Protein AF-A0A1F3BKY0-F1 (afdb_monomer_lite)

Foldseek 3Di:
DLAVLLQAQEDEDDDPPDDDDACQQHGHQQPDCVVVVADHQQEAEDADQDDLVVLLVVQVVVVVQHAYEYEAALAAAPDPRVVSLVSNLVSNVLAAAEYAHFRDDLVSLVSRPHAHEYEWQLQLSCVPHVGTDPVLSSVVSVHQYAYFQPDPVRGDSYRLVRLLSVCVVCVVVVVPDDLVNSLCNHAQRVQVNSCRSVVAGTRDPDPRHFPWDWQFADDPPDDPSVSSNPDDSVRTAWTAGRLATAKHAPVVCVVSVHAQWEWDADLNHIMIGAGDDPPPPSHHDHPQQVVLQVQQQVLALLRFAFDDPVLVQKKKAWQFAWDWDDDPVDIWIWTQQGFPCVQWPDPLRGGGWTWQDKQPHGPLVVLQVQLSSHHFPDSQLSSVVSRLCVRMWSVRGHPDDPDQWIWIWTGHPDDDIDIIIIGMDMDRQDDQPADPQPPVQVQQWDFSPGLVSSLSVCCVGPPVVVVVCSVVLDFDASDPQWDTASPVSFKIKGWDQDPPQGIFIEIEGQEQAHRDLVVVLVRVLVRLVVGDLSEYEYELALYRYTHQLSLLLNLQQQDQFQQDAWWDKDFQDPLLLLLLPAPLCVLQRVVQNVQSVVCVVVVPGIGDTDGRDDSCSSNVPGYNRHHQYEYEYEQNLEASSLSNQVSCVVRPSHHYHYPYDDYSYYPDGRDDPVNSVSSGRPDPDPVPVSPVSPPDD

Sequence (697 aa):
MRALVGGTTSIQGSPPSNRPLDGWLVRNVEDERFGGALGEDQVLASTLTMKAEQLGERADKMRRGSTFIYHCAEGQPGSIVAREYVAVQQAGCLQGRLVHTNALDPSAYGAWSDPGSVVWSPFSNLWLYGATTDVRAAVSRGINVCIGSDWGPSGTRNVLGEVKVAALASKAKGWNLTAFELVKMITANPGAALAKAWNRQAGRLQQKALGDLVVIAAAKGADPFKTILAATEDHVQLVVIGGRPIYGTAGRMQEARATQTSAVMMNGQPRQLALTRLDGAGAPWSFHLAITSIVTGLRDAHTRYSGPKMLQGAVATLPFLVEQYGPHDGPTFVVSKVSAPELISDGTFKKGVELTSWNGIPFARAVDIYSERETGGRPDARRARALESLTFRALEYGPPPDEMWVWIGYRPARGAERQVQLPWRVVLPNRGRAPEPGVRASRFVAADPAAEQVRRAKKLLFSGKLWEAEGTGAAVPRSRKWVPTPMQDVLAARKVRHRTLGDLGYLRIWSFDVADDDAFIAEVVRLLDQLPGTGLILDLRGNPGGLIWAAERLLQLFTPNPITPTRFSLVATPLTRAMARSPFNRLELEPWLSSLETAIETGEPYSQPLPLTDPAWCNDIGQLYGGPVVCVVDPNTYSAGDLFAAGFVDNEIGPLVSVGEATGAGGANVWTHHDVGKHWPKQSSSCQSYQEMWATP

Secondary structure (DSSP, 8-state):
-HHHHTT--EE----SSS---TTSSSEETTT--TTTTSPTTSEEEESSPPPHHHHHHHHHHHHTT-EEEEE-S-S-TTSTTHHHHHHHHHTT--BS--EE-SS--GGGGGG-SB--EEEE-HHHHHHHHS----HHHHHHTTPEEEE---STTTS-SSHHHHHHHHHHHHHHTT----HHHHHHHTTHHHHHHHHTTTTS--SS-STTS---EEEE---TT--HHHHHHH--GGGEEEEEETTEEEEE-HHHHHHTT--SEEEEEETTEEEEEE-B-TTSSSPBPPHHHHHHHHHHTT--SSS-----GGGTT-EEE-SEEEEEES-TTSPEEEEEEE--GGG-S-TT--TTPEEEEETTEEHHHHHHHHHTTS--SSHHHHHHHHHHHTTEEETTTSPPPS-SEEEEEEE-SSS--EEEEEE-EEE-PPPP-PPPPPTTGGGSEEE-HHHHHHHHHHHHHH-HHHHHHHTTT----SSTTSBP-TTTTTEEEEEEEETTTEEEEEEEE--B--S-HHHHHHHHHHHHTTS-TT-EEEE-TT--EEEHHHHHHHGGGG-SSPP---EE--B--HHHHHHHH-GGGHHHHHHHHHHHHHHHHHT-SBPPPEESS-TTGGGSS-----S-EEEEE-TT-BTHHHHHHHHHHHTT-S-EEESSSS--B---PPPPHHHHHHHS---SSS-GGGTTTS---

pLDDT: mean 84.08, std 14.95, range [24.67, 98.38]

Radius of gyration: 30.98 Å; chains: 1; bounding box: 77×53×88 Å

Structure (mmCIF, N/CA/C/O backbone):
data_AF-A0A1F3BKY0-F1
#
_entry.id   AF-A0A1F3BKY0-F1
#
loop_
_atom_site.group_PDB
_atom_site.id
_atom_site.type_symbol
_atom_site.label_atom_id
_atom_site.label_alt_id
_atom_site.label_comp_id
_atom_site.label_asym_id
_atom_site.label_entity_id
_atom_site.label_seq_id
_atom_site.pdbx_PDB_ins_code
_atom_site.Cartn_x
_atom_site.Cartn_y
_atom_site.Cartn_z
_atom_site.occupancy
_atom_site.B_iso_or_equiv
_atom_site.auth_seq_id
_atom_site.auth_comp_id
_atom_site.auth_asym_id
_atom_site.auth_atom_id
_atom_site.pdbx_PDB_model_num
ATOM 1 N N . MET A 1 1 ? 7.426 5.662 -13.719 1.00 75.56 1 MET A N 1
ATOM 2 C CA . MET A 1 1 ? 8.364 6.355 -12.801 1.00 75.56 1 MET A CA 1
ATOM 3 C C . MET A 1 1 ? 9.768 5.753 -12.864 1.00 75.56 1 MET A C 1
ATOM 5 O O . MET A 1 1 ? 10.647 6.451 -13.342 1.00 75.56 1 MET A O 1
ATOM 9 N N . ARG A 1 2 ? 9.979 4.471 -12.512 1.00 81.56 2 ARG A N 1
ATOM 10 C CA . ARG A 1 2 ? 11.287 3.781 -12.645 1.00 81.56 2 ARG A CA 1
ATOM 11 C C . ARG A 1 2 ? 12.015 4.053 -13.973 1.00 81.56 2 ARG A C 1
ATOM 13 O O . ARG A 1 2 ? 13.163 4.480 -13.963 1.00 81.56 2 ARG A O 1
ATOM 20 N N . ALA A 1 3 ? 11.323 3.853 -15.097 1.00 87.06 3 ALA A N 1
ATOM 21 C CA . ALA A 1 3 ? 11.862 4.101 -16.435 1.00 87.06 3 ALA A CA 1
ATOM 22 C C . ALA A 1 3 ? 12.254 5.582 -16.644 1.00 87.06 3 ALA A C 1
ATOM 24 O O . ALA A 1 3 ? 13.387 5.876 -17.017 1.00 87.06 3 ALA A O 1
ATOM 25 N N . LEU A 1 4 ? 11.345 6.511 -16.324 1.00 89.25 4 LEU A N 1
ATOM 26 C CA . LEU A 1 4 ? 11.545 7.964 -16.436 1.00 89.25 4 LEU A CA 1
ATOM 27 C C . LEU A 1 4 ? 12.773 8.457 -15.664 1.00 89.25 4 LEU A C 1
ATOM 29 O O . LEU A 1 4 ? 13.566 9.229 -16.190 1.00 89.25 4 LEU A O 1
ATOM 33 N N . VAL A 1 5 ? 12.938 8.001 -14.421 1.00 91.38 5 VAL A N 1
ATOM 34 C CA . VAL A 1 5 ? 14.058 8.405 -13.557 1.00 91.38 5 VAL A CA 1
ATOM 35 C C . VAL A 1 5 ? 15.401 7.924 -14.115 1.00 91.38 5 VAL A C 1
ATOM 37 O O . VAL A 1 5 ? 16.410 8.596 -13.931 1.00 91.38 5 VAL A O 1
ATOM 40 N N . GLY A 1 6 ? 15.408 6.816 -14.862 1.00 92.12 6 GLY A N 1
ATOM 41 C CA . GLY A 1 6 ? 16.556 6.360 -15.650 1.00 92.12 6 GLY A CA 1
ATOM 42 C C . GLY A 1 6 ? 16.692 7.027 -17.025 1.00 92.12 6 GLY A C 1
ATOM 43 O O . GLY A 1 6 ? 17.436 6.530 -17.861 1.00 92.12 6 GLY A O 1
ATOM 44 N N . GLY A 1 7 ? 15.948 8.099 -17.310 1.00 93.38 7 GLY A N 1
ATOM 45 C CA . GLY A 1 7 ? 15.999 8.808 -18.592 1.00 93.38 7 GLY A CA 1
ATOM 46 C C . GLY A 1 7 ? 15.234 8.137 -19.737 1.00 93.38 7 GLY A C 1
ATOM 47 O O . GLY A 1 7 ? 15.380 8.534 -20.885 1.00 93.38 7 GLY A O 1
ATOM 48 N N . THR A 1 8 ? 14.414 7.119 -19.482 1.00 93.00 8 THR A N 1
ATOM 49 C CA . THR A 1 8 ? 13.625 6.483 -20.550 1.00 93.00 8 THR A CA 1
ATOM 50 C C . THR A 1 8 ? 12.429 7.360 -20.928 1.00 93.00 8 THR A C 1
ATOM 52 O O . THR A 1 8 ? 11.668 7.762 -20.050 1.00 93.00 8 THR A O 1
ATOM 55 N N . THR A 1 9 ? 12.230 7.628 -22.223 1.00 91.44 9 THR A N 1
ATOM 56 C CA . THR A 1 9 ? 11.106 8.448 -22.724 1.00 91.44 9 THR A CA 1
ATOM 57 C C . THR A 1 9 ? 9.954 7.628 -23.304 1.00 91.44 9 THR A C 1
ATOM 59 O O . THR A 1 9 ? 8.842 8.140 -23.412 1.00 91.44 9 THR A O 1
ATOM 62 N N . SER A 1 10 ? 10.196 6.367 -23.670 1.00 88.69 10 SER A N 1
ATOM 63 C CA . SER A 1 10 ? 9.204 5.460 -24.260 1.00 88.69 10 SER A CA 1
ATOM 64 C C . SER A 1 10 ? 9.383 4.038 -23.728 1.00 88.69 10 SER A C 1
ATOM 66 O O . SER A 1 10 ? 10.515 3.588 -23.560 1.00 88.69 10 SER A O 1
ATOM 68 N N . ILE A 1 11 ? 8.279 3.338 -23.478 1.00 87.50 11 ILE A N 1
ATOM 69 C CA . ILE A 1 11 ? 8.234 1.933 -23.052 1.00 87.50 11 ILE A CA 1
ATOM 70 C C . ILE A 1 11 ? 7.246 1.153 -23.919 1.00 87.50 11 ILE A C 1
ATOM 72 O O . ILE A 1 11 ? 6.332 1.741 -24.489 1.00 87.50 11 ILE A O 1
ATOM 76 N N . GLN A 1 12 ? 7.411 -0.163 -23.973 1.00 85.19 12 GLN A N 1
ATOM 77 C CA . GLN A 1 12 ? 6.421 -1.086 -24.520 1.00 85.19 12 GLN A CA 1
ATOM 78 C C . GLN A 1 12 ? 5.798 -1.865 -23.352 1.00 85.19 12 GLN A C 1
ATOM 80 O O . GLN A 1 12 ? 6.520 -2.275 -22.441 1.00 85.19 12 GLN A O 1
ATOM 85 N N . GLY A 1 13 ? 4.476 -2.027 -23.359 1.00 72.88 13 GLY A N 1
ATOM 86 C CA . GLY A 1 13 ? 3.701 -2.784 -22.374 1.00 72.88 13 GLY A CA 1
ATOM 87 C C . GLY A 1 13 ? 2.903 -1.915 -21.392 1.00 72.88 13 GLY A C 1
ATOM 88 O O . GLY A 1 13 ? 3.454 -1.057 -20.700 1.00 72.88 13 GLY A O 1
ATOM 89 N N . SER A 1 14 ? 1.597 -2.185 -21.279 1.00 61.03 14 SER A N 1
ATOM 90 C CA . SER A 1 14 ? 0.695 -1.680 -20.228 1.00 61.03 14 SER A CA 1
ATOM 91 C C . SER A 1 14 ? -0.387 -2.730 -19.914 1.00 61.03 14 SER A C 1
ATOM 93 O O . SER A 1 14 ? -0.846 -3.402 -20.840 1.00 61.03 14 SER A O 1
ATOM 95 N N . PRO A 1 15 ? -0.793 -2.942 -18.644 1.00 50.78 15 PRO A N 1
ATOM 96 C CA . PRO A 1 15 ? -1.830 -3.920 -18.319 1.00 50.78 15 PRO A CA 1
ATOM 97 C C . PRO A 1 15 ? -3.176 -3.589 -19.009 1.00 50.78 15 PRO A C 1
ATOM 99 O O . PRO A 1 15 ? -3.581 -2.425 -19.000 1.00 50.78 15 PRO A O 1
ATOM 102 N N . PRO A 1 16 ? -3.915 -4.583 -19.555 1.00 43.31 16 PRO A N 1
ATOM 103 C CA . PRO A 1 16 ? -5.104 -4.348 -20.395 1.00 43.31 16 PRO A CA 1
ATOM 104 C C . PRO A 1 16 ? -6.350 -3.797 -19.677 1.00 43.31 16 PRO A C 1
ATOM 106 O O . PRO A 1 16 ? -7.362 -3.521 -20.320 1.00 43.31 16 PRO A O 1
ATOM 109 N N . SER A 1 17 ? -6.340 -3.669 -18.349 1.00 42.28 17 SER A N 1
ATOM 110 C CA . SER A 1 17 ? -7.539 -3.395 -17.548 1.00 42.28 17 SER A CA 1
ATOM 111 C C . SER A 1 17 ? -7.521 -1.998 -16.925 1.00 42.28 17 SER A C 1
ATOM 113 O O . SER A 1 17 ? -7.186 -1.839 -15.752 1.00 42.28 17 SER A O 1
ATOM 115 N N . ASN A 1 18 ? -7.864 -1.004 -17.748 1.00 37.59 18 ASN A N 1
ATOM 116 C CA . ASN A 1 18 ? -8.614 0.235 -17.470 1.00 37.59 18 ASN A CA 1
ATOM 117 C C . ASN A 1 18 ? -8.156 1.324 -18.456 1.00 37.59 18 ASN A C 1
ATOM 119 O O . ASN A 1 18 ? -6.987 1.680 -18.502 1.00 37.59 18 ASN A O 1
ATOM 123 N N . ARG A 1 19 ? -9.121 1.786 -19.260 1.00 41.47 19 ARG A N 1
ATOM 124 C CA . ARG A 1 19 ? -9.081 2.728 -20.401 1.00 41.47 19 ARG A CA 1
ATOM 125 C C . ARG A 1 19 ? -8.031 3.865 -20.352 1.00 41.47 19 ARG A C 1
ATOM 127 O O . ARG A 1 19 ? -7.619 4.292 -19.279 1.00 41.47 19 ARG A O 1
ATOM 134 N N . PRO A 1 20 ? -7.646 4.376 -21.539 1.00 41.56 20 PRO A N 1
ATOM 135 C CA . PRO A 1 20 ? -6.301 4.817 -21.864 1.00 41.56 20 PRO A CA 1
ATOM 136 C C . PRO A 1 20 ? -5.962 6.113 -21.150 1.00 41.56 20 PRO A C 1
ATOM 138 O O . PRO A 1 20 ? -6.783 7.024 -21.069 1.00 41.56 20 PRO A O 1
ATOM 141 N N . LEU A 1 21 ? -4.715 6.228 -20.723 1.00 48.19 21 LEU A N 1
ATOM 142 C CA . LEU A 1 21 ? -4.105 7.520 -20.481 1.00 48.19 21 LEU A CA 1
ATOM 143 C C . LEU A 1 21 ? -2.779 7.491 -21.214 1.00 48.19 21 LEU A C 1
ATOM 145 O O . LEU A 1 21 ? -1.814 6.915 -20.714 1.00 48.19 21 LEU A O 1
ATOM 149 N N . ASP A 1 22 ? -2.760 8.064 -22.417 1.00 40.84 22 ASP A N 1
ATOM 150 C CA . ASP A 1 22 ? -1.527 8.331 -23.149 1.00 40.84 22 ASP A CA 1
ATOM 151 C C . ASP A 1 22 ? -0.440 8.807 -22.182 1.00 40.84 22 ASP A C 1
ATOM 153 O O . ASP A 1 22 ? -0.598 9.805 -21.475 1.00 40.84 22 ASP A O 1
ATOM 157 N N . GLY A 1 23 ? 0.654 8.048 -22.159 1.00 50.81 23 GLY A N 1
ATOM 158 C CA . GLY A 1 23 ? 1.957 8.400 -21.616 1.00 50.81 23 GLY A CA 1
ATOM 159 C C . GLY A 1 23 ? 2.005 9.408 -20.469 1.00 50.81 23 GLY A C 1
ATOM 160 O O . GLY A 1 23 ? 2.687 10.426 -20.570 1.00 50.81 23 GLY A O 1
ATOM 161 N N . TRP A 1 24 ? 1.346 9.100 -19.349 1.00 57.97 24 TRP A N 1
ATOM 162 C CA . TRP A 1 24 ? 1.262 9.996 -18.187 1.00 57.97 24 TRP A CA 1
ATOM 163 C C . TRP A 1 24 ? 2.621 10.460 -17.643 1.00 57.97 24 TRP A C 1
ATOM 165 O O . TRP A 1 24 ? 2.740 11.558 -17.105 1.00 57.97 24 TRP A O 1
ATOM 175 N N . LEU A 1 25 ? 3.650 9.621 -17.792 1.00 71.06 25 LEU A N 1
ATOM 176 C CA . LEU A 1 25 ? 5.032 9.928 -17.412 1.00 71.06 25 LEU A CA 1
ATOM 177 C C . LEU A 1 25 ? 6.060 9.564 -18.489 1.00 71.06 25 LEU A C 1
ATOM 179 O O . LEU A 1 25 ? 7.102 10.204 -18.561 1.00 71.06 25 LEU A O 1
ATOM 183 N N . VAL A 1 26 ? 5.802 8.520 -19.279 1.00 79.69 26 VAL A N 1
ATOM 184 C CA . VAL A 1 26 ? 6.615 8.065 -20.421 1.00 79.69 26 VAL A CA 1
ATOM 185 C C .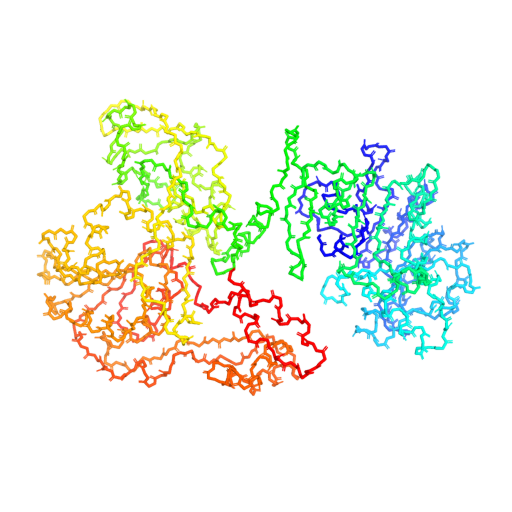 VAL A 1 26 ? 5.671 7.579 -21.510 1.00 79.69 26 VAL A C 1
ATOM 187 O O . VAL A 1 26 ? 4.602 7.081 -21.167 1.00 79.69 26 VAL A O 1
ATOM 190 N N . ARG A 1 27 ? 6.030 7.693 -22.791 1.00 84.12 27 ARG A N 1
ATOM 191 C CA . ARG A 1 27 ? 5.174 7.201 -23.884 1.00 84.12 27 ARG A CA 1
ATOM 192 C C . ARG A 1 27 ? 5.003 5.688 -23.799 1.00 84.12 27 ARG A C 1
ATOM 194 O O . ARG A 1 27 ? 5.983 4.986 -23.551 1.00 84.12 27 ARG A O 1
ATOM 201 N N . ASN A 1 28 ? 3.795 5.200 -24.054 1.00 84.31 28 ASN A N 1
ATOM 202 C CA . ASN A 1 28 ? 3.566 3.794 -24.371 1.00 84.31 28 ASN A CA 1
ATOM 203 C C . ASN A 1 28 ? 3.636 3.640 -25.897 1.00 84.31 28 ASN A C 1
ATOM 205 O O . ASN A 1 28 ? 2.989 4.394 -26.616 1.00 84.31 28 ASN A O 1
ATOM 209 N N . VAL A 1 29 ? 4.470 2.725 -26.386 1.00 86.44 29 VAL A N 1
ATOM 210 C CA . VAL A 1 29 ? 4.796 2.634 -27.810 1.00 86.44 29 VAL A CA 1
ATOM 211 C C . VAL A 1 29 ? 3.637 2.110 -28.659 1.00 86.44 29 VAL A C 1
ATOM 213 O O . VAL A 1 29 ? 3.446 2.605 -29.773 1.00 86.44 29 VAL A O 1
ATOM 216 N N . GLU A 1 30 ? 2.887 1.134 -28.153 1.00 82.69 30 GLU A N 1
ATOM 217 C CA . GLU A 1 30 ? 1.730 0.539 -28.825 1.00 82.69 30 GLU A CA 1
ATOM 218 C C . GLU A 1 30 ? 0.468 1.407 -28.776 1.00 82.69 30 GLU A C 1
ATOM 220 O O . GLU A 1 30 ? -0.322 1.378 -29.720 1.00 82.69 30 GLU A O 1
ATOM 225 N N . ASP A 1 31 ? 0.330 2.234 -27.738 1.00 79.19 31 ASP A N 1
ATOM 226 C CA . ASP A 1 31 ? -0.851 3.077 -27.531 1.00 79.19 31 ASP A CA 1
ATOM 227 C C . ASP A 1 31 ? -0.686 4.525 -28.031 1.00 79.19 31 ASP A C 1
ATOM 229 O O . ASP A 1 31 ? -1.679 5.239 -28.147 1.00 79.19 31 ASP A O 1
ATOM 233 N N . GLU A 1 32 ? 0.532 4.987 -28.343 1.00 79.62 32 GLU A N 1
ATOM 234 C CA . GLU A 1 32 ? 0.791 6.382 -28.735 1.00 79.62 32 GLU A CA 1
ATOM 235 C C . GLU A 1 32 ? 0.090 6.758 -30.052 1.00 79.62 32 GLU A C 1
ATOM 237 O O . GLU A 1 32 ? 0.435 6.279 -31.136 1.00 79.62 32 GLU A O 1
ATOM 242 N N . ARG A 1 33 ? -0.863 7.696 -29.959 1.00 76.88 33 ARG A N 1
ATOM 243 C CA . ARG A 1 33 ? -1.642 8.201 -31.105 1.00 76.88 33 ARG A CA 1
ATOM 244 C C . ARG A 1 33 ? -1.246 9.598 -31.569 1.00 76.88 33 ARG A C 1
ATOM 246 O O . ARG A 1 33 ? -1.802 10.090 -32.552 1.00 76.88 33 ARG A O 1
ATOM 253 N N . PHE A 1 34 ? -0.343 10.279 -30.862 1.00 77.56 34 PHE A N 1
ATOM 254 C CA . PHE A 1 34 ? 0.026 11.675 -31.104 1.00 77.56 34 PHE A CA 1
ATOM 255 C C . PHE A 1 34 ? -1.183 12.610 -31.257 1.00 77.56 34 PHE A C 1
ATOM 257 O O . PHE A 1 34 ? -1.257 13.398 -32.202 1.00 77.56 34 PHE A O 1
ATOM 264 N N . GLY A 1 35 ? -2.149 12.503 -30.341 1.00 69.69 35 GLY A N 1
ATOM 265 C CA . GLY A 1 35 ? -3.373 13.309 -30.382 1.00 69.69 35 GLY A CA 1
ATOM 266 C C . GLY A 1 35 ? -4.312 12.951 -31.540 1.00 69.69 35 GLY A C 1
ATOM 267 O O . GLY A 1 35 ? -5.012 13.823 -32.043 1.00 69.69 35 GLY A O 1
ATOM 268 N N . GLY A 1 36 ? -4.299 11.689 -31.986 1.00 73.06 36 GLY A N 1
ATOM 269 C CA . GLY A 1 36 ? -5.132 11.180 -33.083 1.00 73.06 36 GLY A CA 1
ATOM 270 C C . GLY A 1 36 ? -4.513 11.323 -34.477 1.00 73.06 36 GLY A C 1
ATOM 271 O O . GLY A 1 36 ? -5.150 10.962 -35.462 1.00 73.06 36 GLY A O 1
ATOM 272 N N . ALA A 1 37 ? -3.278 11.826 -34.579 1.00 78.31 37 ALA A N 1
ATOM 273 C CA . ALA A 1 37 ? -2.550 11.916 -35.846 1.00 78.31 37 ALA A CA 1
ATOM 274 C C . ALA A 1 37 ? -2.093 10.545 -36.380 1.00 78.31 37 ALA A C 1
ATOM 276 O O . ALA A 1 37 ? -1.807 10.414 -37.570 1.00 78.31 37 ALA A O 1
ATOM 277 N N . LEU A 1 38 ? -2.017 9.532 -35.513 1.00 79.12 38 LEU A N 1
ATOM 278 C CA . LEU A 1 38 ? -1.837 8.136 -35.896 1.00 79.12 38 LEU A CA 1
ATOM 279 C C . LEU A 1 38 ? -3.158 7.381 -35.766 1.00 79.12 38 LEU A C 1
ATOM 281 O O . LEU A 1 38 ? -3.913 7.582 -34.814 1.00 79.12 38 LEU A O 1
ATOM 285 N N . GLY A 1 39 ? -3.409 6.490 -36.727 1.00 75.06 39 GLY A N 1
ATOM 286 C CA . GLY A 1 39 ? -4.512 5.539 -36.642 1.00 75.06 39 GLY A CA 1
ATOM 287 C C . GLY A 1 39 ? -4.316 4.538 -35.502 1.00 75.06 39 GLY A C 1
ATOM 288 O O . GLY A 1 39 ? -3.266 4.482 -34.865 1.00 75.06 39 GLY A O 1
ATOM 289 N N . GLU A 1 40 ? -5.322 3.706 -35.260 1.00 76.81 40 GLU A N 1
ATOM 290 C CA . GLU A 1 40 ? -5.168 2.571 -34.347 1.00 76.81 40 GLU A CA 1
ATOM 291 C C . GLU A 1 40 ? -4.193 1.536 -34.943 1.00 76.81 40 GLU A C 1
ATOM 293 O O . GLU A 1 40 ? -3.903 1.558 -36.146 1.00 76.81 40 GLU A O 1
ATOM 298 N N . ASP A 1 41 ? -3.673 0.631 -34.109 1.00 78.44 41 ASP A N 1
ATOM 299 C CA . ASP A 1 41 ? -2.905 -0.539 -34.555 1.00 78.44 41 ASP A CA 1
ATOM 300 C C . ASP A 1 41 ? -1.623 -0.231 -35.369 1.00 78.44 41 ASP A C 1
ATOM 302 O O . ASP A 1 41 ? -1.159 -1.063 -36.161 1.00 78.44 41 ASP A O 1
ATOM 306 N N . GLN A 1 42 ? -1.012 0.951 -35.196 1.00 86.50 42 GLN A N 1
ATOM 307 C CA . GLN A 1 42 ? 0.262 1.271 -35.863 1.00 86.50 42 GLN A CA 1
ATOM 308 C C . GLN A 1 42 ? 1.432 0.480 -35.293 1.00 86.50 42 GLN A C 1
ATOM 310 O O . GLN A 1 42 ? 2.348 0.129 -36.035 1.00 86.50 42 GLN A O 1
ATOM 315 N N . VAL A 1 43 ? 1.401 0.170 -33.999 1.00 87.38 43 VAL A N 1
ATOM 316 C CA . VAL A 1 43 ? 2.343 -0.745 -33.363 1.00 87.38 43 VAL A CA 1
ATOM 317 C C . VAL A 1 43 ? 1.539 -1.824 -32.643 1.00 87.38 43 VAL A C 1
ATOM 319 O O . VAL A 1 43 ? 0.718 -1.555 -31.780 1.00 87.38 43 VAL A O 1
ATOM 322 N N . LEU A 1 44 ? 1.756 -3.061 -33.056 1.00 87.62 44 LEU A N 1
ATOM 323 C CA . LEU A 1 44 ? 1.157 -4.276 -32.536 1.00 87.62 44 LEU A CA 1
ATOM 324 C C . LEU A 1 44 ? 2.159 -4.904 -31.571 1.00 87.62 44 LEU A C 1
ATOM 326 O O . LEU A 1 44 ? 3.352 -4.926 -31.875 1.00 87.62 44 LEU A O 1
ATOM 330 N N . ALA A 1 45 ? 1.691 -5.475 -30.467 1.00 87.06 45 ALA A N 1
ATOM 331 C CA . ALA A 1 45 ? 2.546 -6.197 -29.533 1.00 87.06 45 ALA A CA 1
ATOM 332 C C . ALA A 1 45 ? 1.923 -7.536 -29.119 1.00 87.06 45 ALA A C 1
ATOM 334 O O . ALA A 1 45 ? 0.699 -7.663 -29.053 1.00 87.06 45 ALA A O 1
ATOM 335 N N . SER A 1 46 ? 2.759 -8.538 -28.851 1.00 85.44 46 SER A N 1
ATOM 336 C CA . SER A 1 46 ? 2.355 -9.735 -28.109 1.00 85.44 46 SER A CA 1
ATOM 337 C C . SER A 1 46 ? 3.535 -10.297 -27.325 1.00 85.44 46 SER A C 1
ATOM 339 O O . SER A 1 46 ? 4.605 -10.530 -27.888 1.00 85.44 46 SER A O 1
ATOM 341 N N . THR A 1 47 ? 3.309 -10.532 -26.035 1.00 80.06 47 THR A N 1
ATOM 342 C CA . THR A 1 47 ? 4.224 -11.255 -25.140 1.00 80.06 47 THR A CA 1
ATOM 343 C C . THR A 1 47 ? 3.898 -12.749 -25.057 1.00 80.06 47 THR A C 1
ATOM 345 O O . THR A 1 47 ? 4.672 -13.519 -24.502 1.00 80.06 47 THR A O 1
ATOM 348 N N . LEU A 1 48 ? 2.743 -13.168 -25.587 1.00 83.62 48 LEU A N 1
ATOM 349 C CA . LEU A 1 48 ? 2.294 -14.559 -25.601 1.00 83.62 48 LEU A CA 1
ATOM 350 C C . LEU A 1 48 ? 2.503 -15.181 -26.979 1.00 83.62 48 LEU A C 1
ATOM 352 O O . LEU A 1 48 ? 2.281 -14.513 -27.996 1.00 83.62 48 LEU A O 1
ATOM 356 N N . THR A 1 49 ? 2.830 -16.475 -26.997 1.00 84.94 49 THR A N 1
ATOM 357 C CA . THR A 1 49 ? 2.946 -17.264 -28.223 1.00 84.94 49 THR A CA 1
ATOM 358 C C . THR A 1 49 ? 1.640 -17.221 -29.021 1.00 84.94 49 THR A C 1
ATOM 360 O O . THR A 1 49 ? 0.570 -17.555 -28.509 1.00 84.94 49 THR A O 1
ATOM 363 N N . MET A 1 50 ? 1.714 -16.821 -30.291 1.00 87.75 50 MET A N 1
ATOM 364 C CA . MET A 1 50 ? 0.547 -16.702 -31.170 1.00 87.75 50 MET A CA 1
ATOM 365 C C . MET A 1 50 ? 0.372 -17.930 -32.076 1.00 87.75 50 MET A C 1
ATOM 367 O O . MET A 1 50 ? 1.344 -18.559 -32.495 1.00 87.75 50 MET A O 1
ATOM 371 N N . LYS A 1 51 ? -0.880 -18.251 -32.432 1.00 90.88 51 LYS A N 1
ATOM 372 C CA . LYS A 1 51 ? -1.194 -19.279 -33.442 1.00 90.88 51 LYS A CA 1
ATOM 373 C C . LYS A 1 51 ? -0.862 -18.785 -34.855 1.00 90.88 51 LYS A C 1
ATOM 375 O O . LYS A 1 51 ? -0.847 -17.582 -35.110 1.00 90.88 51 LYS A O 1
ATOM 380 N N . ALA A 1 52 ? -0.675 -19.719 -35.791 1.00 88.19 52 ALA A N 1
ATOM 381 C CA . ALA A 1 52 ? -0.315 -19.422 -37.182 1.00 88.19 52 ALA A CA 1
ATOM 382 C C . ALA A 1 52 ? -1.288 -18.448 -37.875 1.00 88.19 52 ALA A C 1
ATOM 384 O O . ALA A 1 52 ? -0.843 -17.506 -38.523 1.00 88.19 52 ALA A O 1
ATOM 385 N N . GLU A 1 53 ? -2.598 -18.625 -37.685 1.00 90.44 53 GLU A N 1
ATOM 386 C CA . GLU A 1 53 ? -3.635 -17.730 -38.227 1.00 90.44 53 GLU A CA 1
ATOM 387 C C . GLU A 1 53 ? -3.448 -16.291 -37.731 1.00 90.44 53 GLU A C 1
ATOM 389 O O . GLU A 1 53 ? -3.398 -15.350 -38.520 1.00 90.44 53 GLU A O 1
ATOM 394 N N . GLN A 1 54 ? -3.239 -16.130 -36.423 1.00 92.56 54 GLN A N 1
ATOM 395 C CA . GLN A 1 54 ? -3.042 -14.821 -35.811 1.00 92.56 54 GLN A CA 1
ATOM 396 C C . GLN A 1 54 ? -1.733 -14.176 -36.287 1.00 92.56 54 GLN A C 1
ATOM 398 O O . GLN A 1 54 ? -1.693 -12.972 -36.524 1.00 92.56 54 GLN A O 1
ATOM 403 N N . LEU A 1 55 ? -0.661 -14.958 -36.460 1.00 91.25 55 LEU A N 1
ATOM 404 C CA . LEU A 1 55 ? 0.587 -14.474 -37.059 1.00 91.25 55 LEU A CA 1
ATOM 405 C C . LEU A 1 55 ? 0.376 -14.033 -38.516 1.00 91.25 55 LEU A C 1
ATOM 407 O O . LEU A 1 55 ? 0.906 -12.996 -38.908 1.00 91.25 55 LEU A O 1
ATOM 411 N N . GLY A 1 56 ? -0.439 -14.754 -39.291 1.00 91.94 56 GLY A N 1
ATOM 412 C CA . GLY A 1 56 ? -0.828 -14.363 -40.648 1.00 91.94 56 GLY A CA 1
ATOM 413 C C . GLY A 1 56 ? -1.525 -12.999 -40.687 1.00 91.94 56 GLY A C 1
ATOM 414 O O . GLY A 1 56 ? -1.134 -12.126 -41.464 1.00 91.94 56 GLY A O 1
ATOM 415 N N . GLU A 1 57 ? -2.470 -12.757 -39.775 1.00 92.31 57 GLU A N 1
ATOM 416 C CA . GLU A 1 57 ? -3.126 -11.449 -39.632 1.00 92.31 57 GLU A CA 1
ATOM 417 C C . GLU A 1 57 ? -2.132 -10.330 -39.280 1.00 92.31 57 GLU A C 1
ATOM 419 O O . GLU A 1 57 ? -2.219 -9.214 -39.811 1.00 92.31 57 GLU A O 1
ATOM 424 N N . ARG A 1 58 ? -1.160 -10.608 -38.393 1.00 91.25 58 ARG A N 1
ATOM 425 C CA . ARG A 1 58 ? -0.082 -9.655 -38.080 1.00 91.25 58 ARG A CA 1
ATOM 426 C C . ARG A 1 58 ? 0.760 -9.373 -39.319 1.00 91.25 58 ARG A C 1
ATOM 428 O O . ARG A 1 58 ? 1.019 -8.204 -39.600 1.00 91.25 58 ARG A O 1
ATOM 435 N N . ALA A 1 59 ? 1.117 -10.395 -40.093 1.00 90.19 59 ALA A N 1
ATOM 436 C CA . ALA A 1 59 ? 1.873 -10.240 -41.330 1.00 90.19 59 ALA A CA 1
ATOM 437 C C . ALA A 1 59 ? 1.128 -9.373 -42.364 1.00 90.19 59 ALA A C 1
ATOM 439 O O . ALA A 1 59 ? 1.747 -8.538 -43.028 1.00 90.19 59 ALA A O 1
ATOM 440 N N . ASP A 1 60 ? -0.197 -9.500 -42.470 1.00 91.12 60 ASP A N 1
ATOM 441 C CA . ASP A 1 60 ? -1.023 -8.644 -43.330 1.00 91.12 60 ASP A CA 1
ATOM 442 C C . ASP A 1 60 ? -1.033 -7.183 -42.873 1.00 91.12 60 ASP A C 1
ATOM 444 O O . ASP A 1 60 ? -0.834 -6.270 -43.681 1.00 91.12 60 ASP A O 1
ATOM 448 N N . LYS A 1 61 ? -1.225 -6.934 -41.572 1.00 89.44 61 LYS A N 1
ATOM 449 C CA . LYS A 1 61 ? -1.141 -5.574 -41.009 1.00 89.44 61 LYS A CA 1
ATOM 450 C C . LYS A 1 61 ? 0.256 -4.979 -41.206 1.00 89.44 61 LYS A C 1
ATOM 452 O O . LYS A 1 61 ? 0.396 -3.814 -41.576 1.00 89.44 61 LYS A O 1
ATOM 457 N N . MET A 1 62 ? 1.292 -5.799 -41.052 1.00 87.75 62 MET A N 1
ATOM 458 C CA . MET A 1 62 ? 2.673 -5.421 -41.320 1.00 87.75 62 MET A CA 1
ATOM 459 C C . MET A 1 62 ? 2.881 -5.000 -42.779 1.00 87.75 62 MET A C 1
ATOM 461 O O . MET A 1 62 ? 3.459 -3.932 -43.017 1.00 87.75 62 MET A O 1
ATOM 465 N N . ARG A 1 63 ? 2.378 -5.760 -43.757 1.00 87.50 63 ARG A N 1
ATOM 466 C CA . ARG A 1 63 ? 2.433 -5.369 -45.179 1.00 87.50 63 ARG A CA 1
ATOM 467 C C . ARG A 1 63 ? 1.778 -4.008 -45.434 1.00 87.50 63 ARG A C 1
ATOM 469 O O . ARG A 1 63 ? 2.264 -3.246 -46.263 1.00 87.50 63 ARG A O 1
ATOM 476 N N . ARG A 1 64 ? 0.735 -3.666 -44.671 1.00 87.62 64 ARG A N 1
ATOM 477 C CA . ARG A 1 64 ? 0.025 -2.377 -44.749 1.00 87.62 64 ARG A CA 1
ATOM 478 C C . ARG A 1 64 ? 0.678 -1.216 -43.993 1.00 87.62 64 ARG A C 1
ATOM 480 O O . ARG A 1 64 ? 0.209 -0.093 -44.127 1.00 87.62 64 ARG A O 1
ATOM 487 N N . GLY A 1 65 ? 1.743 -1.445 -43.224 1.00 83.81 65 GLY A N 1
ATOM 488 C CA . GLY A 1 65 ? 2.484 -0.360 -42.566 1.00 83.81 65 GLY A CA 1
ATOM 489 C C . GLY A 1 65 ? 2.708 -0.516 -41.061 1.00 83.81 65 GLY A C 1
ATOM 490 O O . GLY A 1 65 ? 3.682 0.060 -40.572 1.00 83.81 65 GLY A O 1
ATOM 491 N N . SER A 1 66 ? 1.953 -1.371 -40.364 1.00 87.25 66 SER A N 1
ATOM 492 C CA . SER A 1 66 ? 2.056 -1.541 -38.903 1.00 87.25 66 SER A CA 1
ATOM 493 C C . SER A 1 66 ? 3.368 -2.176 -38.445 1.00 87.25 66 SER A C 1
ATOM 495 O O . SER A 1 66 ? 3.830 -3.145 -39.044 1.00 87.25 66 SER A O 1
ATOM 497 N N . THR A 1 67 ? 3.932 -1.709 -37.333 1.00 88.31 67 THR A N 1
ATOM 498 C CA . THR A 1 67 ? 4.997 -2.412 -36.612 1.00 88.31 67 THR A CA 1
ATOM 499 C C . THR A 1 67 ? 4.466 -3.536 -35.748 1.00 88.31 67 THR A C 1
ATOM 501 O O . THR A 1 67 ? 3.393 -3.412 -35.188 1.00 88.31 67 THR A O 1
ATOM 504 N N . PHE A 1 68 ? 5.188 -4.654 -35.672 1.00 89.38 68 PHE A N 1
ATOM 505 C CA . PHE A 1 68 ? 4.872 -5.755 -34.767 1.00 89.38 68 PHE A CA 1
ATOM 506 C C . PHE A 1 68 ? 6.078 -5.988 -33.866 1.00 89.38 68 PHE A C 1
ATOM 508 O O . PHE A 1 68 ? 7.178 -6.136 -34.389 1.00 89.38 68 PHE A O 1
ATOM 515 N N . ILE A 1 69 ? 5.854 -5.943 -32.553 1.00 88.94 69 ILE A N 1
ATOM 516 C CA . ILE A 1 69 ? 6.795 -6.261 -31.481 1.00 88.94 69 ILE A CA 1
ATOM 517 C C . ILE A 1 69 ? 6.373 -7.614 -30.913 1.00 88.94 69 ILE A C 1
ATOM 519 O O . ILE A 1 69 ? 5.289 -7.741 -30.345 1.00 88.94 69 ILE A O 1
ATOM 523 N N . TYR A 1 70 ? 7.204 -8.634 -31.094 1.00 88.62 70 TYR A N 1
ATOM 524 C CA . TYR A 1 70 ? 6.860 -9.995 -30.693 1.00 88.62 70 TYR A CA 1
ATOM 525 C C . TYR A 1 70 ? 7.959 -10.617 -29.842 1.00 88.62 70 TYR A C 1
ATOM 527 O O . TYR A 1 70 ? 9.117 -10.638 -30.264 1.00 88.62 70 TYR A O 1
ATOM 535 N N . HIS A 1 71 ? 7.579 -11.120 -28.669 1.00 88.12 71 HIS A N 1
ATOM 536 C CA . HIS A 1 71 ? 8.415 -12.004 -27.862 1.00 88.12 71 HIS A CA 1
ATOM 537 C C . HIS A 1 71 ? 8.455 -13.365 -28.559 1.00 88.12 71 HIS A C 1
ATOM 539 O O . HIS A 1 71 ? 7.419 -13.996 -28.762 1.00 88.12 71 HIS A O 1
ATOM 545 N N . CYS A 1 72 ? 9.632 -13.777 -29.015 1.00 87.75 72 CYS A N 1
ATOM 546 C CA . CYS A 1 72 ? 9.784 -14.929 -29.892 1.00 87.75 72 CYS A CA 1
ATOM 547 C C . CYS A 1 72 ? 11.069 -15.672 -29.576 1.00 87.75 72 CYS A C 1
ATOM 549 O O . CYS A 1 72 ? 12.145 -15.088 -29.589 1.00 87.75 72 CYS A O 1
ATOM 551 N N . ALA A 1 73 ? 11.001 -16.988 -29.402 1.00 88.94 73 ALA A N 1
ATOM 552 C CA . ALA A 1 73 ? 12.180 -17.782 -29.084 1.00 88.94 73 ALA A CA 1
ATOM 553 C C . ALA A 1 73 ? 12.896 -17.261 -27.816 1.00 88.94 73 ALA A C 1
ATOM 555 O O . ALA A 1 73 ? 14.124 -17.173 -27.766 1.00 88.94 73 ALA A O 1
ATOM 556 N N . GLU A 1 74 ? 12.139 -16.884 -26.784 1.00 85.62 74 GLU A N 1
ATOM 557 C CA . GLU A 1 74 ? 12.676 -16.507 -25.471 1.00 85.62 74 GLU A CA 1
ATOM 558 C C . GLU A 1 74 ? 12.963 -17.761 -24.646 1.00 85.62 74 GLU A C 1
ATOM 560 O O . GLU A 1 74 ? 12.079 -18.369 -24.052 1.00 85.62 74 GLU A O 1
ATOM 565 N N . GLY A 1 75 ? 14.216 -18.203 -24.674 1.00 86.38 75 GLY A N 1
ATOM 566 C CA . GLY A 1 75 ? 14.642 -19.439 -24.029 1.00 86.38 75 GLY A CA 1
ATOM 567 C C . GLY A 1 75 ? 16.087 -19.778 -24.361 1.00 86.38 75 GLY A C 1
ATOM 568 O O . GLY A 1 75 ? 16.853 -18.917 -24.792 1.00 86.38 75 GLY A O 1
ATOM 569 N N . GLN A 1 76 ? 16.465 -21.043 -24.189 1.00 86.56 76 GLN A N 1
ATOM 570 C CA . GLN A 1 76 ? 17.808 -21.523 -24.522 1.00 86.56 76 GLN A CA 1
ATOM 571 C C . GLN A 1 76 ? 17.932 -21.913 -26.003 1.00 86.56 76 GLN A C 1
ATOM 573 O O . GLN A 1 76 ? 16.993 -22.512 -26.543 1.00 86.56 76 GLN A O 1
ATOM 578 N N . PRO A 1 77 ? 19.079 -21.650 -26.660 1.00 86.50 77 PRO A N 1
ATOM 579 C CA . PRO A 1 77 ? 19.359 -22.174 -27.996 1.00 86.50 77 PRO A CA 1
ATOM 580 C C . PRO A 1 77 ? 19.117 -23.688 -28.089 1.00 86.50 77 PRO A C 1
ATOM 582 O O . PRO A 1 77 ? 19.482 -24.438 -27.187 1.00 86.50 77 PRO A O 1
ATOM 585 N N . GLY A 1 78 ? 18.474 -24.134 -29.172 1.00 83.06 78 GLY A N 1
ATOM 586 C CA . GLY A 1 78 ? 18.140 -25.548 -29.397 1.00 83.06 78 GLY A CA 1
ATOM 587 C C . GLY A 1 78 ? 16.907 -26.069 -28.644 1.00 83.06 78 GLY A C 1
ATOM 588 O O . GLY A 1 78 ? 16.517 -27.218 -28.840 1.00 83.06 78 GLY A O 1
ATOM 589 N N . SER A 1 79 ? 16.260 -25.246 -27.815 1.00 88.06 79 SER A N 1
ATOM 590 C CA . SER A 1 79 ? 15.019 -25.624 -27.128 1.00 88.06 79 SER A CA 1
ATOM 591 C C . SER A 1 79 ? 13.771 -25.453 -28.008 1.00 88.06 79 SER A C 1
ATOM 593 O O . SER A 1 79 ? 13.817 -24.919 -29.120 1.00 88.06 79 SER A O 1
ATOM 595 N N . ILE A 1 80 ? 12.616 -25.900 -27.498 1.00 88.88 80 ILE A N 1
ATOM 596 C CA . ILE A 1 80 ? 11.343 -25.888 -28.233 1.00 88.88 80 ILE A CA 1
ATOM 597 C C . ILE A 1 80 ? 10.901 -24.484 -28.673 1.00 88.88 80 ILE A C 1
ATOM 599 O O . ILE A 1 80 ? 10.240 -24.364 -29.705 1.00 88.88 80 ILE A O 1
ATOM 603 N N . VAL A 1 81 ? 11.304 -23.428 -27.954 1.00 88.31 81 VAL A N 1
ATOM 604 C CA . VAL A 1 81 ? 10.898 -22.047 -28.265 1.00 88.31 81 VAL A CA 1
ATOM 605 C C . VAL A 1 81 ? 11.452 -21.556 -29.607 1.00 88.31 81 VAL A C 1
ATOM 607 O O . VAL A 1 81 ? 10.871 -20.668 -30.220 1.00 88.31 81 VAL A O 1
ATOM 610 N N . ALA A 1 82 ? 12.504 -22.181 -30.153 1.00 88.00 82 ALA A N 1
ATOM 611 C CA . ALA A 1 82 ? 12.998 -21.865 -31.497 1.00 88.00 82 ALA A CA 1
ATOM 612 C C . ALA A 1 82 ? 11.941 -22.113 -32.596 1.00 88.00 82 ALA A C 1
ATOM 614 O O . ALA A 1 82 ? 11.982 -21.483 -33.654 1.00 88.00 82 ALA A O 1
ATOM 615 N N . ARG A 1 83 ? 10.948 -22.984 -32.343 1.00 89.31 83 ARG A N 1
ATOM 616 C CA . ARG A 1 83 ? 9.815 -23.214 -33.258 1.00 89.31 83 ARG A CA 1
ATOM 617 C C . ARG A 1 83 ? 8.944 -21.972 -33.440 1.00 89.31 83 ARG A C 1
ATOM 619 O O . ARG A 1 83 ? 8.332 -21.827 -34.493 1.00 89.31 83 ARG A O 1
ATOM 626 N N . GLU A 1 84 ? 8.911 -21.068 -32.462 1.00 89.88 84 GLU A N 1
ATOM 627 C CA . GLU A 1 84 ? 8.187 -19.798 -32.576 1.00 89.88 84 GLU A CA 1
ATOM 628 C C . GLU A 1 84 ? 8.768 -18.940 -33.696 1.00 89.88 84 GLU A C 1
ATOM 630 O O . GLU A 1 84 ? 8.021 -18.384 -34.496 1.00 89.88 84 GLU A O 1
ATOM 635 N N . TYR A 1 85 ? 10.096 -18.909 -33.825 1.00 89.31 85 TYR A N 1
ATOM 636 C CA . TYR A 1 85 ? 10.759 -18.180 -34.903 1.00 89.31 85 TYR A CA 1
ATOM 637 C C . TYR A 1 85 ? 10.477 -18.795 -36.272 1.00 89.31 85 TYR A C 1
ATOM 639 O O . TYR A 1 85 ? 10.228 -18.071 -37.234 1.00 89.31 85 TYR A O 1
ATOM 647 N N . VAL A 1 86 ? 10.426 -20.128 -36.354 1.00 89.06 86 VAL A N 1
ATOM 648 C CA . VAL A 1 86 ? 10.006 -20.831 -37.576 1.00 89.06 86 VAL A CA 1
ATOM 649 C C . VAL A 1 86 ? 8.564 -20.466 -37.942 1.00 89.06 86 VAL A C 1
ATOM 651 O O . VAL A 1 86 ? 8.287 -20.186 -39.105 1.00 89.06 86 VAL A O 1
ATOM 654 N N . ALA A 1 87 ? 7.653 -20.400 -36.968 1.00 89.88 87 ALA A N 1
ATOM 655 C CA . ALA A 1 87 ? 6.267 -19.997 -37.209 1.00 89.88 87 ALA A CA 1
ATOM 656 C C . ALA A 1 87 ? 6.161 -18.535 -37.684 1.00 89.88 87 ALA A C 1
ATOM 658 O O . ALA A 1 87 ? 5.441 -18.245 -38.639 1.00 89.88 87 ALA A O 1
ATOM 659 N N . VAL A 1 88 ? 6.920 -17.619 -37.072 1.00 89.19 88 VAL A N 1
ATOM 660 C CA . VAL A 1 88 ? 7.022 -16.205 -37.484 1.00 89.19 88 VAL A CA 1
ATOM 661 C C . VAL A 1 88 ? 7.565 -16.089 -38.910 1.00 89.19 88 VAL A C 1
ATOM 663 O O . VAL A 1 88 ? 7.040 -15.311 -39.710 1.00 89.19 88 VAL A O 1
ATOM 666 N N . GLN A 1 89 ? 8.580 -16.882 -39.257 1.00 88.81 89 GLN A N 1
ATOM 667 C CA . GLN A 1 89 ? 9.124 -16.950 -40.610 1.0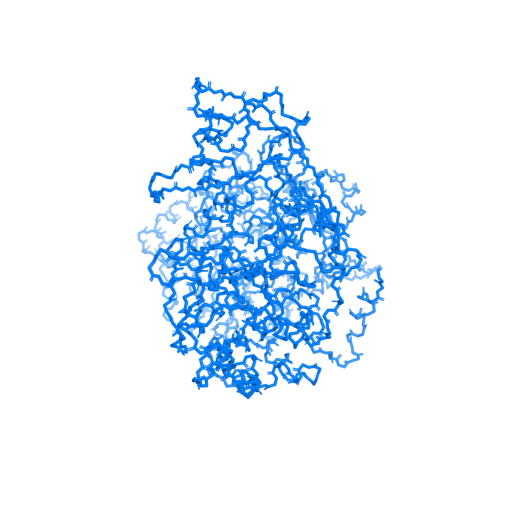0 88.81 89 GLN A CA 1
ATOM 668 C C . GLN A 1 89 ? 8.074 -17.443 -41.612 1.00 88.81 89 GLN A C 1
ATOM 670 O O . GLN A 1 89 ? 7.836 -16.778 -42.619 1.00 88.81 89 GLN A O 1
ATOM 675 N N . GLN A 1 90 ? 7.421 -18.573 -41.330 1.00 90.50 90 GLN A N 1
ATOM 676 C CA . GLN A 1 90 ? 6.424 -19.185 -42.216 1.00 90.50 90 GLN A CA 1
ATOM 677 C C . GLN A 1 90 ? 5.197 -18.293 -42.434 1.00 90.50 90 GLN A C 1
ATOM 679 O O . GLN A 1 90 ? 4.673 -18.235 -43.542 1.00 90.50 90 GLN A O 1
ATOM 684 N N . ALA A 1 91 ? 4.768 -17.554 -41.408 1.00 90.75 91 ALA A N 1
ATOM 685 C CA . ALA A 1 91 ? 3.668 -16.596 -41.514 1.00 90.75 91 ALA A CA 1
ATOM 686 C C . ALA A 1 91 ? 4.037 -15.318 -42.299 1.00 90.75 91 ALA A C 1
ATOM 688 O O . ALA A 1 91 ? 3.166 -14.501 -42.602 1.00 90.75 91 ALA A O 1
ATOM 689 N N . GLY A 1 92 ? 5.317 -15.119 -42.633 1.00 88.19 92 GLY A N 1
ATOM 690 C CA . GLY A 1 92 ? 5.795 -13.926 -43.329 1.00 88.19 92 GLY A CA 1
ATOM 691 C C . GLY A 1 92 ? 5.938 -12.704 -42.418 1.00 88.19 92 GLY A C 1
ATOM 692 O O . GLY A 1 92 ? 5.808 -11.571 -42.878 1.00 88.19 92 GLY A O 1
ATOM 693 N N . CYS A 1 93 ? 6.196 -12.902 -41.124 1.00 87.50 93 CYS A N 1
ATOM 694 C CA . CYS A 1 93 ? 6.410 -11.812 -40.169 1.00 87.50 93 CYS A CA 1
ATOM 695 C C . CYS A 1 93 ? 7.863 -11.283 -40.158 1.00 87.50 93 CYS A C 1
ATOM 697 O O . CYS A 1 93 ? 8.105 -10.216 -39.600 1.00 87.50 93 CYS A O 1
ATOM 699 N N . LEU A 1 94 ? 8.822 -11.941 -40.827 1.00 84.56 94 LEU A N 1
ATOM 700 C CA . LEU A 1 94 ? 10.232 -11.501 -40.938 1.00 84.56 94 LEU A CA 1
ATOM 701 C C . LEU A 1 94 ? 10.485 -10.494 -42.084 1.00 84.56 94 LEU A C 1
ATOM 703 O O . LEU A 1 94 ? 11.475 -10.577 -42.808 1.00 84.56 94 LEU A O 1
ATOM 707 N N . GLN A 1 95 ? 9.574 -9.534 -42.250 1.00 74.44 95 GLN A N 1
ATOM 708 C CA . GLN A 1 95 ? 9.570 -8.527 -43.326 1.00 74.44 95 GLN A CA 1
ATOM 709 C C . GLN A 1 95 ? 9.905 -7.112 -42.801 1.00 74.44 95 GLN A C 1
ATOM 711 O O . GLN A 1 95 ? 9.197 -6.144 -43.084 1.00 74.44 95 GLN A O 1
ATOM 716 N N . GLY A 1 96 ? 10.963 -6.999 -41.984 1.00 63.12 96 GLY A N 1
ATOM 717 C CA . GLY A 1 96 ? 11.576 -5.711 -41.623 1.00 63.12 96 GLY A CA 1
ATOM 718 C C . GLY A 1 96 ? 11.167 -5.074 -40.289 1.00 63.12 96 GLY A C 1
ATOM 719 O O . GLY A 1 96 ? 11.277 -3.857 -40.157 1.00 63.12 96 GLY A O 1
ATOM 720 N N . ARG A 1 97 ? 10.681 -5.827 -39.284 1.00 69.50 97 ARG A N 1
ATOM 721 C CA . ARG A 1 97 ? 10.201 -5.241 -38.007 1.00 69.50 97 ARG A CA 1
ATOM 722 C C . ARG A 1 97 ? 10.561 -6.024 -36.744 1.00 69.50 97 ARG A C 1
ATOM 724 O O . ARG A 1 97 ? 11.122 -7.097 -36.840 1.00 69.50 97 ARG A O 1
ATOM 731 N N . LEU A 1 98 ? 10.323 -5.413 -35.583 1.00 60.53 98 LEU A N 1
ATOM 732 C CA . LEU A 1 98 ? 11.001 -5.681 -34.315 1.00 60.53 98 LEU A CA 1
ATOM 733 C C . LEU A 1 98 ? 10.620 -7.030 -33.671 1.00 60.53 98 LEU A C 1
ATOM 735 O O . LEU A 1 98 ? 9.474 -7.253 -33.303 1.00 60.53 98 LEU A O 1
ATOM 739 N N . VAL A 1 99 ? 11.596 -7.908 -33.456 1.00 63.41 99 VAL A N 1
ATOM 740 C CA . VAL A 1 99 ? 11.394 -9.179 -32.743 1.00 63.41 99 VAL A CA 1
ATOM 741 C C . VAL A 1 99 ? 12.300 -9.214 -31.512 1.00 63.41 99 VAL A C 1
ATOM 743 O O . VAL A 1 99 ? 13.490 -8.929 -31.608 1.00 63.41 99 VAL A O 1
ATOM 746 N N . HIS A 1 100 ? 11.762 -9.532 -30.340 1.00 70.50 100 HIS A N 1
ATOM 747 C CA . HIS A 1 100 ? 12.580 -9.850 -29.171 1.00 70.50 100 HIS A CA 1
ATOM 748 C C . HIS A 1 100 ? 12.905 -11.345 -29.222 1.00 70.50 100 HIS A C 1
ATOM 750 O O . HIS A 1 100 ? 11.981 -12.154 -29.217 1.00 70.50 100 HIS A O 1
ATOM 756 N N . THR A 1 101 ? 14.188 -11.724 -29.317 1.00 76.62 101 THR A N 1
ATOM 757 C CA . THR A 1 101 ? 14.585 -13.139 -29.469 1.00 76.62 101 THR A CA 1
ATOM 758 C C . THR A 1 101 ? 15.873 -13.505 -28.753 1.00 76.62 101 THR A C 1
ATOM 760 O O . THR A 1 101 ? 16.834 -12.737 -28.824 1.00 76.62 101 THR A O 1
ATOM 763 N N . ASN A 1 102 ? 15.947 -14.720 -28.191 1.00 82.12 102 ASN A N 1
ATOM 764 C CA . ASN A 1 102 ? 17.154 -15.230 -27.526 1.00 82.12 102 ASN A CA 1
ATOM 765 C C . ASN A 1 102 ? 17.688 -16.560 -28.094 1.00 82.12 102 ASN A C 1
ATOM 767 O O . ASN A 1 102 ? 18.877 -16.693 -28.363 1.00 82.12 102 ASN A O 1
ATOM 771 N N . ALA A 1 103 ? 16.818 -17.549 -28.291 1.00 81.19 103 ALA A N 1
ATOM 772 C CA . ALA A 1 103 ? 17.157 -18.947 -28.566 1.00 81.19 103 ALA A CA 1
ATOM 773 C C . ALA A 1 103 ? 17.531 -19.247 -30.032 1.00 81.19 103 ALA A C 1
ATOM 775 O O . ALA A 1 103 ? 17.407 -20.388 -30.482 1.00 81.19 103 ALA A O 1
ATOM 776 N N . LEU A 1 104 ? 17.947 -18.238 -30.799 1.00 86.69 104 LEU A N 1
ATOM 777 C CA . LEU A 1 104 ? 18.237 -18.388 -32.223 1.00 86.69 104 LEU A CA 1
ATOM 778 C C . LEU A 1 104 ? 19.690 -18.776 -32.468 1.00 86.69 104 LEU A C 1
ATOM 780 O O . LEU A 1 104 ? 20.609 -18.197 -31.890 1.00 86.69 104 LEU A O 1
ATOM 784 N N . ASP A 1 105 ? 19.890 -19.710 -33.397 1.00 87.06 105 ASP A N 1
ATOM 785 C CA . ASP A 1 105 ? 21.200 -19.918 -34.003 1.00 87.06 105 ASP A CA 1
ATOM 786 C C . ASP A 1 105 ? 21.560 -18.695 -34.874 1.00 87.06 105 ASP A C 1
ATOM 788 O O . ASP A 1 105 ? 20.704 -18.226 -35.633 1.00 87.06 105 ASP A O 1
ATOM 792 N N . PRO A 1 106 ? 22.800 -18.176 -34.823 1.00 86.50 106 PRO A N 1
ATOM 793 C CA . PRO A 1 106 ? 23.248 -17.060 -35.658 1.00 86.50 106 PRO A CA 1
ATOM 794 C C . PRO A 1 106 ? 22.943 -17.191 -37.160 1.00 86.50 106 PRO A C 1
ATOM 796 O O . PRO A 1 106 ? 22.741 -16.185 -37.844 1.00 86.50 106 PRO A O 1
ATOM 799 N N . SER A 1 107 ? 22.889 -18.413 -37.697 1.00 87.25 107 SER A N 1
ATOM 800 C CA . SER A 1 107 ? 22.525 -18.664 -39.097 1.00 87.25 107 SER A CA 1
ATOM 801 C C . SER A 1 107 ? 21.067 -18.304 -39.416 1.00 87.25 107 SER A C 1
ATOM 803 O O . SER A 1 107 ? 20.776 -17.894 -40.543 1.00 87.25 107 SER A O 1
ATOM 805 N N . ALA A 1 108 ? 20.165 -18.353 -38.427 1.00 87.00 108 ALA A N 1
ATOM 806 C CA . ALA A 1 108 ? 18.741 -18.049 -38.580 1.00 87.00 108 ALA A CA 1
ATOM 807 C C . ALA A 1 108 ? 18.472 -16.573 -38.926 1.00 87.00 108 ALA A C 1
ATOM 809 O O . ALA A 1 108 ? 17.433 -16.250 -39.509 1.00 87.00 108 ALA A O 1
ATOM 810 N N . TYR A 1 109 ? 19.422 -15.671 -38.649 1.00 86.31 109 TYR A N 1
ATOM 811 C CA . TYR A 1 109 ? 19.349 -14.272 -39.082 1.00 86.31 109 TYR A CA 1
ATOM 812 C C . TYR A 1 109 ? 19.376 -14.112 -40.609 1.00 86.31 109 TYR A C 1
ATOM 814 O O . TYR A 1 109 ? 18.937 -13.089 -41.123 1.00 86.31 109 TYR A O 1
ATOM 822 N N . GLY 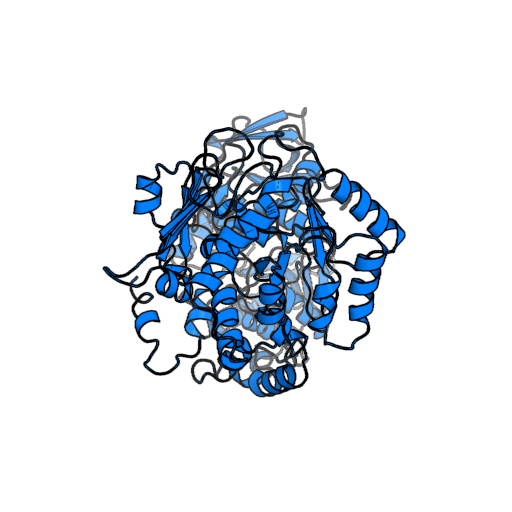A 1 110 ? 19.830 -15.127 -41.354 1.00 84.38 110 GLY A N 1
ATOM 823 C CA . GLY A 1 110 ? 19.756 -15.138 -42.816 1.00 84.38 110 GLY A CA 1
ATOM 824 C C . GLY A 1 110 ? 18.339 -15.262 -43.386 1.00 84.38 110 GLY A C 1
ATOM 825 O O . GLY A 1 110 ? 18.164 -15.050 -44.579 1.00 84.38 110 GLY A O 1
ATOM 826 N N . ALA A 1 111 ? 17.338 -15.590 -42.562 1.00 84.62 111 ALA A N 1
ATOM 827 C CA . ALA A 1 111 ? 15.951 -15.761 -43.001 1.00 84.62 111 ALA A CA 1
ATOM 828 C C . ALA A 1 111 ? 15.201 -14.442 -43.271 1.00 84.62 111 ALA A C 1
ATOM 830 O O . ALA A 1 111 ? 14.089 -14.469 -43.796 1.00 84.62 111 ALA A O 1
ATOM 831 N N . TRP A 1 112 ? 15.773 -13.296 -42.895 1.00 80.31 112 TRP A N 1
ATOM 832 C CA . TRP A 1 112 ? 15.147 -11.990 -43.087 1.00 80.31 112 TRP A CA 1
ATOM 833 C C . TRP A 1 112 ? 15.248 -11.547 -44.545 1.00 80.31 112 TRP A C 1
ATOM 835 O O . TRP A 1 112 ? 16.341 -11.500 -45.106 1.00 80.31 112 TRP A O 1
ATOM 845 N N . SER A 1 113 ? 14.115 -11.171 -45.144 1.00 72.00 113 SER A N 1
ATOM 846 C CA . SER A 1 113 ? 14.085 -10.608 -46.501 1.00 72.00 113 SER A CA 1
ATOM 847 C C . SER A 1 113 ? 14.535 -9.143 -46.537 1.00 72.00 113 SER A C 1
ATOM 849 O O . SER A 1 113 ? 15.117 -8.696 -47.519 1.00 72.00 113 SER A O 1
ATOM 851 N N . ASP A 1 114 ? 14.253 -8.409 -45.459 1.00 78.06 114 ASP A N 1
ATOM 852 C CA . ASP A 1 114 ? 14.689 -7.038 -45.186 1.00 78.06 114 ASP A CA 1
ATOM 853 C C . ASP A 1 114 ? 15.101 -6.985 -43.703 1.00 78.06 114 ASP A C 1
ATOM 855 O O . ASP A 1 114 ? 14.252 -7.293 -42.854 1.00 78.06 114 ASP A O 1
ATOM 859 N N . PRO A 1 115 ? 16.375 -6.708 -43.356 1.00 78.38 115 PRO A N 1
ATOM 860 C CA . PRO A 1 115 ? 16.841 -6.749 -41.972 1.00 78.38 115 PRO A CA 1
ATOM 861 C C . PRO A 1 115 ? 16.039 -5.800 -41.072 1.00 78.38 115 PRO A C 1
ATOM 863 O O . PRO A 1 115 ? 16.109 -4.580 -41.196 1.00 78.38 115 PRO A O 1
ATOM 866 N N . GLY A 1 116 ? 15.260 -6.365 -40.146 1.00 84.69 116 GLY A N 1
ATOM 867 C CA . GLY A 1 116 ? 14.469 -5.589 -39.194 1.00 84.69 116 GLY A CA 1
ATOM 868 C C . GLY A 1 116 ? 15.247 -5.232 -37.936 1.00 84.69 116 GLY A C 1
ATOM 869 O O . GLY A 1 116 ? 16.424 -4.875 -37.982 1.00 84.69 116 GLY A O 1
ATOM 870 N N . SER A 1 117 ? 14.568 -5.289 -36.789 1.00 90.25 117 SER A N 1
ATOM 871 C CA . SER A 1 117 ? 15.174 -4.965 -35.497 1.00 90.25 117 SER A CA 1
ATOM 872 C C . SER A 1 117 ? 15.075 -6.117 -34.509 1.00 90.25 117 SER A C 1
ATOM 874 O O . SER A 1 117 ? 14.077 -6.832 -34.503 1.00 90.25 117 SER A O 1
ATOM 876 N N . VAL A 1 118 ? 16.076 -6.253 -33.642 1.00 91.38 118 VAL A N 1
ATOM 877 C CA . VAL A 1 118 ? 16.049 -7.172 -32.501 1.00 91.38 118 VAL A CA 1
ATOM 878 C C . VAL A 1 118 ? 16.146 -6.387 -31.205 1.00 91.38 118 VAL A C 1
ATOM 880 O O . VAL A 1 118 ? 16.996 -5.505 -31.087 1.00 91.38 118 VAL A O 1
ATOM 883 N N . VAL A 1 119 ? 15.284 -6.696 -30.235 1.00 91.81 119 VAL A N 1
ATOM 884 C CA . VAL A 1 119 ? 15.431 -6.183 -28.865 1.00 91.81 119 VAL A CA 1
ATOM 885 C C . VAL A 1 119 ? 16.253 -7.169 -28.053 1.00 91.81 119 VAL A C 1
ATOM 887 O O . VAL A 1 119 ? 15.952 -8.356 -28.006 1.00 91.81 119 VAL A O 1
ATOM 890 N N . TRP A 1 120 ? 17.301 -6.644 -27.434 1.00 93.88 120 TRP A N 1
ATOM 891 C CA . TRP A 1 120 ? 18.249 -7.359 -26.605 1.00 93.88 120 TRP A CA 1
ATOM 892 C C . TRP A 1 120 ? 18.069 -6.951 -25.141 1.00 93.88 120 TRP A C 1
ATOM 894 O O . TRP A 1 120 ? 18.198 -5.773 -24.791 1.00 93.88 120 TRP A O 1
ATOM 904 N N . SER A 1 121 ? 17.798 -7.934 -24.288 1.00 93.19 121 SER A N 1
ATOM 905 C CA . SER A 1 121 ? 17.637 -7.764 -22.840 1.00 93.19 121 SER A CA 1
ATOM 906 C C . SER A 1 121 ? 18.613 -8.686 -22.111 1.00 93.19 121 SER A C 1
ATOM 908 O O . SER A 1 121 ? 18.226 -9.735 -21.590 1.00 93.19 121 SER A O 1
ATOM 910 N N . PRO A 1 122 ? 19.920 -8.366 -22.135 1.00 94.19 122 PRO A N 1
ATOM 911 C CA . PRO A 1 122 ? 20.955 -9.277 -21.670 1.00 94.19 122 PRO A CA 1
ATOM 912 C C . PRO A 1 122 ? 20.800 -9.692 -20.213 1.00 94.19 122 PRO A C 1
ATOM 914 O O . PRO A 1 122 ? 21.181 -10.812 -19.883 1.00 94.19 122 PRO A O 1
ATOM 917 N N . PHE A 1 123 ? 20.268 -8.832 -19.339 1.00 93.81 123 PHE A N 1
ATOM 918 C CA . PHE A 1 123 ? 20.112 -9.193 -17.936 1.00 93.81 123 PHE A CA 1
ATOM 919 C C . PHE A 1 123 ? 19.107 -10.328 -17.768 1.00 93.81 123 PHE A C 1
ATOM 921 O O . PHE A 1 123 ? 19.473 -11.374 -17.237 1.00 93.81 123 PHE A O 1
ATOM 928 N N . SER A 1 124 ? 17.882 -10.161 -18.271 1.00 88.50 124 SER A N 1
ATOM 929 C CA . SER A 1 124 ? 16.851 -11.191 -18.151 1.00 88.50 124 SER A CA 1
ATOM 930 C C . SER A 1 124 ? 17.207 -12.440 -18.955 1.00 88.50 124 SER A C 1
ATOM 932 O O . SER A 1 124 ? 17.009 -13.546 -18.463 1.00 88.50 124 SER A O 1
ATOM 934 N N . ASN A 1 125 ? 17.818 -12.300 -20.139 1.00 91.44 125 ASN A N 1
ATOM 935 C CA . ASN A 1 125 ? 18.261 -13.452 -20.926 1.00 91.44 125 ASN A CA 1
ATOM 936 C C . ASN A 1 125 ? 19.285 -14.308 -20.159 1.00 91.44 125 ASN A C 1
ATOM 938 O O . ASN A 1 125 ? 19.134 -15.525 -20.060 1.00 91.44 125 ASN A O 1
ATOM 942 N N . LEU A 1 126 ? 20.316 -13.679 -19.584 1.00 90.19 126 LEU A N 1
ATOM 943 C CA . LEU A 1 126 ? 21.335 -14.389 -18.809 1.00 90.19 126 LEU A CA 1
ATOM 944 C C . LEU A 1 126 ? 20.767 -14.941 -17.500 1.00 90.19 126 LEU A C 1
ATOM 946 O O . LEU A 1 126 ? 21.089 -16.069 -17.138 1.00 90.19 126 LEU A O 1
ATOM 950 N N . TRP A 1 127 ? 19.924 -14.166 -16.817 1.00 87.38 127 TRP A N 1
ATOM 951 C CA . TRP A 1 127 ? 19.311 -14.551 -15.549 1.00 87.38 127 TRP A CA 1
ATOM 952 C C . TRP A 1 127 ? 18.365 -15.747 -15.693 1.00 87.38 127 TRP A C 1
ATOM 954 O O . TRP A 1 127 ? 18.430 -16.675 -14.894 1.00 87.38 127 TRP A O 1
ATOM 964 N N . LEU A 1 128 ? 17.507 -15.741 -16.716 1.00 83.25 128 LEU A N 1
ATOM 965 C CA . LEU A 1 128 ? 16.478 -16.763 -16.912 1.00 83.25 128 LEU A CA 1
ATOM 966 C C . LEU A 1 128 ? 16.982 -17.967 -17.711 1.00 83.25 128 LEU A C 1
ATOM 968 O O . LEU A 1 128 ? 16.581 -19.096 -17.438 1.00 83.25 128 LEU A O 1
ATOM 972 N N . TYR A 1 129 ? 17.839 -17.744 -18.710 1.00 87.19 129 TYR A N 1
ATOM 973 C CA . TYR A 1 129 ? 18.179 -18.771 -19.700 1.00 87.19 129 TYR A CA 1
ATOM 974 C C . TYR A 1 129 ? 19.660 -19.160 -19.693 1.00 87.19 129 TYR A C 1
ATOM 976 O O . TYR A 1 129 ? 20.024 -20.157 -20.313 1.00 87.19 129 TYR A O 1
ATOM 984 N N . GLY A 1 130 ? 20.536 -18.405 -19.021 1.00 87.94 130 GLY A N 1
ATOM 985 C CA . GLY A 1 130 ? 21.985 -18.653 -19.015 1.00 87.94 130 GLY A CA 1
ATOM 986 C C . GLY A 1 130 ? 22.691 -18.345 -20.346 1.00 87.94 130 GLY A C 1
ATOM 987 O O . GLY A 1 130 ? 23.901 -18.531 -20.470 1.00 87.94 130 GLY A O 1
ATOM 988 N N . ALA A 1 131 ? 21.959 -17.846 -21.342 1.00 89.50 131 ALA A N 1
ATOM 989 C CA . ALA A 1 131 ? 22.457 -17.455 -22.656 1.00 89.50 131 ALA A CA 1
ATOM 990 C C . ALA A 1 131 ? 21.762 -16.168 -23.109 1.00 89.50 131 ALA A C 1
ATOM 992 O O . ALA A 1 131 ? 20.643 -15.892 -22.688 1.00 89.50 131 ALA A O 1
ATOM 993 N N . THR A 1 132 ? 22.421 -15.391 -23.969 1.00 92.25 132 THR A N 1
ATOM 994 C CA . THR A 1 132 ? 21.883 -14.138 -24.513 1.00 92.25 132 THR A CA 1
ATOM 995 C C . THR A 1 132 ? 22.056 -14.076 -26.031 1.00 92.25 132 THR A C 1
ATOM 997 O O . THR A 1 132 ? 22.953 -14.735 -26.565 1.00 92.25 132 THR A O 1
ATOM 1000 N N . THR A 1 133 ? 21.231 -13.273 -26.704 1.00 91.06 133 THR A N 1
ATOM 1001 C CA . THR A 1 133 ? 21.233 -13.034 -28.150 1.00 91.06 133 THR A CA 1
ATOM 1002 C C . THR A 1 133 ? 22.634 -12.727 -28.682 1.00 91.06 133 THR A C 1
ATOM 1004 O O . THR A 1 133 ? 23.317 -11.839 -28.168 1.00 91.06 133 THR A O 1
ATOM 1007 N N . ASP A 1 134 ? 23.061 -13.406 -29.752 1.00 92.06 134 ASP A N 1
ATOM 1008 C CA . ASP A 1 134 ? 24.306 -13.057 -30.449 1.00 92.06 134 ASP A CA 1
ATOM 1009 C C . ASP A 1 134 ? 24.125 -11.769 -31.265 1.00 92.06 134 ASP A C 1
ATOM 1011 O O . ASP A 1 134 ? 23.716 -11.772 -32.431 1.00 92.06 134 ASP A O 1
ATOM 1015 N N . VAL A 1 135 ? 24.418 -10.640 -30.621 1.00 93.00 135 VAL A N 1
ATOM 1016 C CA . VAL A 1 135 ? 24.244 -9.314 -31.219 1.00 93.00 135 VAL A CA 1
ATOM 1017 C C . VAL A 1 135 ? 25.273 -9.008 -32.301 1.00 93.00 135 VAL A C 1
ATOM 1019 O O . VAL A 1 135 ? 24.972 -8.233 -33.206 1.00 93.00 135 VAL A O 1
ATOM 1022 N N . ARG A 1 136 ? 26.479 -9.597 -32.261 1.00 92.69 136 ARG A N 1
ATOM 1023 C CA . ARG A 1 136 ? 27.481 -9.373 -33.318 1.00 92.69 136 ARG A CA 1
ATOM 1024 C C . ARG A 1 136 ? 27.083 -10.094 -34.595 1.00 92.69 136 ARG A C 1
ATOM 1026 O O . ARG A 1 136 ? 27.195 -9.497 -35.666 1.00 92.69 136 ARG A O 1
ATOM 1033 N N . ALA A 1 137 ? 26.547 -11.308 -34.487 1.00 91.88 137 ALA A N 1
ATOM 1034 C CA . ALA A 1 137 ? 25.962 -12.001 -35.624 1.00 91.88 137 ALA A CA 1
ATOM 1035 C C . ALA A 1 137 ? 24.799 -11.204 -36.235 1.00 91.88 137 ALA A C 1
ATOM 1037 O O . ALA A 1 137 ? 24.797 -10.980 -37.447 1.00 91.88 137 ALA A O 1
ATOM 1038 N N . ALA A 1 138 ? 23.876 -10.691 -35.413 1.00 90.88 138 ALA A N 1
ATOM 1039 C CA . ALA A 1 138 ? 22.770 -9.857 -35.888 1.00 90.88 138 ALA A CA 1
ATOM 1040 C C . ALA A 1 138 ? 23.272 -8.594 -36.620 1.00 90.88 138 ALA A C 1
ATOM 1042 O O . ALA A 1 138 ? 22.898 -8.343 -37.768 1.00 90.88 138 ALA A O 1
ATOM 1043 N N . VAL A 1 139 ? 24.198 -7.845 -36.008 1.00 91.62 139 VAL A N 1
ATOM 1044 C CA . VAL A 1 139 ? 24.791 -6.636 -36.608 1.00 91.62 139 VAL A CA 1
ATOM 1045 C C . VAL A 1 139 ? 25.516 -6.949 -37.922 1.00 91.62 139 VAL A C 1
ATOM 1047 O O . VAL A 1 139 ? 25.387 -6.186 -38.877 1.00 91.62 139 VAL A O 1
ATOM 1050 N N . SER A 1 140 ? 26.228 -8.080 -38.022 1.00 91.19 140 SER A N 1
ATOM 1051 C CA . SER A 1 140 ? 26.924 -8.488 -39.258 1.00 91.19 140 SER A CA 1
ATOM 1052 C C . SER A 1 140 ? 25.981 -8.746 -40.442 1.00 91.19 140 SER A C 1
ATOM 1054 O O . SER A 1 140 ? 26.403 -8.688 -41.594 1.00 91.19 140 SER A O 1
ATOM 1056 N N . ARG A 1 141 ? 24.696 -8.996 -40.162 1.00 89.56 141 ARG A N 1
ATOM 1057 C CA . ARG A 1 141 ? 23.626 -9.181 -41.153 1.00 89.56 141 ARG A CA 1
ATOM 1058 C C . ARG A 1 141 ? 22.822 -7.905 -41.417 1.00 89.56 141 ARG A C 1
ATOM 1060 O O . ARG A 1 141 ? 21.816 -7.957 -42.113 1.00 89.56 141 ARG A O 1
ATOM 1067 N N . GLY A 1 142 ? 23.244 -6.769 -40.861 1.00 89.56 142 GLY A N 1
ATOM 1068 C CA . GLY A 1 142 ? 22.540 -5.495 -40.999 1.00 89.56 142 GLY A CA 1
ATOM 1069 C C . GLY A 1 142 ? 21.286 -5.371 -40.130 1.00 89.56 142 GLY A C 1
ATOM 1070 O O . GLY A 1 142 ? 20.540 -4.412 -40.300 1.00 89.56 142 GLY A O 1
ATOM 1071 N N . ILE A 1 143 ? 21.048 -6.298 -39.193 1.00 91.00 143 ILE A N 1
ATOM 1072 C CA . ILE A 1 143 ? 19.910 -6.222 -38.270 1.00 91.00 143 ILE A CA 1
ATOM 1073 C C . ILE A 1 143 ? 20.162 -5.105 -37.253 1.00 91.00 143 ILE A C 1
ATOM 1075 O O . ILE A 1 143 ? 21.215 -5.036 -36.612 1.00 91.00 143 ILE A O 1
ATOM 1079 N N . ASN A 1 144 ? 19.172 -4.234 -37.079 1.00 92.81 144 ASN A N 1
ATOM 1080 C CA . ASN A 1 144 ? 19.217 -3.151 -36.105 1.00 92.81 144 ASN A CA 1
ATOM 1081 C C . ASN A 1 144 ? 19.012 -3.698 -34.682 1.00 92.81 144 ASN A C 1
ATOM 1083 O O . ASN A 1 144 ? 17.967 -4.259 -34.372 1.00 92.81 144 ASN A O 1
ATOM 1087 N N . VAL A 1 145 ? 19.983 -3.525 -33.788 1.00 94.62 145 VAL A N 1
ATOM 1088 C CA . VAL A 1 145 ? 19.873 -4.015 -32.402 1.00 94.62 145 VAL A CA 1
ATOM 1089 C C . VAL A 1 145 ? 19.442 -2.885 -31.470 1.00 94.62 145 VAL A C 1
ATOM 1091 O O . VAL A 1 145 ? 20.043 -1.810 -31.464 1.00 94.62 145 VAL A O 1
ATOM 1094 N N . CYS A 1 146 ? 18.421 -3.136 -30.663 1.00 95.19 146 CYS A N 1
ATOM 1095 C CA . CYS A 1 146 ? 17.903 -2.254 -29.623 1.00 95.19 146 CYS A CA 1
ATOM 1096 C C . CYS A 1 146 ? 18.145 -2.897 -28.253 1.00 95.19 146 CYS A C 1
ATOM 1098 O O . CYS A 1 146 ? 18.129 -4.116 -28.152 1.00 95.19 146 CYS A O 1
ATOM 1100 N N . ILE A 1 147 ? 18.317 -2.109 -27.194 1.00 95.06 147 ILE A N 1
ATOM 1101 C CA . ILE A 1 147 ? 18.390 -2.615 -25.813 1.00 95.06 147 ILE A CA 1
ATOM 1102 C C . ILE A 1 147 ? 17.115 -2.221 -25.060 1.00 95.06 147 ILE A C 1
ATOM 1104 O O . ILE A 1 147 ? 16.686 -1.069 -25.134 1.00 95.06 147 ILE A O 1
ATOM 1108 N N . GLY A 1 148 ? 16.531 -3.164 -24.316 1.00 90.69 148 GLY A N 1
ATOM 1109 C CA . GLY A 1 148 ? 15.342 -2.948 -23.484 1.00 90.69 148 GLY A CA 1
ATOM 1110 C C . GLY A 1 148 ? 15.465 -3.646 -22.131 1.00 90.69 148 GLY A C 1
ATOM 1111 O O . GLY A 1 148 ? 16.062 -4.711 -22.047 1.00 90.69 148 GLY A O 1
ATOM 1112 N N . SER A 1 149 ? 14.910 -3.065 -21.067 1.00 84.94 149 SER A N 1
ATOM 1113 C CA . SER A 1 149 ? 15.084 -3.572 -19.694 1.00 84.94 149 SER A CA 1
ATOM 1114 C C . SER A 1 149 ? 14.128 -4.701 -19.282 1.00 84.94 149 SER A C 1
ATOM 1116 O O . SER A 1 149 ? 14.093 -5.007 -18.099 1.00 84.94 149 SER A O 1
ATOM 1118 N N . ASP A 1 150 ? 13.363 -5.283 -20.214 1.00 81.75 150 ASP A N 1
ATOM 1119 C CA . ASP A 1 150 ? 12.385 -6.371 -19.997 1.00 81.75 150 ASP A CA 1
ATOM 1120 C C . ASP A 1 150 ? 11.381 -6.126 -18.835 1.00 81.75 150 ASP A C 1
ATOM 1122 O O . ASP A 1 150 ? 11.212 -4.996 -18.356 1.00 81.75 150 ASP A O 1
ATOM 1126 N N . TRP A 1 151 ? 10.647 -7.161 -18.412 1.00 75.12 151 TRP A N 1
ATOM 1127 C CA . TRP A 1 151 ? 9.621 -7.082 -17.376 1.00 75.12 151 TRP A CA 1
ATOM 1128 C C . TRP A 1 151 ? 10.201 -6.771 -15.989 1.00 75.12 151 TRP A C 1
ATOM 1130 O O . TRP A 1 151 ? 11.246 -7.265 -15.580 1.00 75.12 151 TRP A O 1
ATOM 1140 N N . GLY A 1 152 ? 9.480 -5.951 -15.219 1.00 73.38 152 GLY A N 1
ATOM 1141 C CA . GLY A 1 152 ? 9.950 -5.377 -13.955 1.00 73.38 152 GLY A CA 1
ATOM 1142 C C . GLY A 1 152 ? 10.525 -6.339 -12.893 1.00 73.38 152 GLY A C 1
ATOM 1143 O O . GLY A 1 152 ? 11.401 -5.863 -12.163 1.00 73.38 152 GLY A O 1
ATOM 1144 N N . PRO A 1 153 ? 10.055 -7.599 -12.761 1.00 71.62 153 PRO A N 1
ATOM 1145 C CA . PRO A 1 153 ? 10.599 -8.606 -11.838 1.00 71.62 153 PRO A CA 1
ATOM 1146 C C . PRO A 1 153 ? 11.895 -9.291 -12.293 1.00 71.62 153 PRO A C 1
ATOM 1148 O O . PRO A 1 153 ? 12.699 -9.661 -11.443 1.00 71.62 153 PRO A O 1
ATOM 1151 N N . SER A 1 154 ? 12.097 -9.480 -13.599 1.00 76.00 154 SER A N 1
ATOM 1152 C CA . SER A 1 154 ? 13.254 -10.198 -14.169 1.00 76.00 154 SER A CA 1
ATOM 1153 C C . SER A 1 154 ? 14.266 -9.277 -14.851 1.00 76.00 154 SER A C 1
ATOM 1155 O O . SER A 1 154 ? 15.374 -9.705 -15.164 1.00 76.00 154 SER A O 1
ATOM 1157 N N . GLY A 1 155 ? 13.888 -8.026 -15.089 1.00 83.62 155 GLY A N 1
ATOM 1158 C CA . GLY A 1 155 ? 14.659 -7.009 -15.780 1.00 83.62 155 GLY A CA 1
ATOM 1159 C C . GLY A 1 155 ? 15.366 -6.018 -14.857 1.00 83.62 155 GLY A C 1
ATOM 1160 O O . GLY A 1 155 ? 15.101 -5.926 -13.653 1.00 83.62 155 GLY A O 1
ATOM 1161 N N . THR A 1 156 ? 16.267 -5.215 -15.424 1.00 88.88 156 THR A N 1
ATOM 1162 C CA . THR A 1 156 ? 16.935 -4.152 -14.662 1.00 88.88 156 THR A CA 1
ATOM 1163 C C . THR A 1 156 ? 15.966 -3.026 -14.262 1.00 88.88 156 THR A C 1
ATOM 1165 O O . THR A 1 156 ? 14.839 -2.898 -14.747 1.00 88.88 156 THR A O 1
ATOM 1168 N N . ARG A 1 157 ? 16.386 -2.157 -13.325 1.00 84.94 157 ARG A N 1
ATOM 1169 C CA . ARG A 1 157 ? 15.538 -1.051 -12.828 1.00 84.94 157 ARG A CA 1
ATOM 1170 C C . ARG A 1 157 ? 15.053 -0.127 -13.950 1.00 84.94 157 ARG A C 1
ATOM 1172 O O . ARG A 1 157 ? 13.909 0.330 -13.885 1.00 84.94 157 ARG A O 1
ATOM 1179 N N . ASN A 1 158 ? 15.927 0.133 -14.921 1.00 91.00 158 ASN A N 1
ATOM 1180 C CA . ASN A 1 158 ? 15.739 0.958 -16.113 1.00 91.00 158 ASN A CA 1
ATOM 1181 C C . ASN A 1 158 ? 16.869 0.675 -17.127 1.00 91.00 158 ASN A C 1
ATOM 1183 O O . ASN A 1 158 ? 17.832 -0.031 -16.825 1.00 91.00 158 ASN A O 1
ATOM 1187 N N . VAL A 1 159 ? 16.781 1.292 -18.308 1.00 93.44 159 VAL A N 1
ATOM 1188 C CA . VAL A 1 159 ? 17.700 1.057 -19.433 1.00 93.44 159 VAL A CA 1
ATOM 1189 C C . VAL A 1 159 ? 19.175 1.399 -19.148 1.00 93.44 159 VAL A C 1
ATOM 1191 O O . VAL A 1 159 ? 20.058 0.817 -19.776 1.00 93.44 159 VAL A O 1
ATOM 1194 N N . LEU A 1 160 ? 19.478 2.282 -18.181 1.00 95.69 160 LEU A N 1
ATOM 1195 C CA . LEU A 1 160 ? 20.866 2.569 -17.775 1.00 95.69 160 LEU A CA 1
ATOM 1196 C C . LEU A 1 160 ? 21.513 1.367 -17.077 1.00 95.69 160 LEU A C 1
ATOM 1198 O O . LEU A 1 160 ? 22.721 1.162 -17.180 1.00 95.69 160 LEU A O 1
ATOM 1202 N N . GLY A 1 161 ? 20.721 0.570 -16.356 1.00 94.69 161 GLY A N 1
ATOM 1203 C CA . GLY A 1 161 ? 21.169 -0.714 -15.825 1.00 94.69 161 GLY A CA 1
ATOM 1204 C C . GLY A 1 161 ? 21.418 -1.709 -16.954 1.00 94.69 161 GLY A C 1
ATOM 1205 O O . GLY A 1 161 ? 22.495 -2.298 -17.033 1.00 94.69 161 GLY A O 1
ATOM 1206 N N . GLU A 1 162 ? 20.457 -1.835 -17.868 1.00 95.81 162 GLU A N 1
ATOM 1207 C CA . GLU A 1 162 ? 20.521 -2.800 -18.967 1.00 95.81 162 GLU A CA 1
ATOM 1208 C C . GLU A 1 162 ? 21.738 -2.582 -19.876 1.00 95.81 162 GLU A C 1
ATOM 1210 O O . GLU A 1 162 ? 22.456 -3.526 -20.197 1.00 95.81 162 GLU A O 1
ATOM 1215 N N . VAL A 1 163 ? 22.040 -1.330 -20.237 1.00 97.06 163 VAL A N 1
ATOM 1216 C CA . VAL A 1 163 ? 23.182 -1.010 -21.109 1.00 97.06 163 VAL A CA 1
ATOM 1217 C C . VAL A 1 163 ? 24.536 -1.322 -20.451 1.00 97.06 163 VAL A C 1
ATOM 1219 O O . VAL A 1 163 ? 25.499 -1.667 -21.138 1.00 97.06 163 VAL A O 1
ATOM 1222 N N . LYS A 1 164 ? 24.623 -1.282 -19.114 1.00 97.25 164 LYS A N 1
ATOM 1223 C CA . LYS A 1 164 ? 25.819 -1.730 -18.379 1.00 97.25 164 LYS A CA 1
ATOM 1224 C C . LYS A 1 164 ? 25.961 -3.244 -18.438 1.00 97.25 164 LYS A C 1
ATOM 1226 O O . LYS A 1 164 ? 27.063 -3.740 -18.664 1.00 97.25 164 LYS A O 1
ATOM 1231 N N . VAL A 1 165 ? 24.857 -3.976 -18.291 1.00 96.62 165 VAL A N 1
ATOM 1232 C CA . VAL A 1 165 ? 24.853 -5.437 -18.448 1.00 96.62 165 VAL A CA 1
ATOM 1233 C C . VAL A 1 165 ? 25.226 -5.817 -19.883 1.00 96.62 165 VAL A C 1
ATOM 1235 O O . VAL A 1 165 ? 26.065 -6.693 -20.076 1.00 96.62 165 VAL A O 1
ATOM 1238 N N . ALA A 1 166 ? 24.720 -5.093 -20.882 1.00 97.06 166 ALA A N 1
ATOM 1239 C CA . ALA A 1 166 ? 25.112 -5.241 -22.282 1.00 97.06 166 ALA A CA 1
ATOM 1240 C C . ALA A 1 166 ? 26.624 -5.045 -22.498 1.00 97.06 166 ALA A C 1
ATOM 1242 O O . ALA A 1 166 ? 27.266 -5.848 -23.179 1.00 97.06 166 ALA A O 1
ATOM 1243 N N . ALA A 1 167 ? 27.226 -4.022 -21.882 1.00 96.88 167 ALA A N 1
ATOM 1244 C CA . ALA A 1 167 ? 28.672 -3.803 -21.945 1.00 96.88 167 ALA A CA 1
ATOM 1245 C C . ALA A 1 167 ? 29.468 -4.962 -21.324 1.00 96.88 167 ALA A C 1
ATOM 1247 O O . ALA A 1 167 ? 30.467 -5.407 -21.896 1.00 96.88 167 ALA A O 1
ATOM 1248 N N . LEU A 1 168 ? 29.019 -5.475 -20.175 1.00 96.12 168 LEU A N 1
ATOM 1249 C CA . LEU A 1 168 ? 29.647 -6.613 -19.502 1.00 96.12 168 LEU A CA 1
ATOM 1250 C C . LEU A 1 168 ? 29.521 -7.900 -20.328 1.00 96.12 168 LEU A C 1
ATOM 1252 O O . LEU A 1 168 ? 30.519 -8.595 -20.516 1.00 96.12 168 LEU A O 1
ATOM 1256 N N . ALA A 1 169 ? 28.337 -8.180 -20.876 1.00 95.44 169 ALA A N 1
ATOM 1257 C CA . ALA A 1 169 ? 28.093 -9.323 -21.751 1.00 95.44 169 ALA A CA 1
ATOM 1258 C C . ALA A 1 169 ? 28.964 -9.255 -23.017 1.00 95.44 169 ALA A C 1
ATOM 1260 O O . ALA A 1 169 ? 29.631 -10.227 -23.367 1.00 95.44 169 ALA A O 1
ATOM 1261 N N . SER A 1 170 ? 29.040 -8.079 -23.645 1.00 96.12 170 SER A N 1
ATOM 1262 C CA . SER A 1 170 ? 29.904 -7.809 -24.799 1.00 96.12 170 SER A CA 1
ATOM 1263 C C . SER A 1 170 ? 31.380 -8.079 -24.506 1.00 96.12 170 SER A C 1
ATOM 1265 O O . SER A 1 170 ? 32.058 -8.744 -25.293 1.00 96.12 170 SER A O 1
ATOM 1267 N N . LYS A 1 171 ? 31.879 -7.616 -23.352 1.00 94.88 171 LYS A N 1
ATOM 1268 C CA . LYS A 1 171 ? 33.252 -7.881 -22.909 1.00 94.88 171 LYS A CA 1
ATOM 1269 C C . LYS A 1 171 ? 33.487 -9.376 -22.684 1.00 94.88 171 LYS A C 1
ATOM 1271 O O . LYS A 1 171 ? 34.477 -9.909 -23.172 1.00 94.88 171 LYS A O 1
ATOM 1276 N N . ALA A 1 172 ? 32.579 -10.052 -21.979 1.00 94.12 172 ALA A N 1
ATOM 1277 C CA . ALA A 1 172 ? 32.695 -11.476 -21.668 1.00 94.12 172 ALA A CA 1
ATOM 1278 C C . ALA A 1 172 ? 32.683 -12.364 -22.925 1.00 94.12 172 ALA A C 1
ATOM 1280 O O . ALA A 1 172 ? 33.370 -13.379 -22.968 1.00 94.12 172 ALA A O 1
ATOM 1281 N N . LYS A 1 173 ? 31.932 -11.968 -23.958 1.00 93.19 173 LYS A N 1
ATOM 1282 C CA . LYS A 1 173 ? 31.846 -12.675 -25.246 1.00 93.19 173 LYS A CA 1
ATOM 1283 C C . LYS A 1 173 ? 32.921 -12.257 -26.258 1.00 93.19 173 LYS A C 1
ATOM 1285 O O . LYS A 1 173 ? 32.944 -12.789 -27.362 1.00 93.19 173 LYS A O 1
ATOM 1290 N N . GLY A 1 174 ? 33.796 -11.306 -25.918 1.00 94.88 174 GLY A N 1
ATOM 1291 C CA . GLY A 1 174 ? 34.833 -10.801 -26.827 1.00 94.88 174 GLY A CA 1
ATOM 1292 C C . GLY A 1 174 ? 34.299 -9.963 -27.996 1.00 94.88 174 GLY A C 1
ATOM 1293 O O . GLY A 1 174 ? 35.020 -9.718 -28.959 1.00 94.88 174 GLY A O 1
ATOM 1294 N N . TRP A 1 175 ? 33.047 -9.498 -27.930 1.00 94.81 175 TRP A N 1
ATOM 1295 C CA . TRP A 1 175 ? 32.415 -8.705 -28.988 1.00 94.81 175 TRP A CA 1
ATOM 1296 C C . TRP A 1 175 ? 32.950 -7.277 -29.075 1.00 94.81 175 TRP A C 1
ATOM 1298 O O . TRP A 1 175 ? 32.842 -6.655 -30.133 1.00 94.81 175 TRP A O 1
ATOM 1308 N N . ASN A 1 176 ? 33.505 -6.744 -27.983 1.00 88.50 176 ASN A N 1
ATOM 1309 C CA . ASN A 1 176 ? 34.127 -5.417 -27.915 1.00 88.50 176 ASN A CA 1
ATOM 1310 C C . ASN A 1 176 ? 33.246 -4.282 -28.480 1.00 88.50 176 ASN A C 1
ATOM 1312 O O . ASN A 1 176 ? 33.741 -3.386 -29.161 1.00 88.50 176 ASN A O 1
ATOM 1316 N N . LEU A 1 177 ? 31.930 -4.324 -28.232 1.00 95.56 177 LEU A N 1
ATOM 1317 C CA . LEU A 1 177 ? 31.030 -3.205 -28.543 1.00 95.56 177 LEU A CA 1
ATOM 1318 C C . LEU A 1 177 ? 31.504 -1.929 -27.840 1.00 95.56 177 LEU A C 1
ATOM 1320 O O . LEU A 1 177 ? 31.741 -1.913 -26.631 1.00 95.56 177 LEU A O 1
ATOM 1324 N N . THR A 1 178 ? 31.622 -0.857 -28.611 1.00 97.38 178 THR A N 1
ATOM 1325 C CA . THR A 1 178 ? 32.011 0.467 -28.131 1.00 97.38 178 THR A CA 1
ATOM 1326 C C . THR A 1 178 ? 30.878 1.122 -27.340 1.00 97.38 178 THR A C 1
ATOM 1328 O O . THR A 1 178 ? 29.697 0.829 -27.537 1.00 97.38 178 THR A O 1
ATOM 1331 N N . ALA A 1 179 ? 31.220 2.084 -26.474 1.00 97.75 179 ALA A N 1
ATOM 1332 C CA . ALA A 1 179 ? 30.214 2.880 -25.767 1.00 97.75 179 ALA A CA 1
ATOM 1333 C C . ALA A 1 179 ? 29.267 3.604 -26.743 1.00 97.75 179 ALA A C 1
ATOM 1335 O O . ALA A 1 179 ? 28.073 3.708 -26.480 1.00 97.75 179 ALA A O 1
ATOM 1336 N N . PHE A 1 180 ? 29.777 4.049 -27.897 1.00 97.75 180 PHE A N 1
ATOM 1337 C CA . PHE A 1 180 ? 28.967 4.653 -28.954 1.00 97.75 180 PHE A CA 1
ATOM 1338 C C . PHE A 1 180 ? 27.921 3.683 -29.516 1.00 97.75 180 PHE A C 1
ATOM 1340 O O . PHE A 1 180 ? 26.747 4.040 -29.604 1.00 97.75 180 PHE A O 1
ATOM 1347 N N . GLU A 1 181 ? 28.322 2.454 -29.864 1.00 97.69 181 GLU A N 1
ATOM 1348 C CA . GLU A 1 181 ? 27.395 1.420 -30.346 1.00 97.69 181 GLU A CA 1
ATOM 1349 C C . GLU A 1 181 ? 26.307 1.128 -29.305 1.00 97.69 181 GLU A C 1
ATOM 1351 O O . GLU A 1 181 ? 25.124 1.164 -29.637 1.00 97.69 181 GLU A O 1
ATOM 1356 N N . LEU A 1 182 ? 26.685 0.931 -28.039 1.00 98.06 182 LEU A N 1
ATOM 1357 C CA . LEU A 1 182 ? 25.747 0.641 -26.950 1.00 98.06 182 LEU A CA 1
ATOM 1358 C C . LEU A 1 182 ? 24.761 1.789 -26.691 1.00 98.06 182 LEU A C 1
ATOM 1360 O O . LEU A 1 182 ? 23.566 1.556 -26.520 1.00 98.06 182 LEU A O 1
ATOM 1364 N N . VAL A 1 183 ? 25.225 3.042 -26.717 1.00 97.56 183 VAL A N 1
ATOM 1365 C CA . VAL A 1 183 ? 24.341 4.205 -26.548 1.00 97.56 183 VAL A CA 1
ATOM 1366 C C . VAL A 1 183 ? 23.374 4.341 -27.726 1.00 97.56 183 VAL A C 1
ATOM 1368 O O . VAL A 1 183 ? 22.205 4.674 -27.517 1.00 97.56 183 VAL A O 1
ATOM 1371 N N . LYS A 1 184 ? 23.793 4.029 -28.961 1.00 97.44 184 LYS A N 1
ATOM 1372 C CA . LYS A 1 184 ? 22.865 3.984 -30.107 1.00 97.44 184 LYS A CA 1
ATOM 1373 C C . LYS A 1 184 ? 21.772 2.935 -29.914 1.00 97.44 184 LYS A C 1
ATOM 1375 O O . LYS A 1 184 ? 20.624 3.223 -30.250 1.00 97.44 184 LYS A O 1
ATOM 1380 N N . MET A 1 185 ? 22.099 1.779 -29.331 1.00 97.62 185 MET A N 1
ATOM 1381 C CA . MET A 1 185 ? 21.136 0.702 -29.061 1.00 97.62 185 MET A CA 1
ATOM 1382 C C . MET A 1 185 ? 20.025 1.106 -28.074 1.00 97.62 185 MET A C 1
ATOM 1384 O O . MET A 1 185 ? 18.951 0.517 -28.120 1.00 97.62 185 MET A O 1
ATOM 1388 N N . ILE A 1 186 ? 20.225 2.131 -27.238 1.00 96.00 186 ILE A N 1
ATOM 1389 C CA . ILE A 1 186 ? 19.194 2.670 -26.323 1.00 96.00 186 ILE A CA 1
ATOM 1390 C C . ILE A 1 186 ? 18.590 4.008 -26.788 1.00 96.00 186 ILE A C 1
ATOM 1392 O O . ILE A 1 186 ? 17.742 4.571 -26.102 1.00 96.00 186 ILE A O 1
ATOM 1396 N N . THR A 1 187 ? 19.019 4.543 -27.939 1.00 95.81 187 THR A N 1
ATOM 1397 C CA . THR A 1 187 ? 18.564 5.845 -28.467 1.00 95.81 187 THR A CA 1
ATOM 1398 C C . THR A 1 187 ? 18.156 5.754 -29.940 1.00 95.81 187 THR A C 1
ATOM 1400 O O . THR A 1 187 ? 16.989 5.551 -30.274 1.00 95.81 187 THR A O 1
ATOM 1403 N N . ALA A 1 188 ? 19.122 5.887 -30.845 1.00 95.88 188 ALA A N 1
ATOM 1404 C CA . ALA A 1 188 ? 18.908 6.020 -32.276 1.00 95.88 188 ALA A CA 1
ATOM 1405 C C . ALA A 1 188 ? 18.334 4.754 -32.931 1.00 95.88 188 ALA A C 1
ATOM 1407 O O . ALA A 1 188 ? 17.571 4.866 -33.891 1.00 95.88 188 ALA A O 1
ATOM 1408 N N . ASN A 1 189 ? 18.702 3.574 -32.433 1.00 95.75 189 ASN A N 1
ATOM 1409 C CA . ASN A 1 189 ? 18.281 2.286 -32.976 1.00 95.75 189 ASN A CA 1
ATOM 1410 C C . ASN A 1 189 ? 16.802 1.982 -32.682 1.00 95.75 189 ASN A C 1
ATOM 1412 O O . ASN A 1 189 ? 16.072 1.728 -33.643 1.00 95.75 189 ASN A O 1
ATOM 1416 N N . PRO A 1 190 ? 16.301 2.074 -31.430 1.00 92.81 190 PRO A N 1
ATOM 1417 C CA . PRO A 1 190 ? 14.868 1.922 -31.176 1.00 92.81 190 PRO A CA 1
ATOM 1418 C C . PRO A 1 190 ? 14.058 3.025 -31.863 1.00 92.81 190 PRO A C 1
ATOM 1420 O O . PRO A 1 190 ? 12.993 2.760 -32.415 1.00 92.81 190 PRO A O 1
ATOM 1423 N N . GLY A 1 191 ? 14.602 4.244 -31.944 1.00 92.44 191 GLY A N 1
ATOM 1424 C CA . GLY A 1 191 ? 13.981 5.324 -32.704 1.00 92.44 191 GLY A CA 1
ATOM 1425 C C . GLY A 1 191 ? 13.833 5.027 -34.200 1.00 92.44 191 GLY A C 1
ATOM 1426 O O . GLY A 1 191 ? 12.817 5.380 -34.793 1.00 92.44 191 GLY A O 1
ATOM 1427 N N . ALA A 1 192 ? 14.814 4.362 -34.819 1.00 91.88 192 ALA A N 1
ATOM 1428 C CA . ALA A 1 192 ? 14.733 3.914 -36.210 1.00 91.88 192 ALA A CA 1
ATOM 1429 C C . ALA A 1 192 ? 13.713 2.778 -36.396 1.00 91.88 192 ALA A C 1
ATOM 1431 O O . ALA A 1 192 ? 12.960 2.800 -37.367 1.00 91.88 192 ALA A O 1
ATOM 1432 N N . ALA A 1 193 ? 13.631 1.844 -35.442 1.00 90.31 193 ALA A N 1
ATOM 1433 C CA . ALA A 1 193 ? 12.665 0.744 -35.474 1.00 90.31 193 ALA A CA 1
ATOM 1434 C C . ALA A 1 193 ? 11.201 1.231 -35.454 1.00 90.31 193 ALA A C 1
ATOM 1436 O O . ALA A 1 193 ? 10.322 0.601 -36.044 1.00 90.31 193 ALA A O 1
ATOM 1437 N N . LEU A 1 194 ? 10.939 2.367 -34.796 1.00 89.50 194 LEU A N 1
ATOM 1438 C CA . LEU A 1 194 ? 9.595 2.934 -34.640 1.00 89.50 194 LEU A CA 1
ATOM 1439 C C . LEU A 1 194 ? 9.252 4.015 -35.672 1.00 89.50 194 LEU A C 1
ATOM 1441 O O . LEU A 1 194 ? 8.072 4.277 -35.902 1.00 89.50 194 LEU A O 1
ATOM 1445 N N . ALA A 1 195 ? 10.248 4.608 -36.338 1.00 89.69 195 ALA A N 1
ATOM 1446 C CA . ALA A 1 195 ? 10.063 5.790 -37.184 1.00 89.69 195 ALA A CA 1
ATOM 1447 C C . ALA A 1 195 ? 8.986 5.624 -38.268 1.00 89.69 195 ALA A C 1
ATOM 1449 O O . ALA A 1 195 ? 8.234 6.562 -38.533 1.00 89.69 195 ALA A O 1
ATOM 1450 N N . LYS A 1 196 ? 8.894 4.432 -38.873 1.00 86.19 196 LYS A N 1
ATOM 1451 C CA . LYS A 1 196 ? 7.903 4.125 -39.914 1.00 86.19 196 LYS A CA 1
ATOM 1452 C C . LYS A 1 196 ? 6.481 4.046 -39.353 1.00 86.19 196 LYS A C 1
ATOM 1454 O O . LYS A 1 196 ? 5.598 4.697 -39.896 1.00 86.19 196 LYS A O 1
ATOM 1459 N N . ALA A 1 197 ? 6.270 3.294 -38.270 1.00 86.62 197 ALA A N 1
ATOM 1460 C CA . ALA A 1 197 ? 4.950 3.157 -37.641 1.00 86.62 197 ALA A CA 1
ATOM 1461 C C . ALA A 1 197 ? 4.445 4.481 -37.062 1.00 86.62 197 ALA A C 1
ATOM 1463 O O . ALA A 1 197 ? 3.261 4.785 -37.117 1.00 86.62 197 ALA A O 1
ATOM 1464 N N . TRP A 1 198 ? 5.360 5.298 -36.549 1.00 88.31 198 TRP A N 1
ATOM 1465 C CA . TRP A 1 198 ? 5.038 6.611 -36.004 1.00 88.31 198 TRP A CA 1
ATOM 1466 C C . TRP A 1 198 ? 5.004 7.734 -37.035 1.00 88.31 198 TRP A C 1
ATOM 1468 O O . TRP A 1 198 ? 4.699 8.873 -36.676 1.00 88.31 198 TRP A O 1
ATOM 1478 N N . ASN A 1 199 ? 5.351 7.438 -38.292 1.00 89.69 199 ASN A N 1
ATOM 1479 C CA . ASN A 1 199 ? 5.547 8.420 -39.358 1.00 89.69 199 ASN A CA 1
ATOM 1480 C C . ASN A 1 199 ? 6.389 9.637 -38.908 1.00 89.69 199 ASN A C 1
ATOM 1482 O O . ASN A 1 199 ? 6.151 10.782 -39.298 1.00 89.69 199 ASN A O 1
ATOM 1486 N N . ARG A 1 200 ? 7.338 9.401 -37.995 1.00 90.31 200 ARG A N 1
ATOM 1487 C CA . ARG A 1 200 ? 8.121 10.439 -37.323 1.00 90.31 200 ARG A CA 1
ATOM 1488 C C . ARG A 1 200 ? 9.335 9.834 -36.638 1.00 90.31 200 ARG A C 1
ATOM 1490 O O . ARG A 1 200 ? 9.227 8.847 -35.918 1.00 90.31 200 ARG A O 1
ATOM 1497 N N . GLN A 1 201 ? 10.496 10.456 -36.829 1.00 93.94 201 GLN A N 1
ATOM 1498 C CA . GLN A 1 201 ? 11.739 9.992 -36.218 1.00 93.94 201 GLN A CA 1
ATOM 1499 C C . GLN A 1 201 ? 11.716 10.184 -34.695 1.00 93.94 201 GLN A C 1
ATOM 1501 O O . GLN A 1 201 ? 11.336 11.248 -34.209 1.00 93.94 201 GLN A O 1
ATOM 1506 N N . ALA A 1 202 ? 12.207 9.190 -33.957 1.00 91.62 202 ALA A N 1
ATOM 1507 C CA . ALA A 1 202 ? 12.471 9.267 -32.520 1.00 91.62 202 ALA A CA 1
ATOM 1508 C C . ALA A 1 202 ? 13.945 8.951 -32.206 1.00 91.62 202 ALA A C 1
ATOM 1510 O O . ALA A 1 202 ? 14.703 8.546 -33.092 1.00 91.62 202 ALA A O 1
ATOM 1511 N N . GLY A 1 203 ? 14.372 9.151 -30.955 1.00 92.06 203 GLY A N 1
ATOM 1512 C CA . GLY A 1 203 ? 15.697 8.730 -30.474 1.00 92.06 203 GLY A CA 1
ATOM 1513 C C . GLY A 1 203 ? 16.900 9.459 -31.094 1.00 92.06 203 GLY A C 1
ATOM 1514 O O . GLY A 1 203 ? 18.038 9.034 -30.902 1.00 92.06 203 GLY A O 1
ATOM 1515 N N . ARG A 1 204 ? 16.667 10.539 -31.854 1.00 93.88 204 ARG A N 1
ATOM 1516 C CA . ARG A 1 204 ? 17.692 11.373 -32.501 1.00 93.88 204 ARG A CA 1
ATOM 1517 C C . ARG A 1 204 ? 17.330 12.847 -32.375 1.00 93.88 204 ARG A C 1
ATOM 1519 O O . ARG A 1 204 ? 16.190 13.222 -32.635 1.00 93.88 204 ARG A O 1
ATOM 1526 N N . LEU A 1 205 ? 18.321 13.679 -32.061 1.00 91.94 205 LEU A N 1
ATOM 1527 C CA . LEU A 1 205 ? 18.178 15.134 -32.079 1.00 91.94 205 LEU A CA 1
ATOM 1528 C C . LEU A 1 205 ? 18.378 15.644 -33.508 1.00 91.94 205 LEU A C 1
ATOM 1530 O O . LEU A 1 205 ? 19.503 15.829 -33.964 1.00 91.94 205 LEU A O 1
ATOM 1534 N N . GLN A 1 206 ? 17.276 15.824 -34.228 1.00 93.44 206 GLN A N 1
ATOM 1535 C CA . GLN A 1 206 ? 17.260 16.356 -35.589 1.00 93.44 206 GLN A CA 1
ATOM 1536 C C . GLN A 1 206 ? 15.958 17.116 -35.849 1.00 93.44 206 GLN A C 1
ATOM 1538 O O . GLN A 1 206 ? 14.958 16.927 -35.153 1.00 93.44 206 GLN A O 1
ATOM 1543 N N . GLN A 1 207 ? 15.944 17.954 -36.885 1.00 92.06 207 GLN A N 1
ATOM 1544 C CA . GLN A 1 207 ? 14.730 18.657 -37.286 1.00 92.06 207 GLN A CA 1
ATOM 1545 C C . GLN A 1 207 ? 13.611 17.653 -37.623 1.00 92.06 207 GLN A C 1
ATOM 1547 O O . GLN A 1 207 ? 13.861 16.623 -38.251 1.00 92.06 207 GLN A O 1
ATOM 1552 N N . LYS A 1 208 ? 12.372 17.969 -37.222 1.00 89.25 208 LYS A N 1
ATOM 1553 C CA . LYS A 1 208 ? 11.153 17.161 -37.444 1.00 89.25 208 LYS A CA 1
ATOM 1554 C C . LYS A 1 208 ? 11.093 15.810 -36.700 1.00 89.25 208 LYS A C 1
ATOM 1556 O O . LYS A 1 208 ? 10.117 15.084 -36.876 1.00 89.25 208 LYS A O 1
ATOM 1561 N N . ALA A 1 209 ? 12.076 15.475 -35.861 1.00 92.94 209 ALA A N 1
ATOM 1562 C CA . ALA A 1 209 ? 11.966 14.348 -34.932 1.00 92.94 209 ALA A CA 1
ATOM 1563 C C . ALA A 1 209 ? 11.070 14.688 -33.726 1.00 92.94 209 ALA A C 1
ATOM 1565 O O . ALA A 1 209 ? 10.715 15.848 -33.502 1.00 92.94 209 ALA A O 1
ATOM 1566 N N . LEU A 1 210 ? 10.701 13.672 -32.942 1.00 90.38 210 LEU A N 1
ATOM 1567 C CA . LEU A 1 210 ? 10.063 13.863 -31.641 1.00 90.38 210 LEU A CA 1
ATOM 1568 C C . LEU A 1 210 ? 10.954 14.713 -30.732 1.00 90.38 210 LEU A C 1
ATOM 1570 O O . LEU A 1 210 ? 12.166 14.512 -30.671 1.00 90.38 210 LEU A O 1
ATOM 1574 N N . GLY A 1 211 ? 10.334 15.632 -29.990 1.00 89.12 211 GLY A N 1
ATOM 1575 C CA . GLY A 1 211 ? 11.002 16.483 -29.001 1.00 89.12 211 GLY A CA 1
ATOM 1576 C C . GLY A 1 211 ? 11.376 15.739 -27.717 1.00 89.12 211 GLY A C 1
ATOM 1577 O O . GLY A 1 211 ? 11.114 16.242 -26.627 1.00 89.12 211 GLY A O 1
ATOM 1578 N N . ASP A 1 212 ? 11.917 14.532 -27.835 1.00 92.25 212 ASP A N 1
ATOM 1579 C CA . ASP A 1 212 ? 12.347 13.715 -26.706 1.00 92.25 212 ASP A CA 1
ATOM 1580 C C . ASP A 1 212 ? 13.835 13.980 -26.440 1.00 92.25 212 ASP A C 1
ATOM 1582 O O . ASP A 1 212 ? 14.664 13.877 -27.347 1.00 92.25 212 ASP A O 1
ATOM 1586 N N . LEU A 1 213 ? 14.180 14.347 -25.205 1.00 93.56 213 LEU A N 1
ATOM 1587 C CA . LEU A 1 213 ? 15.543 14.714 -24.808 1.00 93.56 213 LEU A CA 1
ATOM 1588 C C . LEU A 1 213 ? 15.831 14.220 -23.393 1.00 93.56 213 LEU A C 1
ATOM 1590 O O . LEU A 1 213 ? 14.990 14.322 -22.505 1.00 93.56 213 LEU A O 1
ATOM 1594 N N . VAL A 1 214 ? 17.061 13.769 -23.166 1.00 96.06 214 VAL A N 1
ATOM 1595 C CA . VAL A 1 214 ? 17.590 13.498 -21.828 1.00 96.06 214 VAL A CA 1
ATOM 1596 C C . VAL A 1 214 ? 18.890 14.266 -21.657 1.00 96.06 214 VAL A C 1
ATOM 1598 O O . VAL A 1 214 ? 19.738 14.264 -22.548 1.00 96.06 214 VAL A O 1
ATOM 1601 N N . VAL A 1 215 ? 19.058 14.910 -20.507 1.00 96.94 215 VAL A N 1
ATOM 1602 C CA . VAL A 1 215 ? 20.299 15.579 -20.114 1.00 96.94 215 VAL A CA 1
ATOM 1603 C C . VAL A 1 215 ? 20.946 14.769 -19.002 1.00 96.94 215 VAL A C 1
ATOM 1605 O O . VAL A 1 215 ? 20.367 14.610 -17.927 1.00 96.94 215 VAL A O 1
ATOM 1608 N N . ILE A 1 216 ? 22.152 14.271 -19.262 1.00 97.00 216 ILE A N 1
ATOM 1609 C CA . ILE A 1 216 ? 22.969 13.517 -18.309 1.00 97.00 216 ILE A CA 1
ATOM 1610 C C . ILE A 1 216 ? 24.118 14.407 -17.834 1.00 97.00 216 ILE A C 1
ATOM 1612 O O . ILE A 1 216 ? 24.788 15.051 -18.642 1.00 97.00 216 ILE A O 1
ATOM 1616 N N . ALA A 1 217 ? 24.339 14.455 -16.522 1.00 95.94 217 ALA A N 1
ATOM 1617 C CA . ALA A 1 217 ? 25.457 15.164 -15.918 1.00 95.94 217 ALA A CA 1
ATOM 1618 C C . ALA A 1 217 ? 26.789 14.559 -16.387 1.00 95.94 217 ALA A C 1
ATOM 1620 O O . ALA A 1 217 ? 26.980 13.346 -16.324 1.00 95.94 217 ALA A O 1
ATOM 1621 N N . ALA A 1 218 ? 27.717 15.410 -16.822 1.00 95.00 218 ALA A N 1
ATOM 1622 C CA . ALA A 1 218 ? 29.028 15.004 -17.313 1.00 95.00 218 ALA A CA 1
ATOM 1623 C C . ALA A 1 218 ? 30.126 15.899 -16.731 1.00 95.00 218 ALA A C 1
ATOM 1625 O O . ALA A 1 218 ? 29.937 17.109 -16.582 1.00 95.00 218 ALA A O 1
ATOM 1626 N N . ALA A 1 219 ? 31.290 15.313 -16.446 1.00 93.25 219 ALA A N 1
ATOM 1627 C CA . ALA A 1 219 ? 32.487 16.089 -16.146 1.00 93.25 219 ALA A CA 1
ATOM 1628 C C . ALA A 1 219 ? 32.990 16.804 -17.412 1.00 93.25 219 ALA A C 1
ATOM 1630 O O . ALA A 1 219 ? 32.839 16.312 -18.534 1.00 93.25 219 ALA A O 1
ATOM 1631 N N . LYS A 1 220 ? 33.609 17.977 -17.243 1.00 93.25 220 LYS A N 1
ATOM 1632 C CA . LYS A 1 220 ? 34.146 18.756 -18.366 1.00 93.25 220 LYS A CA 1
ATOM 1633 C C . LYS A 1 220 ? 35.201 17.939 -19.124 1.00 93.25 220 LYS A C 1
ATOM 1635 O O . LYS A 1 220 ? 36.151 17.454 -18.521 1.00 93.25 220 LYS A O 1
ATOM 1640 N N . GLY A 1 221 ? 35.040 17.816 -20.442 1.00 93.06 221 GLY A N 1
ATOM 1641 C CA . GLY A 1 221 ? 35.964 17.072 -21.308 1.00 93.06 221 GLY A CA 1
ATOM 1642 C C . GLY A 1 221 ? 35.831 15.545 -21.249 1.00 93.06 221 GLY A C 1
ATOM 1643 O O . GLY A 1 221 ? 36.622 14.858 -21.890 1.00 93.06 221 GLY A O 1
ATOM 1644 N N . ALA A 1 222 ? 34.856 15.001 -20.511 1.00 95.31 222 ALA A N 1
ATOM 1645 C CA . ALA A 1 222 ? 34.599 13.564 -20.492 1.00 95.31 222 ALA A CA 1
ATOM 1646 C C . ALA A 1 222 ? 34.045 13.065 -21.838 1.00 95.31 222 ALA A C 1
ATOM 1648 O O . ALA A 1 222 ? 33.302 13.772 -22.521 1.00 95.31 222 ALA A O 1
ATOM 1649 N N . ASP A 1 223 ? 34.366 11.817 -22.192 1.00 97.50 223 ASP A N 1
ATOM 1650 C CA . ASP A 1 223 ? 33.755 11.154 -23.345 1.00 97.50 223 ASP A CA 1
ATOM 1651 C C . ASP A 1 223 ? 32.237 11.001 -23.109 1.00 97.50 223 ASP A C 1
ATOM 1653 O O . ASP A 1 223 ? 31.830 10.403 -22.102 1.00 97.50 223 ASP A O 1
ATOM 1657 N N . PRO A 1 224 ? 31.381 11.529 -24.002 1.00 95.94 224 PRO A N 1
ATOM 1658 C CA . PRO A 1 224 ? 29.944 11.583 -23.759 1.00 95.94 224 PRO A CA 1
ATOM 1659 C C . PRO A 1 224 ? 29.298 10.193 -23.724 1.00 95.94 224 PRO A C 1
ATOM 1661 O O . PRO A 1 224 ? 28.400 9.953 -22.918 1.00 95.94 224 PRO A O 1
ATOM 1664 N N . PHE A 1 225 ? 29.766 9.247 -24.540 1.00 97.25 225 PHE A N 1
ATOM 1665 C CA . PHE A 1 225 ? 29.168 7.915 -24.621 1.00 97.25 225 PHE A CA 1
ATOM 1666 C C . PHE A 1 225 ? 29.563 7.048 -23.427 1.00 97.25 225 PHE A C 1
ATOM 1668 O O . PHE A 1 225 ? 28.716 6.359 -22.860 1.00 97.25 225 PHE A O 1
ATOM 1675 N N . LYS A 1 226 ? 30.824 7.130 -22.983 1.00 96.94 226 LYS A N 1
ATOM 1676 C CA . LYS A 1 226 ? 31.270 6.503 -21.731 1.00 96.94 226 LYS A CA 1
ATOM 1677 C C . LYS A 1 226 ? 30.560 7.107 -20.521 1.00 96.94 226 LYS A C 1
ATOM 1679 O O . LYS A 1 226 ? 30.228 6.372 -19.597 1.00 96.94 226 LYS A O 1
ATOM 1684 N N . THR A 1 227 ? 30.285 8.412 -20.547 1.00 97.62 227 THR A N 1
ATOM 1685 C CA . THR A 1 227 ? 29.520 9.084 -19.488 1.00 97.62 227 THR A CA 1
ATOM 1686 C C . THR A 1 227 ? 28.100 8.528 -19.395 1.00 97.62 227 THR A C 1
ATOM 1688 O O . THR A 1 227 ? 27.678 8.138 -18.311 1.00 97.62 227 THR A O 1
ATOM 1691 N N . ILE A 1 228 ? 27.383 8.412 -20.519 1.00 96.38 228 ILE A N 1
ATOM 1692 C CA . ILE A 1 228 ? 26.036 7.816 -20.542 1.00 96.38 228 ILE A CA 1
ATOM 1693 C C . ILE A 1 228 ? 26.076 6.359 -20.065 1.00 96.38 228 ILE A C 1
ATOM 1695 O O . ILE A 1 228 ? 25.236 5.956 -19.266 1.00 96.38 228 ILE A O 1
ATOM 1699 N N . LEU A 1 229 ? 27.070 5.581 -20.501 1.00 96.00 229 LEU A N 1
ATOM 1700 C CA . LE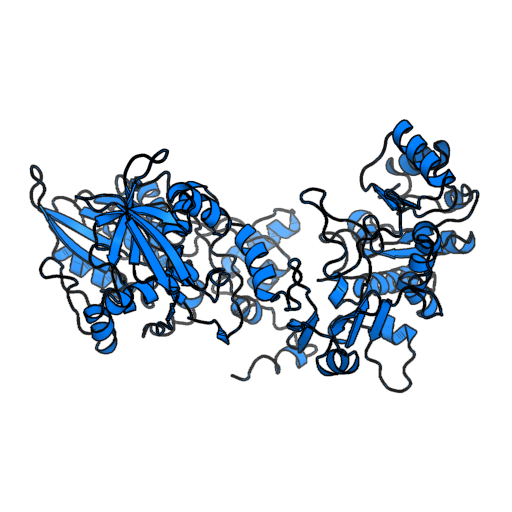U A 1 229 ? 27.220 4.182 -20.097 1.00 96.00 229 LEU A CA 1
ATOM 1701 C C . LEU A 1 229 ? 27.447 4.023 -18.581 1.00 96.00 229 LEU A C 1
ATOM 1703 O O . LEU A 1 229 ? 26.965 3.064 -17.980 1.00 96.00 229 LEU A O 1
ATOM 1707 N N . ALA A 1 230 ? 28.160 4.959 -17.953 1.00 95.56 230 ALA A N 1
ATOM 1708 C CA . ALA A 1 230 ? 28.401 4.966 -16.511 1.00 95.56 230 ALA A CA 1
ATOM 1709 C C . ALA A 1 230 ? 27.244 5.576 -15.696 1.00 95.56 230 ALA A C 1
ATOM 1711 O O . ALA A 1 230 ? 27.144 5.320 -14.494 1.00 95.56 230 ALA A O 1
ATOM 1712 N N . ALA A 1 231 ? 26.362 6.352 -16.331 1.00 96.44 231 ALA A N 1
ATOM 1713 C CA . ALA A 1 231 ? 25.334 7.140 -15.663 1.00 96.44 231 ALA A CA 1
ATOM 1714 C C . ALA A 1 231 ? 24.375 6.293 -14.815 1.00 96.44 231 ALA A C 1
ATOM 1716 O O . ALA A 1 231 ? 24.022 5.160 -15.142 1.00 96.44 231 ALA A O 1
ATOM 1717 N N . THR A 1 232 ? 23.926 6.875 -13.713 1.00 93.81 232 THR A N 1
ATOM 1718 C CA . THR A 1 232 ? 22.854 6.368 -12.844 1.00 93.81 232 THR A CA 1
ATOM 1719 C C . THR A 1 232 ? 21.704 7.371 -12.837 1.00 93.81 232 THR A C 1
ATOM 1721 O O . THR A 1 232 ? 21.815 8.462 -13.397 1.00 93.81 232 THR A O 1
ATOM 1724 N N . GLU A 1 233 ? 20.619 7.031 -12.156 1.00 92.06 233 GLU A N 1
ATOM 1725 C CA . GLU A 1 233 ? 19.474 7.904 -11.889 1.00 92.06 233 GLU A CA 1
ATOM 1726 C C . GLU A 1 233 ? 19.891 9.271 -11.313 1.00 92.06 233 GLU A C 1
ATOM 1728 O O . GLU A 1 233 ? 19.295 10.302 -11.630 1.00 92.06 233 GLU A O 1
ATOM 1733 N N . ASP A 1 234 ? 20.963 9.304 -10.516 1.00 91.94 234 ASP A N 1
ATOM 1734 C CA . ASP A 1 234 ? 21.483 10.528 -9.895 1.00 91.94 234 ASP A CA 1
ATOM 1735 C C . ASP A 1 234 ? 22.079 11.504 -10.918 1.00 91.94 234 ASP A C 1
ATOM 1737 O O . ASP A 1 234 ? 22.089 12.716 -10.694 1.00 91.94 234 ASP A O 1
ATOM 1741 N N . HIS A 1 235 ? 22.535 10.985 -12.059 1.00 95.44 235 HIS A N 1
ATOM 1742 C CA . HIS A 1 235 ? 23.132 11.769 -13.135 1.00 95.44 235 HIS A CA 1
ATOM 1743 C C . HIS A 1 235 ? 22.084 12.345 -14.096 1.00 95.44 235 HIS A C 1
ATOM 1745 O O . HIS A 1 235 ? 22.412 13.229 -14.888 1.00 95.44 235 HIS A O 1
ATOM 1751 N N . VAL A 1 236 ? 20.831 11.883 -14.049 1.00 96.50 236 VAL A N 1
ATOM 1752 C CA . VAL A 1 236 ? 19.757 12.392 -14.911 1.00 96.50 236 VAL A CA 1
ATOM 1753 C C . VAL A 1 236 ? 19.338 13.783 -14.434 1.00 96.50 236 VAL A C 1
ATOM 1755 O O . VAL A 1 236 ? 18.744 13.942 -13.367 1.00 96.50 236 VAL A O 1
ATOM 1758 N N . GLN A 1 237 ? 19.652 14.810 -15.228 1.00 97.12 237 GLN A N 1
ATOM 1759 C CA . GLN A 1 237 ? 19.358 16.204 -14.892 1.00 97.12 237 GLN A CA 1
ATOM 1760 C C . GLN A 1 237 ? 18.029 16.703 -15.456 1.00 97.12 237 GLN A C 1
ATOM 1762 O O . GLN A 1 237 ? 17.411 17.577 -14.851 1.00 97.12 237 GLN A O 1
ATOM 1767 N N . LEU A 1 238 ? 17.614 16.191 -16.615 1.00 97.12 238 LEU A N 1
ATOM 1768 C CA . LEU A 1 238 ? 16.373 16.574 -17.283 1.00 97.12 238 LEU A CA 1
ATOM 1769 C C . LEU A 1 238 ? 15.913 15.451 -18.212 1.00 97.12 238 LEU A C 1
ATOM 1771 O O . LEU A 1 238 ? 16.727 14.867 -18.922 1.00 97.12 238 LEU A O 1
ATOM 1775 N N . VAL A 1 239 ? 14.611 15.203 -18.247 1.00 95.62 239 VAL A N 1
ATOM 1776 C CA . VAL A 1 239 ? 13.929 14.340 -19.205 1.00 95.62 239 VAL A CA 1
ATOM 1777 C C . VAL A 1 239 ? 12.778 15.130 -19.799 1.00 95.62 239 VAL A C 1
ATOM 1779 O O . VAL A 1 239 ? 11.926 15.654 -19.080 1.00 95.62 239 VAL A O 1
ATOM 1782 N N . VAL A 1 240 ? 12.768 15.215 -21.121 1.00 92.06 240 VAL A N 1
ATOM 1783 C CA . VAL A 1 240 ? 11.778 15.910 -21.933 1.00 92.06 240 VAL A CA 1
ATOM 1784 C C . VAL A 1 240 ? 11.115 14.881 -22.830 1.00 92.06 240 VAL A C 1
ATOM 1786 O O . VAL A 1 240 ? 11.798 14.074 -23.461 1.00 92.06 240 VAL A O 1
ATOM 1789 N N . ILE A 1 241 ? 9.790 14.920 -22.895 1.00 89.12 241 ILE A N 1
ATOM 1790 C CA . ILE A 1 241 ? 8.989 14.039 -23.740 1.00 89.12 241 ILE A CA 1
ATOM 1791 C C . ILE A 1 241 ? 8.058 14.924 -24.561 1.00 89.12 241 ILE A C 1
ATOM 1793 O O . ILE A 1 241 ? 7.192 15.615 -24.030 1.00 89.12 241 ILE A O 1
ATOM 1797 N N . GLY A 1 242 ? 8.265 14.961 -25.875 1.00 85.12 242 GLY A N 1
ATOM 1798 C CA . GLY A 1 242 ? 7.432 15.729 -26.803 1.00 85.12 242 GLY A CA 1
ATOM 1799 C C . GLY A 1 242 ? 7.561 17.233 -26.622 1.00 85.12 242 GLY A C 1
ATOM 1800 O O . GLY A 1 242 ? 6.577 17.951 -26.752 1.00 85.12 242 GLY A O 1
ATOM 1801 N N . GLY A 1 243 ? 8.757 17.702 -26.271 1.00 86.75 243 GLY A N 1
ATOM 1802 C CA . GLY A 1 243 ? 9.036 19.100 -25.956 1.00 86.75 243 GLY A CA 1
ATOM 1803 C C . GLY A 1 243 ? 8.584 19.521 -24.558 1.00 86.75 243 GLY A C 1
ATOM 1804 O O . GLY A 1 243 ? 8.796 20.669 -24.178 1.00 86.75 243 GLY A O 1
ATOM 1805 N N . ARG A 1 244 ? 7.988 18.615 -23.773 1.00 86.38 244 ARG A N 1
ATOM 1806 C CA . ARG A 1 244 ? 7.529 18.900 -22.412 1.00 86.38 244 ARG A CA 1
ATOM 1807 C C . ARG A 1 244 ? 8.549 18.383 -21.397 1.00 86.38 244 ARG A C 1
ATOM 1809 O O . ARG A 1 244 ? 8.820 17.184 -21.406 1.00 86.38 244 ARG A O 1
ATOM 1816 N N . PRO A 1 245 ? 9.126 19.232 -20.532 1.00 90.62 245 PRO A N 1
ATOM 1817 C CA . PRO A 1 245 ? 9.985 18.765 -19.446 1.00 90.62 245 PRO A CA 1
ATOM 1818 C C . PRO A 1 245 ? 9.149 17.995 -18.417 1.00 90.62 245 PRO A C 1
ATOM 1820 O O . PRO A 1 245 ? 8.214 18.541 -17.835 1.00 90.62 245 PRO A O 1
ATOM 1823 N N . ILE A 1 246 ? 9.471 16.717 -18.214 1.00 87.75 246 ILE A N 1
ATOM 1824 C CA . ILE A 1 246 ? 8.712 15.810 -17.344 1.00 87.75 246 ILE A CA 1
ATOM 1825 C C . ILE A 1 246 ? 9.424 15.584 -16.014 1.00 87.75 246 ILE A C 1
ATOM 1827 O O . ILE A 1 246 ? 8.773 15.551 -14.978 1.00 87.75 246 ILE A O 1
ATOM 1831 N N . TYR A 1 247 ? 10.746 15.433 -16.003 1.00 92.69 247 TYR A N 1
ATOM 1832 C CA . TYR A 1 247 ? 11.487 15.112 -14.780 1.00 92.69 247 TYR A CA 1
ATOM 1833 C C . TYR A 1 247 ? 12.883 15.716 -14.795 1.00 92.69 247 TYR A C 1
ATOM 1835 O O . TYR A 1 247 ? 13.521 15.748 -15.840 1.00 92.69 247 TYR A O 1
ATOM 1843 N N . GLY A 1 248 ? 13.392 16.157 -13.648 1.00 94.56 248 GLY A N 1
ATOM 1844 C CA . GLY A 1 248 ? 14.764 16.646 -13.566 1.00 94.56 248 GLY A CA 1
ATOM 1845 C C . GLY A 1 248 ? 15.115 17.317 -12.249 1.00 94.56 248 GLY A C 1
ATOM 1846 O O . GLY A 1 248 ? 14.361 17.275 -11.275 1.00 94.56 248 GLY A O 1
ATOM 1847 N N . THR A 1 249 ? 16.279 17.962 -12.215 1.00 95.19 249 THR A N 1
ATOM 1848 C CA . THR A 1 249 ? 16.638 18.864 -11.115 1.00 95.19 249 THR A CA 1
ATOM 1849 C C . THR A 1 249 ? 15.782 20.127 -11.170 1.00 95.19 249 THR A C 1
ATOM 1851 O O . THR A 1 249 ? 15.310 20.521 -12.237 1.00 95.19 249 THR A O 1
ATOM 1854 N N . ALA A 1 250 ? 15.597 20.791 -10.025 1.00 90.88 250 ALA A N 1
ATOM 1855 C CA . ALA A 1 250 ? 14.792 22.011 -9.960 1.00 90.88 250 ALA A CA 1
ATOM 1856 C C . ALA A 1 250 ? 15.276 23.089 -10.947 1.00 90.88 250 ALA A C 1
ATOM 1858 O O . ALA A 1 250 ? 14.469 23.620 -11.705 1.00 90.88 250 ALA A O 1
ATOM 1859 N N . GLY A 1 251 ? 16.591 23.330 -11.006 1.00 93.88 251 GLY A N 1
ATOM 1860 C CA . GLY A 1 251 ? 17.182 24.307 -11.925 1.00 93.88 251 GLY A CA 1
ATOM 1861 C C . GLY A 1 251 ? 16.929 23.974 -13.398 1.00 93.88 251 GLY A C 1
ATOM 1862 O O . GLY A 1 251 ? 16.440 24.822 -14.137 1.00 93.88 251 GLY A O 1
ATOM 1863 N N . ARG A 1 252 ? 17.164 22.725 -13.828 1.00 95.31 252 ARG A N 1
ATOM 1864 C CA . ARG A 1 252 ? 16.926 22.333 -15.230 1.00 95.31 252 ARG A CA 1
ATOM 1865 C C . ARG A 1 252 ? 15.456 22.371 -15.616 1.00 95.31 252 ARG A C 1
ATOM 1867 O O . ARG A 1 252 ? 15.129 22.759 -16.732 1.00 95.31 252 ARG A O 1
ATOM 1874 N N . MET A 1 253 ? 14.572 21.976 -14.706 1.00 93.38 253 MET A N 1
ATOM 1875 C CA . MET A 1 253 ? 13.131 22.031 -14.940 1.00 93.38 253 MET A CA 1
ATOM 1876 C C . MET A 1 253 ? 12.653 23.484 -15.063 1.00 93.38 253 MET A C 1
ATOM 1878 O O . MET A 1 253 ? 11.859 23.784 -15.950 1.00 93.38 253 MET A O 1
ATOM 1882 N N . GLN A 1 254 ? 13.196 24.402 -14.257 1.00 92.38 254 GLN A N 1
ATOM 1883 C CA . GLN A 1 254 ? 12.926 25.836 -14.375 1.00 92.38 254 GLN A CA 1
ATOM 1884 C C . GLN A 1 254 ? 13.456 26.424 -15.693 1.00 92.38 254 GLN A C 1
ATOM 1886 O O . GLN A 1 254 ? 12.717 27.121 -16.387 1.00 92.38 254 GLN A O 1
ATOM 1891 N N . GLU A 1 255 ? 14.700 26.115 -16.075 1.00 94.19 255 GLU A N 1
ATOM 1892 C CA . GLU A 1 255 ? 15.296 26.531 -17.356 1.00 94.19 255 GLU A CA 1
ATOM 1893 C C . GLU A 1 255 ? 14.473 26.036 -18.554 1.00 94.19 255 GLU A C 1
ATOM 1895 O O . GLU A 1 255 ? 14.232 26.781 -19.504 1.00 94.19 255 GLU A O 1
ATOM 1900 N N . ALA A 1 256 ? 13.976 24.798 -18.477 1.00 91.50 256 ALA A N 1
ATOM 1901 C CA . ALA A 1 256 ? 13.098 24.200 -19.476 1.00 91.50 256 ALA A CA 1
ATOM 1902 C C . ALA A 1 256 ? 11.651 24.728 -19.425 1.00 91.50 256 ALA A C 1
ATOM 1904 O O . ALA A 1 256 ? 10.811 24.274 -20.200 1.00 91.50 256 ALA A O 1
ATOM 1905 N N . ARG A 1 257 ? 11.355 25.687 -18.534 1.00 91.06 257 ARG A N 1
ATOM 1906 C CA . ARG A 1 257 ? 10.027 26.287 -18.326 1.00 91.06 257 ARG A CA 1
ATOM 1907 C C . ARG A 1 257 ? 8.957 25.247 -17.998 1.00 91.06 257 ARG A C 1
ATOM 1909 O O . ARG A 1 257 ? 7.819 25.350 -18.457 1.00 91.06 257 ARG A O 1
ATOM 1916 N N . ALA A 1 258 ? 9.326 24.239 -17.211 1.00 85.12 258 ALA A N 1
ATOM 1917 C CA . ALA A 1 258 ? 8.379 23.261 -16.714 1.00 85.12 258 ALA A CA 1
ATOM 1918 C C . ALA A 1 258 ? 7.286 23.960 -15.905 1.00 85.12 258 ALA A C 1
ATOM 1920 O O . ALA A 1 258 ? 7.558 24.735 -14.989 1.00 85.12 258 ALA A O 1
ATOM 1921 N N . THR A 1 259 ? 6.041 23.670 -16.251 1.00 76.56 259 THR A N 1
ATOM 1922 C CA . THR A 1 259 ? 4.870 24.074 -15.483 1.00 76.56 259 THR A CA 1
ATOM 1923 C C . THR A 1 259 ? 4.341 22.858 -14.734 1.00 76.56 259 THR A C 1
ATOM 1925 O O . THR A 1 259 ? 4.639 21.721 -15.101 1.00 76.56 259 THR A O 1
ATOM 1928 N N . GLN A 1 260 ? 3.552 23.083 -13.680 1.00 72.19 260 GLN A N 1
ATOM 1929 C CA . GLN A 1 260 ? 2.866 21.997 -12.970 1.00 72.19 260 GLN A CA 1
ATOM 1930 C C . GLN A 1 260 ? 3.824 20.923 -12.411 1.00 72.19 260 GLN A C 1
ATOM 1932 O O . GLN A 1 260 ? 3.587 19.722 -12.564 1.00 72.19 260 GLN A O 1
ATOM 1937 N N . THR A 1 261 ? 4.907 21.336 -11.751 1.00 77.06 261 THR A N 1
ATOM 1938 C CA . THR A 1 261 ? 5.852 20.395 -11.140 1.00 77.06 261 THR A CA 1
ATOM 1939 C C . THR A 1 261 ? 5.529 20.125 -9.672 1.00 77.06 261 THR A C 1
ATOM 1941 O O . THR A 1 261 ? 5.126 21.017 -8.929 1.00 77.06 261 THR A O 1
ATOM 1944 N N . SER A 1 262 ? 5.734 18.881 -9.247 1.00 77.50 262 SER A N 1
ATOM 1945 C CA . SER A 1 262 ? 5.756 18.455 -7.848 1.00 77.50 262 SER A CA 1
ATOM 1946 C C . SER A 1 262 ? 7.175 18.055 -7.455 1.00 77.50 262 SER A C 1
ATOM 1948 O O . SER A 1 262 ? 7.872 17.390 -8.226 1.00 77.50 262 SER A O 1
ATOM 1950 N N . ALA A 1 263 ? 7.589 18.416 -6.240 1.00 82.19 263 ALA A N 1
ATOM 1951 C CA . ALA A 1 263 ? 8.853 17.951 -5.686 1.00 82.19 263 ALA A CA 1
ATOM 1952 C C . ALA A 1 263 ? 8.769 16.457 -5.338 1.00 82.19 263 ALA A C 1
ATOM 1954 O O . ALA A 1 263 ? 7.793 16.003 -4.740 1.00 82.19 263 ALA A O 1
ATOM 1955 N N . VAL A 1 264 ? 9.807 15.702 -5.691 1.00 78.88 264 VAL A N 1
ATOM 1956 C CA . VAL A 1 264 ? 9.969 14.286 -5.338 1.00 78.88 264 VAL A CA 1
ATOM 1957 C C . VAL A 1 264 ? 11.402 14.040 -4.877 1.00 78.88 264 VAL A C 1
ATOM 1959 O O . VAL A 1 264 ? 12.332 14.656 -5.393 1.00 78.88 264 VAL A O 1
ATOM 1962 N N . MET A 1 265 ? 11.595 13.146 -3.910 1.00 77.38 265 MET A N 1
ATOM 1963 C CA . MET A 1 265 ? 12.929 12.760 -3.441 1.00 77.38 265 MET A CA 1
ATOM 1964 C C . MET A 1 265 ? 13.389 11.504 -4.177 1.00 77.38 265 MET A C 1
ATOM 1966 O O . MET A 1 265 ? 12.661 10.515 -4.222 1.00 77.38 265 MET A O 1
ATOM 1970 N N . MET A 1 266 ? 14.595 11.535 -4.740 1.00 74.31 266 MET A N 1
ATOM 1971 C CA . MET A 1 266 ? 15.213 10.404 -5.438 1.00 74.31 266 MET A CA 1
ATOM 1972 C C . MET A 1 266 ? 16.615 10.210 -4.880 1.00 74.31 266 MET A C 1
ATOM 1974 O O . MET A 1 266 ? 17.436 11.113 -4.999 1.00 74.31 266 MET A O 1
ATOM 1978 N N . ASN A 1 267 ? 16.878 9.072 -4.231 1.00 69.94 267 ASN A N 1
ATOM 1979 C CA . ASN A 1 267 ? 18.158 8.793 -3.564 1.00 69.94 267 ASN A CA 1
ATOM 1980 C C . ASN A 1 267 ? 18.626 9.938 -2.635 1.00 69.94 267 ASN A C 1
ATOM 1982 O O . ASN A 1 267 ? 19.791 10.323 -2.637 1.00 69.94 267 ASN A O 1
ATOM 1986 N N . GLY A 1 268 ? 17.698 10.535 -1.877 1.00 69.19 268 GLY A N 1
ATOM 1987 C CA . GLY A 1 268 ? 17.988 11.667 -0.985 1.00 69.19 268 GLY A CA 1
ATOM 1988 C C . GLY A 1 268 ? 18.164 13.020 -1.687 1.00 69.19 268 GLY A C 1
ATOM 1989 O O . GLY A 1 268 ? 18.320 14.035 -1.019 1.00 69.19 268 GLY A O 1
ATOM 1990 N N . GLN A 1 269 ? 18.079 13.075 -3.018 1.00 76.19 269 GLN A N 1
ATOM 1991 C CA . GLN A 1 269 ? 18.198 14.310 -3.789 1.00 76.19 269 GLN A CA 1
ATOM 1992 C C . GLN A 1 269 ? 16.818 14.853 -4.188 1.00 76.19 269 GLN A C 1
ATOM 1994 O O . GLN A 1 269 ? 15.988 14.095 -4.705 1.00 76.19 269 GLN A O 1
ATOM 1999 N N . PRO A 1 270 ? 16.558 16.162 -4.017 1.00 83.62 270 PRO A N 1
ATOM 2000 C CA . PRO A 1 270 ? 15.321 16.770 -4.476 1.00 83.62 270 PRO A CA 1
ATOM 2001 C C . PRO A 1 270 ? 15.288 16.831 -6.007 1.00 83.62 270 PRO A C 1
ATOM 2003 O O . PRO A 1 270 ? 16.238 17.250 -6.681 1.00 83.62 270 PRO A O 1
ATOM 2006 N N . ARG A 1 271 ? 14.155 16.422 -6.563 1.00 90.06 271 ARG A N 1
ATOM 2007 C CA . ARG A 1 271 ? 13.844 16.429 -7.991 1.00 90.06 271 ARG A CA 1
ATOM 2008 C C . ARG A 1 271 ? 12.476 17.057 -8.209 1.00 90.06 271 ARG A C 1
ATOM 2010 O O . ARG A 1 271 ? 11.688 17.204 -7.279 1.00 90.06 271 ARG A O 1
ATOM 2017 N N . GLN A 1 272 ? 12.203 17.436 -9.445 1.00 89.12 272 GLN A N 1
ATOM 2018 C CA . GLN A 1 272 ? 10.914 17.955 -9.880 1.00 89.12 272 GLN A CA 1
ATOM 2019 C C . GLN A 1 272 ? 10.316 16.994 -10.904 1.00 89.12 272 GLN A C 1
ATOM 2021 O O . GLN A 1 272 ? 11.026 16.489 -11.774 1.00 89.12 272 GLN A O 1
ATOM 2026 N N . LEU A 1 273 ? 9.015 16.753 -10.790 1.00 86.25 273 LEU A N 1
ATOM 2027 C CA . LEU A 1 273 ? 8.237 15.892 -11.671 1.00 86.25 273 LEU A CA 1
ATOM 2028 C C . LEU A 1 273 ? 7.005 16.658 -12.156 1.00 86.25 273 LEU A C 1
ATOM 2030 O O . LEU A 1 273 ? 6.193 17.083 -11.337 1.00 86.25 273 LEU A O 1
ATOM 2034 N N . ALA A 1 274 ? 6.851 16.836 -13.464 1.00 81.06 274 ALA A N 1
ATOM 2035 C CA . ALA A 1 274 ? 5.652 17.407 -14.055 1.00 81.06 274 ALA A CA 1
ATOM 2036 C C . ALA A 1 274 ? 4.587 16.315 -14.226 1.00 81.06 274 ALA A C 1
ATOM 2038 O O . ALA A 1 274 ? 4.798 15.332 -14.934 1.00 81.06 274 ALA A O 1
ATOM 2039 N N . LEU A 1 275 ? 3.443 16.500 -13.570 1.00 67.00 275 LEU A N 1
ATOM 2040 C CA . LEU A 1 275 ? 2.277 15.622 -13.653 1.00 67.00 275 LEU A CA 1
ATOM 2041 C C . LEU A 1 275 ? 1.068 16.480 -14.018 1.00 67.00 275 LEU A C 1
ATOM 2043 O O . LEU A 1 275 ? 0.717 17.397 -13.277 1.00 67.00 275 LEU A O 1
ATOM 2047 N N . THR A 1 276 ? 0.413 16.196 -15.140 1.00 55.34 276 THR A N 1
ATOM 2048 C CA . THR A 1 276 ? -0.762 16.965 -15.577 1.00 55.34 276 THR A CA 1
ATOM 2049 C C . THR A 1 276 ? -2.052 16.285 -15.126 1.00 55.34 276 THR A C 1
ATOM 2051 O O . THR A 1 276 ? -2.248 15.096 -15.373 1.00 55.34 276 THR A O 1
ATOM 2054 N N . ARG A 1 277 ? -2.946 17.048 -14.482 1.00 49.16 277 ARG A N 1
ATOM 2055 C CA . ARG A 1 277 ? -4.320 16.623 -14.172 1.00 49.16 277 ARG A CA 1
ATOM 2056 C C . ARG A 1 277 ? -5.130 16.358 -15.441 1.00 49.16 277 ARG A C 1
ATOM 2058 O O . ARG A 1 277 ? -5.059 17.130 -16.392 1.00 49.16 277 ARG A O 1
ATOM 2065 N N . LEU A 1 278 ? -5.958 15.314 -15.417 1.00 46.44 278 LEU A N 1
ATOM 2066 C CA . LEU A 1 278 ? -6.824 14.937 -16.541 1.00 46.44 278 LEU A CA 1
ATOM 2067 C C . LEU A 1 278 ? -8.054 15.829 -16.732 1.00 46.44 278 LEU A C 1
ATOM 2069 O O . LEU A 1 278 ? -8.655 15.800 -17.798 1.00 46.44 278 LEU A O 1
ATOM 2073 N N . ASP A 1 279 ? -8.419 16.640 -15.741 1.00 46.03 279 ASP A N 1
ATOM 2074 C CA . ASP A 1 279 ? -9.628 17.471 -15.765 1.00 46.03 279 ASP A CA 1
ATOM 2075 C C . ASP A 1 279 ? -9.407 18.901 -16.291 1.00 46.03 279 ASP A C 1
ATOM 2077 O O . ASP A 1 279 ? -10.242 19.779 -16.098 1.00 46.03 279 ASP A O 1
ATOM 2081 N N . GLY A 1 280 ? -8.296 19.150 -16.994 1.00 40.97 280 GLY A N 1
ATOM 2082 C CA . GLY A 1 280 ? -8.127 20.348 -17.827 1.00 40.97 280 GLY A CA 1
ATOM 2083 C C . GLY A 1 280 ? -7.911 21.676 -17.086 1.00 40.97 280 GLY A C 1
ATOM 2084 O O . GLY A 1 280 ? -7.756 22.704 -17.737 1.00 40.97 280 GLY A O 1
ATOM 2085 N N . ALA A 1 281 ? -7.826 21.689 -15.752 1.00 44.19 281 ALA A N 1
ATOM 2086 C CA . ALA A 1 281 ? -7.743 22.928 -14.966 1.00 44.19 281 ALA A CA 1
ATOM 2087 C C . ALA A 1 281 ? -6.343 23.578 -14.889 1.00 44.19 281 ALA A C 1
ATOM 2089 O O . ALA A 1 281 ? -6.133 24.508 -14.114 1.00 44.19 281 ALA A O 1
ATOM 2090 N N . GLY A 1 282 ? -5.346 23.095 -15.637 1.00 46.47 282 GLY A N 1
ATOM 2091 C CA . GLY A 1 282 ? -4.013 23.711 -15.635 1.00 46.47 282 GLY A CA 1
ATOM 2092 C C . GLY A 1 282 ? -3.227 23.585 -14.312 1.00 46.47 282 GLY A C 1
ATOM 2093 O O . GLY A 1 282 ? -2.150 24.175 -14.199 1.00 46.47 282 GLY A O 1
ATOM 2094 N N . ALA A 1 283 ? -3.703 22.800 -13.340 1.00 47.25 283 ALA A N 1
ATOM 2095 C CA . ALA A 1 283 ? -3.031 22.543 -12.064 1.00 47.25 283 ALA A CA 1
ATOM 2096 C C . ALA A 1 283 ? -2.272 21.195 -12.070 1.00 47.25 283 ALA A C 1
ATOM 2098 O O . ALA A 1 283 ? -2.749 20.233 -12.681 1.00 47.25 283 ALA A O 1
ATOM 2099 N N . PRO A 1 284 ? -1.113 21.087 -11.387 1.00 48.59 284 PRO A N 1
ATOM 2100 C CA . PRO A 1 284 ? -0.393 19.822 -11.264 1.00 48.59 284 PRO A CA 1
ATOM 2101 C C . PRO A 1 284 ? -1.228 18.739 -10.585 1.00 48.59 284 PRO A C 1
ATOM 2103 O O . PRO A 1 284 ? -1.930 19.002 -9.606 1.00 48.59 284 PRO A O 1
ATOM 2106 N N . TRP A 1 285 ? -1.095 17.497 -11.052 1.00 56.12 285 TRP A N 1
ATOM 2107 C CA . TRP A 1 285 ? -1.446 16.351 -10.221 1.00 56.12 285 TRP A CA 1
ATOM 2108 C C . TRP A 1 285 ? -0.386 16.234 -9.133 1.00 56.12 285 TRP A C 1
ATOM 2110 O O . TRP A 1 285 ? 0.807 16.130 -9.417 1.00 56.12 285 TRP A O 1
ATOM 2120 N N . SER A 1 286 ? -0.807 16.289 -7.873 1.00 64.75 286 SER A N 1
ATOM 2121 C CA . SER A 1 286 ? 0.120 16.074 -6.769 1.00 64.75 286 SER A CA 1
ATOM 2122 C C . SER A 1 286 ? 0.580 14.619 -6.815 1.00 64.75 286 SER A C 1
ATOM 2124 O O . SER A 1 286 ? -0.238 13.707 -6.682 1.00 64.75 286 SER A O 1
ATOM 2126 N N . PHE A 1 287 ? 1.888 14.402 -6.995 1.00 69.81 287 PHE A N 1
ATOM 2127 C CA . PHE A 1 287 ? 2.513 13.072 -6.942 1.00 69.81 287 PHE A CA 1
ATOM 2128 C C . PHE A 1 287 ? 2.046 12.280 -5.717 1.00 69.81 287 PHE A C 1
ATOM 2130 O O . PHE A 1 287 ? 1.809 11.076 -5.803 1.00 69.81 287 PHE A O 1
ATOM 2137 N N . HIS A 1 288 ? 1.847 12.979 -4.596 1.00 73.00 288 HIS A N 1
ATOM 2138 C CA . HIS A 1 288 ? 1.376 12.355 -3.377 1.00 73.00 288 HIS A CA 1
ATOM 2139 C C . HIS A 1 288 ? -0.008 11.719 -3.539 1.00 73.00 288 HIS A C 1
ATOM 2141 O O . HIS A 1 288 ? -0.178 10.571 -3.153 1.00 73.00 288 HIS A O 1
ATOM 2147 N N . LEU A 1 289 ? -0.962 12.389 -4.190 1.00 71.56 289 LEU A N 1
ATOM 2148 C CA . LEU A 1 289 ? -2.313 11.847 -4.384 1.00 71.56 289 LEU A CA 1
ATOM 2149 C C . LEU A 1 289 ? -2.307 10.586 -5.259 1.00 71.56 289 LEU A C 1
ATOM 2151 O O . LEU A 1 289 ? -3.022 9.628 -4.967 1.00 71.56 289 LEU A O 1
ATOM 2155 N N . ALA A 1 290 ? -1.458 10.566 -6.290 1.00 73.12 290 ALA A N 1
ATOM 2156 C CA . ALA A 1 290 ? -1.289 9.418 -7.175 1.00 73.12 290 ALA A CA 1
ATOM 2157 C C . ALA A 1 290 ? -0.784 8.182 -6.416 1.00 73.12 290 ALA A C 1
ATOM 2159 O O . ALA A 1 290 ? -1.385 7.110 -6.485 1.00 73.12 290 ALA A O 1
ATOM 2160 N N . ILE A 1 291 ? 0.314 8.339 -5.668 1.00 77.94 291 ILE A N 1
ATOM 2161 C CA . ILE A 1 291 ? 0.920 7.243 -4.905 1.00 77.94 291 ILE A CA 1
ATOM 2162 C C . ILE A 1 291 ? 0.006 6.802 -3.767 1.00 77.94 291 ILE A C 1
ATOM 2164 O O . ILE A 1 291 ? -0.186 5.601 -3.596 1.00 77.94 291 ILE A O 1
ATOM 2168 N N . THR A 1 292 ? -0.618 7.738 -3.046 1.00 77.94 292 THR A N 1
ATOM 2169 C CA . THR A 1 292 ? -1.602 7.417 -2.007 1.00 77.94 292 THR A CA 1
ATOM 2170 C C . THR A 1 292 ? -2.721 6.543 -2.563 1.00 77.94 292 THR A C 1
ATOM 2172 O O . THR A 1 292 ? -3.051 5.535 -1.946 1.00 77.94 292 THR A O 1
ATOM 2175 N N . SER A 1 293 ? -3.270 6.867 -3.740 1.00 75.44 293 SER A N 1
ATOM 2176 C CA . SER A 1 293 ? -4.331 6.061 -4.357 1.00 75.44 293 SER A CA 1
ATOM 2177 C C . SER A 1 293 ? -3.859 4.656 -4.733 1.00 75.44 293 SER A C 1
ATOM 2179 O O . SER A 1 293 ? -4.593 3.697 -4.510 1.00 75.44 293 SER A O 1
ATOM 2181 N N . ILE A 1 294 ? -2.653 4.519 -5.296 1.00 80.81 294 ILE A N 1
ATOM 2182 C CA . ILE A 1 294 ? -2.092 3.213 -5.680 1.00 80.81 294 ILE A CA 1
ATOM 2183 C C . ILE A 1 294 ? -1.857 2.352 -4.436 1.00 80.81 294 ILE A C 1
ATOM 2185 O O . ILE A 1 294 ? -2.286 1.203 -4.391 1.00 80.81 294 ILE A O 1
ATOM 2189 N N . VAL A 1 295 ? -1.207 2.921 -3.419 1.00 84.19 295 VAL A N 1
ATOM 2190 C CA . VAL A 1 295 ? -0.857 2.216 -2.181 1.00 84.19 295 VAL A CA 1
ATOM 2191 C C . VAL A 1 295 ? -2.110 1.849 -1.387 1.00 84.19 295 VAL A C 1
ATOM 2193 O O . VAL A 1 295 ? -2.248 0.709 -0.960 1.00 84.19 295 VAL A O 1
ATOM 2196 N N . THR A 1 296 ? -3.086 2.755 -1.284 1.00 82.31 296 THR A N 1
ATOM 2197 C CA . THR A 1 296 ? -4.387 2.461 -0.654 1.00 82.31 296 THR A CA 1
ATOM 2198 C C . THR A 1 296 ? -5.152 1.370 -1.409 1.00 82.31 296 THR A C 1
ATOM 2200 O O . THR A 1 296 ? -5.861 0.571 -0.797 1.00 82.31 296 THR A O 1
ATOM 2203 N N . GLY A 1 297 ? -4.964 1.278 -2.730 1.00 83.31 297 GLY A N 1
ATOM 2204 C CA . GLY A 1 297 ? -5.514 0.217 -3.572 1.00 83.31 297 GLY A CA 1
ATOM 2205 C C . GLY A 1 297 ? -5.008 -1.190 -3.237 1.00 83.31 297 GLY A C 1
ATOM 2206 O O . GLY A 1 297 ? -5.684 -2.153 -3.587 1.00 83.31 297 GLY A O 1
ATOM 2207 N N . LEU A 1 298 ? -3.891 -1.329 -2.507 1.00 87.75 298 LEU A N 1
ATOM 2208 C CA . LEU A 1 298 ? -3.435 -2.618 -1.964 1.00 87.75 298 LEU A CA 1
ATOM 2209 C C . LEU A 1 298 ? -4.350 -3.144 -0.852 1.00 87.75 298 LEU A C 1
ATOM 2211 O O . LEU A 1 298 ? -4.254 -4.308 -0.478 1.00 87.75 298 LEU A O 1
ATOM 2215 N N . ARG A 1 299 ? -5.247 -2.292 -0.334 1.00 87.88 299 ARG A N 1
ATOM 2216 C CA . ARG A 1 299 ? -6.227 -2.605 0.715 1.00 87.88 299 ARG A CA 1
ATOM 2217 C C . ARG A 1 299 ? -5.619 -3.053 2.049 1.00 87.88 299 ARG A C 1
ATOM 2219 O O . ARG A 1 299 ? -6.345 -3.528 2.918 1.00 87.88 299 ARG A O 1
ATOM 2226 N N . ASP A 1 300 ? -4.335 -2.803 2.252 1.00 86.69 300 ASP A N 1
ATOM 2227 C CA . ASP A 1 300 ? -3.601 -3.072 3.484 1.00 86.69 300 ASP A CA 1
ATOM 2228 C C . ASP A 1 300 ? -3.407 -1.764 4.273 1.00 86.69 300 ASP A C 1
ATOM 2230 O O . ASP A 1 300 ? -2.965 -0.757 3.723 1.00 86.69 300 ASP A O 1
ATOM 2234 N N . ALA A 1 301 ? -3.780 -1.754 5.557 1.00 82.38 301 ALA A N 1
ATOM 2235 C CA . ALA A 1 301 ? -3.627 -0.574 6.410 1.00 82.38 301 ALA A CA 1
ATOM 2236 C C . ALA A 1 301 ? -2.216 -0.402 6.992 1.00 82.38 301 ALA A C 1
ATOM 2238 O O . ALA A 1 301 ? -1.906 0.703 7.440 1.00 82.38 301 ALA A O 1
ATOM 2239 N N . HIS A 1 302 ? -1.358 -1.426 6.941 1.00 83.56 302 HIS A N 1
ATOM 2240 C CA . HIS A 1 302 ? 0.067 -1.317 7.278 1.00 83.56 302 HIS A CA 1
ATOM 2241 C C . HIS A 1 302 ? 0.884 -0.775 6.110 1.00 83.56 302 HIS A C 1
ATOM 2243 O O . HIS A 1 302 ? 1.832 -0.014 6.310 1.00 83.56 302 HIS A O 1
ATOM 2249 N N . THR A 1 303 ? 0.492 -1.109 4.881 1.00 85.69 303 THR A N 1
ATOM 2250 C CA . THR A 1 303 ? 1.147 -0.599 3.675 1.00 85.69 303 THR A CA 1
ATOM 2251 C C . THR A 1 303 ? 0.574 0.769 3.303 1.00 85.69 303 THR A C 1
ATOM 2253 O O . THR A 1 303 ? -0.380 0.886 2.537 1.00 85.69 303 THR A O 1
ATOM 2256 N N . ARG A 1 304 ? 1.161 1.838 3.856 1.00 81.44 304 ARG A N 1
ATOM 2257 C CA . ARG A 1 304 ? 0.725 3.230 3.643 1.00 81.44 304 ARG A CA 1
ATOM 2258 C C . ARG A 1 304 ? 1.837 4.101 3.068 1.00 81.44 304 ARG A C 1
ATOM 2260 O O . ARG A 1 304 ? 3.016 3.932 3.368 1.00 81.44 304 ARG A O 1
ATOM 2267 N N . TYR A 1 305 ? 1.437 5.094 2.281 1.00 84.00 305 TYR A N 1
ATOM 2268 C CA . TYR A 1 305 ? 2.305 6.199 1.895 1.00 84.00 305 TYR A CA 1
ATOM 2269 C C . TYR A 1 305 ? 2.041 7.389 2.822 1.00 84.00 305 TYR A C 1
ATOM 2271 O O . TYR A 1 305 ? 0.907 7.855 2.910 1.00 84.00 305 TYR A O 1
ATOM 2279 N N . SER A 1 306 ? 3.079 7.864 3.513 1.00 82.00 306 SER A N 1
ATOM 2280 C CA . SER A 1 306 ? 3.019 9.114 4.278 1.00 82.00 306 SER A CA 1
ATOM 2281 C C . SER A 1 306 ? 3.293 10.286 3.338 1.00 82.00 306 SER A C 1
ATOM 2283 O O . SER A 1 306 ? 4.269 10.296 2.580 1.00 82.00 306 SER A O 1
ATOM 2285 N N . GLY A 1 307 ? 2.379 11.247 3.346 1.00 75.00 307 GLY A N 1
ATOM 2286 C CA . GLY A 1 307 ? 2.441 12.436 2.524 1.00 75.00 307 GLY A CA 1
ATOM 2287 C C . GLY A 1 307 ? 3.512 13.438 2.938 1.00 75.00 307 GLY A C 1
ATOM 2288 O O . GLY A 1 307 ? 4.294 13.214 3.860 1.00 75.00 307 GLY A O 1
ATOM 2289 N N . PRO A 1 308 ? 3.577 14.580 2.236 1.00 71.06 308 PRO A N 1
ATOM 2290 C CA . PRO A 1 308 ? 4.510 15.647 2.562 1.00 71.06 308 PRO A CA 1
ATOM 2291 C C . PRO A 1 308 ? 4.393 16.082 4.028 1.00 71.06 308 PRO A C 1
ATOM 2293 O O . PRO A 1 308 ? 3.287 16.195 4.551 1.00 71.06 308 PRO A O 1
ATOM 2296 N N . LYS A 1 309 ? 5.525 16.447 4.649 1.00 70.44 309 LYS A N 1
ATOM 2297 C CA . LYS A 1 309 ? 5.614 16.903 6.054 1.00 70.44 309 LYS A CA 1
ATOM 2298 C C . LYS A 1 309 ? 4.595 17.996 6.420 1.00 70.44 309 LYS A C 1
ATOM 2300 O O . LYS A 1 309 ? 4.141 18.056 7.552 1.00 70.44 309 LYS A O 1
ATOM 2305 N N . MET A 1 310 ? 4.192 18.828 5.458 1.00 68.38 310 MET A N 1
ATOM 2306 C CA . MET A 1 310 ? 3.189 19.888 5.650 1.00 68.38 310 MET A CA 1
ATOM 2307 C C . MET A 1 310 ? 1.774 19.362 5.956 1.00 68.38 310 MET A C 1
ATOM 2309 O O . MET A 1 310 ? 0.965 20.101 6.506 1.00 68.38 310 MET A O 1
ATOM 2313 N N . LEU A 1 311 ? 1.464 18.116 5.583 1.00 72.06 311 LEU A N 1
ATOM 2314 C CA . LEU A 1 311 ? 0.187 17.450 5.869 1.00 72.06 311 LEU A CA 1
ATOM 2315 C C . LEU A 1 311 ? 0.262 16.550 7.109 1.00 72.06 311 LEU A C 1
ATOM 2317 O O . LEU A 1 311 ? -0.755 15.990 7.518 1.00 72.06 311 LEU A O 1
ATOM 2321 N N . GLN A 1 312 ? 1.447 16.415 7.710 1.00 79.06 312 GLN A N 1
ATOM 2322 C CA . GLN A 1 312 ? 1.667 15.545 8.856 1.00 79.06 312 GLN A CA 1
ATOM 2323 C C . GLN A 1 312 ? 0.780 15.973 10.027 1.00 79.06 312 GLN A C 1
ATOM 2325 O O . GLN A 1 312 ? 0.763 17.141 10.419 1.00 79.06 312 GLN A O 1
ATOM 2330 N N . GLY A 1 313 ? 0.015 15.034 10.580 1.00 74.75 313 GLY A N 1
ATOM 2331 C CA . GLY A 1 313 ? -0.913 15.328 11.674 1.00 74.75 313 GLY A CA 1
ATOM 2332 C C . GLY A 1 313 ? -2.175 16.119 11.284 1.00 74.75 313 GLY A C 1
ATOM 2333 O O . GLY A 1 313 ? -3.102 16.169 12.089 1.00 74.75 313 GLY A O 1
ATOM 2334 N N . ALA A 1 314 ? -2.316 16.629 10.054 1.00 81.44 314 ALA A N 1
ATOM 2335 C CA . ALA A 1 314 ? -3.513 17.353 9.614 1.00 81.44 314 ALA A CA 1
ATOM 2336 C C . ALA A 1 314 ? -4.712 16.428 9.339 1.00 81.44 314 ALA A C 1
ATOM 2338 O O . ALA A 1 314 ? -4.600 15.438 8.614 1.00 81.44 314 ALA A O 1
ATOM 2339 N N . VAL A 1 315 ? -5.884 16.780 9.878 1.00 86.44 315 VAL A N 1
ATOM 2340 C CA . VAL A 1 315 ? -7.146 16.055 9.657 1.00 86.44 315 VAL A CA 1
ATOM 2341 C C . VAL A 1 315 ? -8.211 17.016 9.137 1.00 86.44 315 VAL A C 1
ATOM 2343 O O . VAL A 1 315 ? -8.521 18.008 9.794 1.00 86.44 315 VAL A O 1
ATOM 2346 N N . ALA A 1 316 ? -8.791 16.728 7.971 1.00 88.44 316 ALA A N 1
ATOM 2347 C CA . ALA A 1 316 ? -9.985 17.419 7.489 1.00 88.44 316 ALA A CA 1
ATOM 2348 C C . ALA A 1 316 ? -11.228 16.840 8.174 1.00 88.44 316 ALA A C 1
ATOM 2350 O O . ALA A 1 316 ? -11.375 15.626 8.271 1.00 88.44 316 ALA A O 1
ATOM 2351 N N . THR A 1 317 ? -12.122 17.695 8.658 1.00 91.88 317 THR A N 1
ATOM 2352 C CA . THR A 1 317 ? -13.240 17.322 9.527 1.00 91.88 317 THR A CA 1
ATOM 2353 C C . THR A 1 317 ? -14.532 18.022 9.128 1.00 91.88 317 THR A C 1
ATOM 2355 O O . THR A 1 317 ? -14.518 19.183 8.707 1.00 91.88 317 THR A O 1
ATOM 2358 N N . LEU A 1 318 ? -15.646 17.318 9.314 1.00 93.06 318 LEU A N 1
ATOM 2359 C CA . LEU A 1 318 ? -16.992 17.879 9.375 1.00 93.06 318 LEU A CA 1
ATOM 2360 C C . LEU A 1 318 ? -17.485 17.874 10.832 1.00 93.06 318 LEU A C 1
ATOM 2362 O O . LEU A 1 318 ? -17.033 17.050 11.631 1.00 93.06 318 LEU A O 1
ATOM 2366 N N . PRO A 1 319 ? -18.429 18.759 11.203 1.00 93.00 319 PRO A N 1
ATOM 2367 C CA . PRO A 1 319 ? -18.820 18.985 12.597 1.00 93.00 319 PRO A CA 1
ATOM 2368 C C . PRO A 1 319 ? -19.685 17.865 13.211 1.00 93.00 319 PRO A C 1
ATOM 2370 O O . PRO A 1 319 ? -20.430 18.109 14.160 1.00 93.00 319 PRO A O 1
ATOM 2373 N N . PHE A 1 320 ? -19.626 16.634 12.694 1.00 94.31 320 PHE A N 1
ATOM 2374 C CA . PHE A 1 320 ? -20.443 15.522 13.172 1.00 94.31 320 PHE A CA 1
ATOM 2375 C C . PHE A 1 320 ? -19.804 14.146 12.945 1.00 94.31 320 PHE A C 1
ATOM 2377 O O . PHE A 1 320 ? -18.942 13.959 12.085 1.00 94.31 320 PHE A O 1
ATOM 2384 N N . LEU A 1 321 ? -20.258 13.170 13.732 1.00 92.62 321 LEU A N 1
ATOM 2385 C CA . LEU A 1 321 ? -19.929 11.754 13.565 1.00 92.62 321 LEU A CA 1
ATOM 2386 C C . LEU A 1 321 ? -21.117 10.979 13.015 1.00 92.62 321 LEU A C 1
ATOM 2388 O O . LEU A 1 321 ? -22.262 11.257 13.378 1.00 92.62 321 LEU A O 1
ATOM 2392 N N . VAL A 1 322 ? -20.808 9.983 12.192 1.00 93.94 322 VAL A N 1
ATOM 2393 C CA . VAL A 1 322 ? -21.766 9.046 11.611 1.00 93.94 322 VAL A CA 1
ATOM 2394 C C . VAL A 1 322 ? -21.611 7.698 12.301 1.00 93.94 322 VAL A C 1
ATOM 2396 O O . VAL A 1 322 ? -20.497 7.204 12.450 1.00 93.94 322 VAL A O 1
ATOM 2399 N N . GLU A 1 323 ? -22.726 7.099 12.698 1.00 91.94 323 GLU A N 1
ATOM 2400 C CA . GLU A 1 323 ? -22.798 5.688 13.081 1.00 91.94 323 GLU A CA 1
ATOM 2401 C C . GLU A 1 323 ? -23.914 5.003 12.291 1.00 91.94 323 GLU A C 1
ATOM 2403 O O . GLU A 1 323 ? -24.822 5.666 11.781 1.00 91.94 323 GLU A O 1
ATOM 2408 N N . GLN A 1 324 ? -23.841 3.678 12.187 1.00 92.00 324 GLN A N 1
ATOM 2409 C CA . GLN A 1 324 ? -24.851 2.867 11.516 1.00 92.00 324 GLN A CA 1
ATOM 2410 C C . GLN A 1 324 ? -25.464 1.840 12.469 1.00 92.00 324 GLN A C 1
ATOM 2412 O O . GLN A 1 324 ? -24.805 1.370 13.398 1.00 92.00 324 GLN A O 1
ATOM 2417 N N . TYR A 1 325 ? -26.713 1.463 12.213 1.00 91.19 325 TYR A N 1
ATOM 2418 C CA . TYR A 1 325 ? -27.369 0.320 12.847 1.00 91.19 325 TYR A CA 1
ATOM 2419 C C . TYR A 1 325 ? -28.364 -0.331 11.881 1.00 91.19 325 TYR A C 1
ATOM 2421 O O . TYR A 1 325 ? -28.743 0.267 10.877 1.00 91.19 325 TYR A O 1
ATOM 2429 N N . GLY A 1 326 ? -28.813 -1.543 12.207 1.00 89.50 326 GLY A N 1
ATOM 2430 C CA . GLY A 1 326 ? -29.716 -2.318 11.357 1.00 89.50 326 GLY A CA 1
ATOM 2431 C C . GLY A 1 326 ? -28.985 -3.392 10.544 1.00 89.50 326 GLY A C 1
ATOM 2432 O O . GLY A 1 326 ? -27.807 -3.656 10.801 1.00 89.50 326 GLY A O 1
ATOM 2433 N N . PRO A 1 327 ? -29.691 -4.061 9.619 1.00 85.00 327 PRO A N 1
ATOM 2434 C CA . PRO A 1 327 ? -29.129 -5.143 8.823 1.00 85.00 327 PRO A CA 1
ATOM 2435 C C . PRO A 1 327 ? -28.101 -4.616 7.811 1.00 85.00 327 PRO A C 1
ATOM 2437 O O . PRO A 1 327 ? -28.123 -3.446 7.426 1.00 85.00 327 PRO A O 1
ATOM 2440 N N . HIS A 1 328 ? -27.175 -5.479 7.384 1.00 76.75 328 HIS A N 1
ATOM 2441 C CA . HIS A 1 328 ? -26.071 -5.082 6.502 1.00 76.75 328 HIS A CA 1
ATOM 2442 C C . HIS A 1 328 ? -26.568 -4.545 5.145 1.00 76.75 328 HIS A C 1
ATOM 2444 O O . HIS A 1 328 ? -26.017 -3.563 4.633 1.00 76.75 328 HIS A O 1
ATOM 2450 N N . ASP A 1 329 ? -27.595 -5.166 4.572 1.00 80.25 329 ASP A N 1
ATOM 2451 C CA . ASP A 1 329 ? -28.181 -4.840 3.266 1.00 80.25 329 ASP A CA 1
ATOM 2452 C C . ASP A 1 329 ? -29.044 -3.566 3.275 1.00 80.25 329 ASP A C 1
ATOM 2454 O O . ASP A 1 329 ? -29.265 -2.964 2.225 1.00 80.25 329 ASP A O 1
ATOM 2458 N N . GLY A 1 330 ? -29.469 -3.103 4.452 1.00 86.19 330 GLY A N 1
ATOM 2459 C CA . GLY A 1 330 ? -30.277 -1.897 4.620 1.00 86.19 330 GLY A CA 1
ATOM 2460 C C . GLY A 1 330 ? -30.005 -1.178 5.940 1.00 86.19 330 GLY A C 1
ATOM 2461 O O . GLY A 1 330 ? -30.899 -1.124 6.787 1.00 86.19 330 GLY A O 1
ATOM 2462 N N . PRO A 1 331 ? -28.796 -0.628 6.152 1.00 91.50 331 PRO A N 1
ATOM 2463 C CA . PRO A 1 331 ? -28.472 0.048 7.396 1.00 91.50 331 PRO A CA 1
ATOM 2464 C C . PRO A 1 331 ? -29.077 1.449 7.436 1.00 91.50 331 PRO A C 1
ATOM 2466 O O . PRO A 1 331 ? -29.178 2.147 6.424 1.00 91.50 331 PRO A O 1
ATOM 2469 N N . THR A 1 332 ? -29.371 1.901 8.647 1.00 94.56 332 THR A N 1
ATOM 2470 C CA . THR A 1 332 ? -29.744 3.282 8.929 1.00 94.56 332 THR A CA 1
ATOM 2471 C C . THR A 1 332 ? -28.527 4.036 9.445 1.00 94.56 332 THR A C 1
ATOM 2473 O O . THR A 1 332 ? -27.890 3.612 10.411 1.00 94.56 332 THR A O 1
ATOM 2476 N N . PHE A 1 333 ? -28.228 5.182 8.834 1.00 96.31 333 PHE A N 1
ATOM 2477 C CA . PHE A 1 333 ? -27.135 6.063 9.245 1.00 96.31 333 PHE A CA 1
ATOM 2478 C C . PHE A 1 333 ? -27.663 7.187 10.121 1.00 96.31 333 PHE A C 1
ATOM 2480 O O . PHE A 1 333 ? -28.669 7.817 9.796 1.00 96.31 333 PHE A O 1
ATOM 2487 N N . VAL A 1 334 ? -26.980 7.461 11.227 1.00 96.25 334 VAL A N 1
ATOM 2488 C CA . VAL A 1 334 ? -27.383 8.495 12.181 1.00 96.25 334 VAL A CA 1
ATOM 2489 C C . VAL A 1 334 ? -26.221 9.364 12.610 1.00 96.25 334 VAL A C 1
ATOM 2491 O O . VAL A 1 334 ? -25.073 8.927 12.693 1.00 96.25 334 VAL A O 1
ATOM 2494 N N . VAL A 1 335 ? -26.544 10.603 12.966 1.00 95.69 335 VAL A N 1
ATOM 2495 C CA . VAL A 1 335 ? -25.596 11.500 13.624 1.00 95.69 335 VAL A CA 1
ATOM 2496 C C . VAL A 1 335 ? -25.396 11.054 15.072 1.00 95.69 335 VAL A C 1
ATOM 2498 O O . VAL A 1 335 ? -26.304 11.183 15.895 1.00 95.69 335 VAL A O 1
ATOM 2501 N N . SER A 1 336 ? -24.210 10.563 15.430 1.00 91.62 336 SER A N 1
ATOM 2502 C CA . SER A 1 336 ? -23.943 10.085 16.797 1.00 91.62 336 SER A CA 1
ATOM 2503 C C . SER A 1 336 ? -23.422 11.180 17.730 1.00 91.62 336 SER A C 1
ATOM 2505 O O . SER A 1 336 ? -23.713 11.176 18.935 1.00 91.62 336 SER A O 1
ATOM 2507 N N . LYS A 1 337 ? -22.701 12.160 17.175 1.00 90.94 337 LYS A N 1
ATOM 2508 C CA . LYS A 1 337 ? -22.205 13.355 17.871 1.00 90.94 337 LYS A CA 1
ATOM 2509 C C . LYS A 1 337 ? -22.186 14.558 16.939 1.00 90.94 337 LYS A C 1
ATOM 2511 O O . LYS A 1 337 ? -22.038 14.406 15.733 1.00 90.94 337 LYS A O 1
ATOM 2516 N N . VAL A 1 338 ? -22.282 15.737 17.541 1.00 91.62 338 VAL A N 1
ATOM 2517 C CA . VAL A 1 338 ? -22.149 17.039 16.886 1.00 91.62 338 VAL A CA 1
ATOM 2518 C C . VAL A 1 338 ? -21.126 17.863 17.667 1.00 91.62 338 VAL A C 1
ATOM 2520 O O . VAL A 1 338 ? -21.081 17.787 18.896 1.00 91.62 338 VAL A O 1
ATOM 2523 N N . SER A 1 339 ? -20.291 18.605 16.953 1.00 87.44 339 SER A N 1
ATOM 2524 C CA . SER A 1 339 ? -19.303 19.565 17.459 1.00 87.44 339 SER A CA 1
ATOM 2525 C C . SER A 1 339 ? -19.463 20.874 16.697 1.00 87.44 339 SER A C 1
ATOM 2527 O O . SER A 1 339 ? -20.107 20.871 15.657 1.00 87.44 339 SER A O 1
ATOM 2529 N N . ALA A 1 340 ? -18.847 21.962 17.161 1.00 82.06 340 ALA A N 1
ATOM 2530 C CA . ALA A 1 340 ? -18.861 23.245 16.450 1.00 82.06 340 ALA A CA 1
ATOM 2531 C C . ALA A 1 340 ? -20.276 23.655 15.956 1.00 82.06 340 ALA A C 1
ATOM 2533 O O . ALA A 1 340 ? -20.471 23.859 14.753 1.00 82.06 340 ALA A O 1
ATOM 2534 N N . PRO A 1 341 ? -21.292 23.700 16.849 1.00 84.00 341 PRO A N 1
ATOM 2535 C CA . PRO A 1 341 ? -22.681 23.978 16.470 1.00 84.00 341 PRO A CA 1
ATOM 2536 C C . PRO A 1 341 ? -22.851 25.326 15.757 1.00 84.00 341 PRO A C 1
ATOM 2538 O O . PRO A 1 341 ? -23.796 25.490 14.996 1.00 84.00 341 PRO A O 1
ATOM 2541 N N . GLU A 1 342 ? -21.921 26.264 15.943 1.00 84.44 342 GLU A N 1
ATOM 2542 C CA . GLU A 1 342 ? -21.856 27.537 15.223 1.00 84.44 342 GLU A CA 1
ATOM 2543 C C . GLU A 1 342 ? -21.720 27.391 13.697 1.00 84.44 342 GLU A C 1
ATOM 2545 O O . GLU A 1 342 ? -22.026 28.328 12.966 1.00 84.44 342 GLU A O 1
ATOM 2550 N N . LEU A 1 343 ? -21.283 26.227 13.204 1.00 82.44 343 LEU A N 1
ATOM 2551 C CA . LEU A 1 343 ? -21.163 25.927 11.771 1.00 82.44 343 LEU A CA 1
ATOM 2552 C C . LEU A 1 343 ? -22.429 25.315 11.166 1.00 82.44 343 LEU A C 1
ATOM 2554 O O . LEU A 1 343 ? -22.467 25.054 9.965 1.00 82.44 343 LEU A O 1
ATOM 2558 N N . ILE A 1 344 ? -23.433 25.023 11.990 1.00 91.44 344 ILE A N 1
ATOM 2559 C CA . ILE A 1 344 ? -24.624 24.279 11.595 1.00 91.44 344 ILE A CA 1
ATOM 2560 C C . ILE A 1 344 ? -25.794 25.254 11.591 1.00 91.44 344 ILE A C 1
ATOM 2562 O O . ILE A 1 344 ? -26.317 25.627 12.637 1.00 91.44 344 ILE A O 1
ATOM 2566 N N . SER A 1 345 ? -26.200 25.679 10.395 1.00 88.31 345 SER A N 1
ATOM 2567 C CA . SER A 1 345 ? -27.234 26.705 10.224 1.00 88.31 345 SER A CA 1
ATOM 2568 C C . SER A 1 345 ? -28.634 26.249 10.650 1.00 88.31 345 SER A C 1
ATOM 2570 O O . SER A 1 345 ? -29.448 27.078 11.052 1.00 88.31 345 SER A O 1
ATOM 2572 N N . ASP A 1 346 ? -28.922 24.946 10.596 1.00 90.94 346 ASP A N 1
ATOM 2573 C CA . ASP A 1 346 ? -30.201 24.380 11.031 1.00 90.94 346 ASP A CA 1
ATOM 2574 C C . ASP A 1 346 ? -30.067 23.703 12.403 1.00 90.94 346 ASP A C 1
ATOM 2576 O O . ASP A 1 346 ? -29.515 22.609 12.532 1.00 90.94 346 ASP A O 1
ATOM 2580 N N . GLY A 1 347 ? -30.645 24.323 13.437 1.00 89.06 347 GLY A N 1
ATOM 2581 C CA . GLY A 1 347 ? -30.639 23.803 14.810 1.00 89.06 347 GLY A CA 1
ATOM 2582 C C . GLY A 1 347 ? -31.390 22.476 15.008 1.00 89.06 347 GLY A C 1
ATOM 2583 O O . GLY A 1 347 ? -31.335 21.889 16.093 1.00 89.06 347 GLY A O 1
ATOM 2584 N N . THR A 1 348 ? -32.099 21.977 13.990 1.00 93.25 348 THR A N 1
ATOM 2585 C CA . THR A 1 348 ? -32.707 20.640 14.017 1.00 93.25 348 THR A CA 1
ATOM 2586 C C . THR A 1 348 ? -31.728 19.526 13.642 1.00 93.25 348 THR A C 1
ATOM 2588 O O . THR A 1 348 ? -31.999 18.368 13.972 1.00 93.25 348 THR A O 1
ATOM 2591 N N . PHE A 1 349 ? -30.568 19.852 13.057 1.00 94.81 349 PHE A N 1
ATOM 2592 C CA . PHE A 1 349 ? -29.476 18.908 12.834 1.00 94.81 349 PHE A CA 1
ATOM 2593 C C . PHE A 1 349 ? -28.738 18.638 14.151 1.00 94.81 349 PHE A C 1
ATOM 2595 O O . PHE A 1 349 ? -27.913 19.420 14.623 1.00 94.81 349 PHE A O 1
ATOM 2602 N N . LYS A 1 350 ? -29.072 17.519 14.791 1.00 94.06 350 LYS A N 1
ATOM 2603 C CA . LYS A 1 350 ? -28.580 17.157 16.125 1.00 94.06 350 LYS A CA 1
ATOM 2604 C C . LYS A 1 350 ? -28.323 15.662 16.232 1.00 94.06 350 LYS A C 1
ATOM 2606 O O . LYS A 1 350 ? -28.698 14.886 15.360 1.00 94.06 350 LYS A O 1
ATOM 2611 N N . LYS A 1 351 ? -27.721 15.237 17.343 1.00 94.38 351 LYS A N 1
ATOM 2612 C CA . LYS A 1 351 ? -27.557 13.813 17.651 1.00 94.38 351 LYS A CA 1
ATOM 2613 C C . LYS A 1 351 ? -28.884 13.051 17.481 1.00 94.38 351 LYS A C 1
ATOM 2615 O O . LYS A 1 351 ? -29.902 13.452 18.044 1.00 94.38 351 LYS A O 1
ATOM 2620 N N . GLY A 1 352 ? -28.830 11.934 16.763 1.00 94.12 352 GLY A N 1
ATOM 2621 C CA . GLY A 1 352 ? -29.937 11.011 16.530 1.00 94.12 352 GLY A CA 1
ATOM 2622 C C . GLY A 1 352 ? -30.754 11.274 15.264 1.00 94.12 352 GLY A C 1
ATOM 2623 O O . GLY A 1 352 ? -31.679 10.509 15.014 1.00 94.12 352 GLY A O 1
ATOM 2624 N N . VAL A 1 353 ? -30.454 12.314 14.474 1.00 95.88 353 VAL A N 1
ATOM 2625 C CA . VAL A 1 353 ? -31.099 12.475 13.158 1.00 95.88 353 VAL A CA 1
ATOM 2626 C C . VAL A 1 353 ? -30.601 11.412 12.180 1.00 95.88 353 VAL A C 1
ATOM 2628 O O . VAL A 1 353 ? -29.424 11.048 12.212 1.00 95.88 353 VAL A O 1
ATOM 2631 N N . GLU A 1 354 ? -31.503 10.931 11.327 1.00 97.06 354 GLU A N 1
ATOM 2632 C CA . GLU A 1 354 ? -31.200 9.996 10.241 1.00 97.06 354 GLU A CA 1
ATOM 2633 C C . GLU A 1 354 ? -30.557 10.755 9.078 1.00 97.06 354 GLU A C 1
ATOM 2635 O O . GLU A 1 354 ? -31.016 11.838 8.720 1.00 97.06 354 GLU A O 1
ATOM 2640 N N . LEU A 1 355 ? -29.502 10.200 8.490 1.00 97.56 355 LEU A N 1
ATOM 2641 C CA . LEU A 1 355 ? -28.804 10.767 7.339 1.00 97.56 355 LEU A CA 1
ATOM 2642 C C . LEU A 1 355 ? -29.326 10.118 6.055 1.00 97.56 355 LEU A C 1
ATOM 2644 O O . LEU A 1 355 ? -29.261 8.900 5.904 1.00 97.56 355 LEU A O 1
ATOM 2648 N N . THR A 1 356 ? -29.828 10.932 5.126 1.00 97.00 356 THR A N 1
ATOM 2649 C CA . THR A 1 356 ? -30.508 10.454 3.911 1.00 97.00 356 THR A CA 1
ATOM 2650 C C . THR A 1 356 ? -29.677 10.658 2.649 1.00 97.00 356 THR A C 1
ATOM 2652 O O . THR A 1 356 ? -29.692 9.799 1.765 1.00 97.00 356 THR A O 1
ATOM 2655 N N . SER A 1 357 ? -28.890 11.738 2.560 1.00 97.44 357 SER A N 1
ATOM 2656 C CA . SER A 1 357 ? -28.023 11.982 1.401 1.00 97.44 357 SER A CA 1
ATOM 2657 C C . SER A 1 357 ? -26.739 12.751 1.708 1.00 97.44 357 SER A C 1
ATOM 2659 O O . SER A 1 357 ? -26.650 13.507 2.675 1.00 97.44 357 SER A O 1
ATOM 2661 N N . TRP A 1 358 ? -25.745 12.559 0.842 1.00 96.62 358 TRP A N 1
ATOM 2662 C CA . TRP A 1 358 ? -24.480 13.286 0.794 1.00 96.62 358 TRP A CA 1
ATOM 2663 C C . TRP A 1 358 ? -24.324 13.897 -0.599 1.00 96.62 358 TRP A C 1
ATOM 2665 O O . TRP A 1 358 ? -24.204 13.169 -1.583 1.00 96.62 358 TRP A O 1
ATOM 2675 N N . ASN A 1 359 ? -24.366 15.225 -0.709 1.00 94.56 359 ASN A N 1
ATOM 2676 C CA . ASN A 1 359 ? -24.331 15.951 -1.986 1.00 94.56 359 ASN A CA 1
ATOM 2677 C C . ASN A 1 359 ? -25.373 15.447 -3.007 1.00 94.56 359 ASN A C 1
ATOM 2679 O O . ASN A 1 359 ? -25.103 15.363 -4.201 1.00 94.56 359 ASN A O 1
ATOM 2683 N N . GLY A 1 360 ? -26.566 15.081 -2.526 1.00 93.50 360 GLY A N 1
ATOM 2684 C CA . GLY A 1 360 ? -27.651 14.546 -3.358 1.00 93.50 360 GLY A CA 1
ATOM 2685 C C . GLY A 1 360 ? -27.534 13.056 -3.704 1.00 93.50 360 GLY A C 1
ATOM 2686 O O . GLY A 1 360 ? -28.446 12.506 -4.312 1.00 93.50 360 GLY A O 1
ATOM 2687 N N . ILE A 1 361 ? -26.462 12.373 -3.290 1.00 96.12 361 ILE A N 1
ATOM 2688 C CA . ILE A 1 361 ? -26.312 10.917 -3.420 1.00 96.12 361 ILE A CA 1
ATOM 2689 C C . ILE A 1 361 ? -26.956 10.247 -2.197 1.00 96.12 361 ILE A C 1
ATOM 2691 O O . ILE A 1 361 ? -26.680 10.698 -1.083 1.00 96.12 361 ILE A O 1
ATOM 2695 N N . PRO A 1 362 ? -27.757 9.170 -2.340 1.00 96.62 362 PRO A N 1
ATOM 2696 C CA . PRO A 1 362 ? -28.262 8.411 -1.194 1.00 96.62 362 PRO A CA 1
ATOM 2697 C C . PRO A 1 362 ? -27.133 8.031 -0.230 1.00 96.62 362 PRO A C 1
ATOM 2699 O O . PRO A 1 362 ? -26.082 7.565 -0.671 1.00 96.62 362 PRO A O 1
ATOM 2702 N N . PHE A 1 363 ? -27.334 8.220 1.076 1.00 95.94 363 PHE A N 1
ATOM 2703 C CA . PHE A 1 363 ? -26.229 8.174 2.041 1.00 95.94 363 PHE A CA 1
ATOM 2704 C C . PHE A 1 363 ? -25.486 6.830 2.033 1.00 95.94 363 PHE A C 1
ATOM 2706 O O . PHE A 1 363 ? -24.259 6.806 1.980 1.00 95.94 363 PHE A O 1
ATOM 2713 N N . ALA A 1 364 ? -26.223 5.715 1.971 1.00 93.56 364 ALA A N 1
ATOM 2714 C CA . ALA A 1 364 ? -25.648 4.374 1.838 1.00 93.56 364 ALA A CA 1
ATOM 2715 C C . ALA A 1 364 ? -24.714 4.264 0.621 1.00 93.56 364 ALA A C 1
ATOM 2717 O O . ALA A 1 364 ? -23.582 3.804 0.736 1.00 93.56 364 ALA A O 1
ATOM 2718 N N . ARG A 1 365 ? -25.159 4.774 -0.535 1.00 94.06 365 ARG A N 1
ATOM 2719 C CA . ARG A 1 365 ? -24.374 4.761 -1.770 1.00 94.06 365 ARG A CA 1
ATOM 2720 C C . ARG A 1 365 ? -23.137 5.652 -1.668 1.00 94.06 365 ARG A C 1
ATOM 2722 O O . ARG A 1 365 ? -22.101 5.299 -2.221 1.00 94.06 365 ARG A O 1
ATOM 2729 N N . ALA A 1 366 ? -23.229 6.788 -0.980 1.00 94.50 366 ALA A N 1
ATOM 2730 C CA . ALA A 1 366 ? -22.082 7.661 -0.750 1.00 94.50 366 ALA A CA 1
ATOM 2731 C C . ALA A 1 366 ? -21.002 6.970 0.101 1.00 94.50 366 ALA A C 1
ATOM 2733 O O . ALA A 1 366 ? -19.822 7.048 -0.239 1.00 94.50 366 ALA A O 1
ATOM 2734 N N . VAL A 1 367 ? -21.407 6.234 1.144 1.00 94.06 367 VAL A N 1
ATOM 2735 C CA . VAL A 1 367 ? -20.501 5.402 1.953 1.00 94.06 367 VAL A CA 1
ATOM 2736 C C . VAL A 1 367 ? -19.839 4.329 1.088 1.00 94.06 367 VAL A C 1
ATOM 2738 O O . VAL A 1 367 ? -18.621 4.181 1.136 1.00 94.06 367 VAL A O 1
ATOM 2741 N N . ASP A 1 368 ? -20.606 3.629 0.248 1.00 91.50 368 ASP A N 1
ATOM 2742 C CA . ASP A 1 368 ? -20.065 2.564 -0.604 1.00 91.50 368 ASP A CA 1
ATOM 2743 C C . ASP A 1 368 ? -19.069 3.111 -1.644 1.00 91.50 368 ASP A C 1
ATOM 2745 O O . ASP A 1 368 ? -17.989 2.548 -1.817 1.00 91.50 368 ASP A O 1
ATOM 2749 N N . ILE A 1 369 ? -19.374 4.246 -2.289 1.00 91.06 369 ILE A N 1
ATOM 2750 C CA . ILE A 1 369 ? -18.444 4.925 -3.212 1.00 91.06 369 ILE A CA 1
ATOM 2751 C C . ILE A 1 369 ? -17.155 5.317 -2.485 1.00 91.06 369 ILE A C 1
ATOM 2753 O O . ILE A 1 369 ? -16.061 5.142 -3.023 1.00 91.06 369 ILE A O 1
ATOM 2757 N N . TYR A 1 370 ? -17.274 5.850 -1.270 1.00 90.88 370 TYR A N 1
ATOM 2758 C CA . TYR A 1 370 ? -16.116 6.272 -0.495 1.00 90.88 370 TYR A CA 1
ATOM 2759 C C . TYR A 1 370 ? -15.283 5.079 0.006 1.00 90.88 370 TYR A C 1
ATOM 2761 O O . TYR A 1 370 ? -14.059 5.163 0.017 1.00 90.88 370 TYR A O 1
ATOM 2769 N N . SER A 1 371 ? -15.908 3.933 0.299 1.00 90.94 371 SER A N 1
ATOM 2770 C CA . SER A 1 371 ? -15.214 2.700 0.710 1.00 90.94 371 SER A CA 1
ATOM 2771 C C . SER A 1 371 ? -14.228 2.162 -0.333 1.00 90.94 371 SER A C 1
ATOM 2773 O O . SER A 1 371 ? -13.228 1.531 0.013 1.00 90.94 371 SER A O 1
ATOM 2775 N N . GLU A 1 372 ? -14.423 2.488 -1.614 1.00 86.62 372 GLU A N 1
ATOM 2776 C CA . GLU A 1 372 ? -13.465 2.162 -2.673 1.00 86.62 372 GLU A CA 1
ATOM 2777 C C . GLU A 1 372 ? -12.165 2.972 -2.585 1.00 86.62 372 GLU A C 1
ATOM 2779 O O . GLU A 1 372 ? -11.176 2.615 -3.227 1.00 86.62 372 GLU A O 1
ATOM 2784 N N . ARG A 1 373 ? -12.119 4.020 -1.758 1.00 83.44 373 ARG A N 1
ATOM 2785 C CA . ARG A 1 373 ? -10.917 4.812 -1.463 1.00 83.44 373 ARG A CA 1
ATOM 2786 C C . ARG A 1 373 ? -10.289 4.470 -0.110 1.00 83.44 373 ARG A C 1
ATOM 2788 O O . ARG A 1 373 ? -9.351 5.148 0.289 1.00 83.44 373 ARG A O 1
ATOM 2795 N N . GLU A 1 374 ? -10.773 3.435 0.571 1.00 87.31 374 GLU A N 1
ATOM 2796 C CA . GLU A 1 374 ? -10.286 3.033 1.892 1.00 87.31 374 GLU A CA 1
ATOM 2797 C C . GLU A 1 374 ? -9.467 1.741 1.856 1.00 87.31 374 GLU A C 1
ATOM 2799 O O . GLU A 1 374 ? -9.494 0.965 0.895 1.00 87.31 374 GLU A O 1
ATOM 2804 N N . THR A 1 375 ? -8.710 1.503 2.921 1.00 87.25 375 THR A N 1
ATOM 2805 C CA . THR A 1 375 ? -8.053 0.209 3.147 1.00 87.25 375 THR A CA 1
ATOM 2806 C C . THR A 1 375 ? -9.049 -0.818 3.681 1.00 87.25 375 THR A C 1
ATOM 2808 O O . THR A 1 375 ? -10.167 -0.475 4.051 1.00 87.25 375 THR A O 1
ATOM 2811 N N . GLY A 1 376 ? -8.645 -2.086 3.735 1.00 87.44 376 GLY A N 1
ATOM 2812 C CA . GLY A 1 376 ? -9.455 -3.201 4.219 1.00 87.44 376 GLY A CA 1
ATOM 2813 C C . GLY A 1 376 ? -9.590 -4.273 3.144 1.00 87.44 376 GLY A C 1
ATOM 2814 O O . GLY A 1 376 ? -10.145 -4.026 2.076 1.00 87.44 376 GLY A O 1
ATOM 2815 N N . GLY A 1 377 ? -9.095 -5.480 3.419 1.00 84.94 377 GLY A N 1
ATOM 2816 C CA . GLY A 1 377 ? -9.164 -6.589 2.460 1.00 84.94 377 GLY A CA 1
ATOM 2817 C C . GLY A 1 377 ? -10.590 -7.089 2.196 1.00 84.94 377 GLY A C 1
ATOM 2818 O O . GLY A 1 377 ? -10.852 -7.662 1.141 1.00 84.94 377 GLY A O 1
ATOM 2819 N N . ARG A 1 378 ? -11.526 -6.842 3.125 1.00 89.81 378 ARG A N 1
ATOM 2820 C CA . ARG A 1 378 ? -12.927 -7.290 3.053 1.00 89.81 378 ARG A CA 1
ATOM 2821 C C . ARG A 1 378 ? -13.893 -6.111 2.841 1.00 89.81 378 ARG A C 1
ATOM 2823 O O . ARG A 1 378 ? -13.620 -5.015 3.336 1.00 89.81 378 ARG A O 1
ATOM 2830 N N . PRO A 1 379 ? -15.006 -6.282 2.098 1.00 89.12 379 PRO A N 1
ATOM 2831 C CA . PRO A 1 379 ? -15.975 -5.207 1.854 1.00 89.12 379 PRO A CA 1
ATOM 2832 C C . PRO A 1 379 ? -16.572 -4.579 3.123 1.00 89.12 379 PRO A C 1
ATOM 2834 O O . PRO A 1 379 ? -16.683 -3.357 3.193 1.00 89.12 379 PRO A O 1
ATOM 2837 N N . ASP A 1 380 ? -16.907 -5.381 4.134 1.00 89.38 380 ASP A N 1
ATOM 2838 C CA . ASP A 1 380 ? -17.441 -4.912 5.419 1.00 89.38 380 ASP A CA 1
ATOM 2839 C C . ASP A 1 380 ? -16.426 -4.038 6.176 1.00 89.38 380 ASP A C 1
ATOM 2841 O O . ASP A 1 380 ? -16.776 -2.955 6.645 1.00 89.38 380 ASP A O 1
ATOM 2845 N N . ALA A 1 381 ? -15.154 -4.449 6.213 1.00 90.50 381 ALA A N 1
ATOM 2846 C CA . ALA A 1 381 ? -14.059 -3.683 6.805 1.00 90.50 381 ALA A CA 1
ATOM 2847 C C . ALA A 1 381 ? -13.815 -2.362 6.066 1.00 90.50 381 ALA A C 1
ATOM 2849 O O . ALA A 1 381 ? -13.689 -1.316 6.703 1.00 90.50 381 ALA A O 1
ATOM 2850 N N . ARG A 1 382 ? -13.827 -2.368 4.724 1.00 91.00 382 ARG A N 1
ATOM 2851 C CA . ARG A 1 382 ? -13.724 -1.130 3.926 1.00 91.00 382 ARG A CA 1
ATOM 2852 C C . ARG A 1 382 ? -14.859 -0.168 4.237 1.00 91.00 382 ARG A C 1
ATOM 2854 O O . ARG A 1 382 ? -14.635 1.031 4.376 1.00 91.00 382 ARG A O 1
ATOM 2861 N N . ARG A 1 383 ? -16.080 -0.684 4.367 1.00 91.12 383 ARG A N 1
ATOM 2862 C CA . ARG A 1 383 ? -17.265 0.118 4.677 1.00 91.12 383 ARG A CA 1
ATOM 2863 C C . ARG A 1 383 ? -17.238 0.668 6.103 1.00 91.12 383 ARG A C 1
ATOM 2865 O O . ARG A 1 383 ? -17.587 1.826 6.314 1.00 91.12 383 ARG A O 1
ATOM 2872 N N . ALA A 1 384 ? -16.787 -0.125 7.072 1.00 90.62 384 ALA A N 1
ATOM 2873 C CA . ALA A 1 384 ? -16.611 0.314 8.454 1.00 90.62 384 ALA A CA 1
ATOM 2874 C C . ALA A 1 384 ? -15.544 1.417 8.572 1.00 90.62 384 ALA A C 1
ATOM 2876 O O . ALA A 1 384 ? -15.780 2.428 9.236 1.00 90.62 384 ALA A O 1
ATOM 2877 N N . ARG A 1 385 ? -14.418 1.283 7.860 1.00 89.44 385 ARG A N 1
ATOM 2878 C CA . ARG A 1 385 ? -13.374 2.319 7.776 1.00 89.44 385 ARG A CA 1
ATOM 2879 C C . ARG A 1 385 ? -13.866 3.569 7.070 1.00 89.44 385 ARG A C 1
ATOM 2881 O O . ARG A 1 385 ? -13.657 4.667 7.574 1.00 89.44 385 ARG A O 1
ATOM 2888 N N . ALA A 1 386 ? -14.609 3.402 5.976 1.00 91.06 386 ALA A N 1
ATOM 2889 C CA . ALA A 1 386 ? -15.260 4.505 5.281 1.00 91.06 386 ALA A CA 1
ATOM 2890 C C . ALA A 1 386 ? -16.122 5.323 6.237 1.00 91.06 386 ALA A C 1
ATOM 2892 O O . ALA A 1 386 ? -16.032 6.540 6.221 1.00 91.06 386 ALA A O 1
ATOM 2893 N N . LEU A 1 387 ? -16.904 4.696 7.117 1.00 89.94 387 LEU A N 1
ATOM 2894 C CA . LEU A 1 387 ? -17.695 5.426 8.111 1.00 89.94 387 LEU A CA 1
ATOM 2895 C C . LEU A 1 387 ? -16.848 6.156 9.154 1.00 89.94 387 LEU A C 1
ATOM 2897 O O . LEU A 1 387 ? -17.237 7.234 9.609 1.00 89.94 387 LEU A O 1
ATOM 2901 N N . GLU A 1 388 ? -15.691 5.610 9.527 1.00 84.94 388 GLU A N 1
ATOM 2902 C CA . GLU A 1 388 ? -14.790 6.283 10.457 1.00 84.94 388 GLU A CA 1
ATOM 2903 C C . GLU A 1 388 ? -14.138 7.529 9.868 1.00 84.94 388 GLU A C 1
ATOM 2905 O O . GLU A 1 388 ? -13.935 8.491 10.623 1.00 84.94 388 GLU A O 1
ATOM 2910 N N . SER A 1 389 ? -13.825 7.504 8.570 1.00 88.31 389 SER A N 1
ATOM 2911 C CA . SER A 1 389 ? -13.078 8.552 7.876 1.00 88.31 389 SER A CA 1
ATOM 2912 C C . SER A 1 389 ? -13.931 9.458 6.980 1.00 88.31 389 SER A C 1
ATOM 2914 O O . SER A 1 389 ? -13.473 10.532 6.584 1.00 88.31 389 SER A O 1
ATOM 2916 N N . LEU A 1 390 ? -15.198 9.112 6.714 1.00 90.81 390 LEU A N 1
ATOM 2917 C CA . LEU A 1 390 ? -16.088 9.863 5.815 1.00 90.81 390 LEU A CA 1
ATOM 2918 C C . LEU A 1 390 ? -16.167 11.340 6.198 1.00 90.81 390 LEU A C 1
ATOM 2920 O O . LEU A 1 390 ? -16.096 12.201 5.323 1.00 90.81 390 LEU A O 1
ATOM 2924 N N . THR A 1 391 ? -16.287 11.615 7.502 1.00 92.94 391 THR A N 1
ATOM 2925 C CA . THR A 1 391 ? -16.330 12.965 8.080 1.00 92.94 391 THR A CA 1
ATOM 2926 C C . THR A 1 391 ? -15.003 13.402 8.712 1.00 92.94 391 THR A C 1
ATOM 2928 O O . THR A 1 391 ? -14.921 14.531 9.188 1.00 92.94 391 THR A O 1
ATOM 2931 N N . PHE A 1 392 ? -13.970 12.544 8.716 1.00 92.00 392 PHE A N 1
ATOM 2932 C CA . PHE A 1 392 ? -12.648 12.773 9.321 1.00 92.00 392 PHE A CA 1
ATOM 2933 C C . PHE A 1 392 ? -11.532 12.163 8.459 1.00 92.00 392 PHE A C 1
ATOM 2935 O O . PHE A 1 392 ? -11.248 10.976 8.557 1.00 92.00 392 PHE A O 1
ATOM 2942 N N . ARG A 1 393 ? -10.842 12.966 7.648 1.00 89.06 393 ARG A N 1
ATOM 2943 C CA . ARG A 1 393 ? -9.823 12.475 6.707 1.00 89.06 393 ARG A CA 1
ATOM 2944 C C . ARG A 1 393 ? -8.422 12.867 7.152 1.00 89.06 393 ARG A C 1
ATOM 2946 O O . ARG A 1 393 ? -8.103 14.054 7.206 1.00 89.06 393 ARG A O 1
ATOM 2953 N N . ALA A 1 394 ? -7.592 11.874 7.459 1.00 87.75 394 ALA A N 1
ATOM 2954 C CA . ALA A 1 394 ? -6.172 12.056 7.741 1.00 87.75 394 ALA A CA 1
ATOM 2955 C C . ALA A 1 394 ? -5.422 12.435 6.453 1.00 87.75 394 ALA A C 1
ATOM 2957 O O . ALA A 1 394 ? -5.177 11.587 5.597 1.00 87.75 394 ALA A O 1
ATOM 2958 N N . LEU A 1 395 ? -5.058 13.713 6.314 1.00 83.81 395 LEU A N 1
ATOM 2959 C CA . LEU A 1 395 ? -4.474 14.262 5.081 1.00 83.81 395 LEU A CA 1
ATOM 2960 C C . LEU A 1 395 ? -3.038 13.787 4.829 1.00 83.81 395 LEU A C 1
ATOM 2962 O O . LEU A 1 395 ? -2.529 13.926 3.723 1.00 83.81 395 LEU A O 1
ATOM 2966 N N . GLU A 1 396 ? -2.384 13.227 5.846 1.00 83.19 396 GLU A N 1
ATOM 2967 C CA . GLU A 1 396 ? -1.076 12.591 5.697 1.00 83.19 396 GLU A CA 1
ATOM 2968 C C . GLU A 1 396 ? -1.166 11.281 4.898 1.00 83.19 396 GLU A C 1
ATOM 2970 O O . GLU A 1 396 ? -0.257 10.974 4.132 1.00 83.19 396 GLU A O 1
ATOM 2975 N N . TYR A 1 397 ? -2.254 10.520 5.047 1.00 81.38 397 TYR A N 1
ATOM 2976 C CA . TYR A 1 397 ? -2.374 9.149 4.526 1.00 81.38 397 TYR A CA 1
ATOM 2977 C C . TYR A 1 397 ? -3.455 8.985 3.452 1.00 81.38 397 TYR A C 1
ATOM 2979 O O . TYR A 1 397 ? -3.644 7.886 2.932 1.00 81.38 397 TYR A O 1
ATOM 2987 N N . GLY A 1 398 ? -4.181 10.057 3.136 1.00 77.44 398 GLY A N 1
ATOM 2988 C CA . GLY A 1 398 ? -5.327 10.051 2.237 1.00 77.44 398 GLY A CA 1
ATOM 2989 C C . GLY A 1 398 ? -5.444 11.360 1.456 1.00 77.44 398 GLY A C 1
ATOM 2990 O O . GLY A 1 398 ? -4.929 12.391 1.893 1.00 77.44 398 GLY A O 1
ATOM 2991 N N . PRO A 1 399 ? -6.118 11.350 0.293 1.00 73.50 399 PRO A N 1
ATOM 2992 C CA . PRO A 1 399 ? -6.404 12.581 -0.430 1.00 73.50 399 PRO A CA 1
ATOM 2993 C C . PRO A 1 399 ? -7.292 13.519 0.410 1.00 73.50 399 PRO A C 1
ATOM 2995 O O . PRO A 1 399 ? -8.114 13.047 1.206 1.00 73.50 399 PRO A O 1
ATOM 2998 N N . PRO A 1 400 ? -7.179 14.848 0.224 1.00 77.38 400 PRO A N 1
ATOM 2999 C CA . PRO A 1 400 ? -8.107 15.782 0.842 1.00 77.38 400 PRO A CA 1
ATOM 3000 C C . PRO A 1 400 ? -9.537 15.562 0.326 1.00 77.38 400 PRO A C 1
ATOM 3002 O O . PRO A 1 400 ? -9.736 14.902 -0.698 1.00 77.38 400 PRO A O 1
ATOM 3005 N N . PRO A 1 401 ? -10.550 16.109 1.018 1.00 82.12 401 PRO A N 1
ATOM 3006 C CA . PRO A 1 401 ? -11.880 16.236 0.446 1.00 82.12 401 PRO A CA 1
ATOM 3007 C C . PRO A 1 401 ? -11.849 16.890 -0.934 1.00 82.12 401 PRO A C 1
ATOM 3009 O O . PRO A 1 401 ? -11.132 17.869 -1.142 1.00 82.12 401 PRO A O 1
ATOM 3012 N N . ASP A 1 402 ? -12.634 16.338 -1.860 1.00 78.69 402 ASP A N 1
ATOM 3013 C CA . ASP A 1 402 ? -12.831 16.939 -3.181 1.00 78.69 402 ASP A CA 1
ATOM 3014 C C . ASP A 1 402 ? -13.706 18.202 -3.049 1.00 78.69 402 ASP A C 1
ATOM 3016 O O . ASP A 1 402 ? -13.607 19.137 -3.843 1.00 78.69 402 ASP A O 1
ATOM 3020 N N . GLU A 1 403 ? -14.560 18.240 -2.021 1.00 82.06 403 GLU A N 1
ATOM 3021 C CA . GLU A 1 403 ? -15.522 19.303 -1.779 1.00 82.06 403 GLU A CA 1
ATOM 3022 C C . GLU A 1 403 ? -15.023 20.330 -0.752 1.00 82.06 403 GLU A C 1
ATOM 3024 O O . GLU A 1 403 ? -14.447 19.981 0.274 1.00 82.06 403 GLU A O 1
ATOM 3029 N N . MET A 1 404 ? -15.325 21.614 -0.970 1.00 73.06 404 MET A N 1
ATOM 3030 C CA . MET A 1 404 ? -15.106 22.669 0.037 1.00 73.06 404 MET A CA 1
ATOM 3031 C C . MET A 1 404 ? -16.173 22.643 1.147 1.00 73.06 404 MET A C 1
ATOM 3033 O O . MET A 1 404 ? -15.923 23.010 2.295 1.00 73.06 404 MET A O 1
ATOM 3037 N N . TRP A 1 405 ? -17.373 22.184 0.804 1.00 84.19 405 TRP A N 1
ATOM 3038 C CA . TRP A 1 405 ? -18.509 21.981 1.697 1.00 84.19 405 TRP A CA 1
ATOM 3039 C C . TRP A 1 405 ? -19.338 20.806 1.192 1.00 84.19 405 TRP A C 1
ATOM 3041 O O . TRP A 1 405 ? -19.271 20.448 0.017 1.00 84.19 405 TRP A O 1
ATOM 3051 N N . VAL A 1 406 ? -20.168 20.244 2.061 1.00 92.06 406 VAL A N 1
ATOM 3052 C CA . VAL A 1 406 ? -21.093 19.168 1.707 1.00 92.06 406 VAL A CA 1
ATOM 3053 C C . VAL A 1 406 ? -22.522 19.555 2.045 1.00 92.06 406 VAL A C 1
ATOM 3055 O O . VAL A 1 406 ? -22.782 20.202 3.056 1.00 92.06 406 VAL A O 1
ATOM 3058 N N . TRP A 1 407 ? -23.455 19.148 1.197 1.00 95.25 407 TRP A N 1
ATOM 3059 C CA . TRP A 1 407 ? -24.878 19.194 1.481 1.00 95.25 407 TRP A CA 1
ATOM 3060 C C . TRP A 1 407 ? -25.318 17.859 2.068 1.00 95.25 407 TRP A C 1
ATOM 3062 O O . TRP A 1 407 ? -25.293 16.836 1.384 1.00 95.25 407 TRP A O 1
ATOM 3072 N N . ILE A 1 408 ? -25.742 17.871 3.325 1.00 97.69 408 ILE A N 1
ATOM 3073 C CA . ILE A 1 408 ? -26.230 16.686 4.023 1.00 97.69 408 ILE A CA 1
ATOM 3074 C C . ILE A 1 408 ? -27.752 16.714 4.046 1.00 97.69 408 ILE A C 1
ATOM 3076 O O . ILE A 1 408 ? -28.345 17.610 4.648 1.00 97.69 408 ILE A O 1
ATOM 3080 N N . GLY A 1 409 ? -28.375 15.730 3.399 1.00 97.62 409 GLY A N 1
ATOM 3081 C CA . GLY A 1 409 ? -29.789 15.428 3.591 1.00 97.62 409 GLY A CA 1
ATOM 3082 C C . GLY A 1 409 ? -29.985 14.644 4.882 1.00 97.62 409 GLY A C 1
ATOM 3083 O O . GLY A 1 409 ? -29.218 13.721 5.172 1.00 97.62 409 GLY A O 1
ATOM 3084 N N . TYR A 1 410 ? -30.985 15.019 5.672 1.00 97.56 410 TYR A N 1
ATOM 3085 C CA . TYR A 1 410 ? -31.275 14.368 6.942 1.00 97.56 410 TYR A CA 1
ATOM 3086 C C . TYR A 1 410 ? -32.760 14.431 7.304 1.00 97.56 410 TYR A C 1
ATOM 3088 O O . TYR A 1 410 ? -33.498 15.324 6.882 1.00 97.56 410 TYR A O 1
ATOM 3096 N N . ARG A 1 411 ? -33.198 13.491 8.144 1.00 96.81 411 ARG A N 1
ATOM 3097 C CA . ARG A 1 411 ? -34.565 13.404 8.660 1.00 96.81 411 ARG A CA 1
ATOM 3098 C C . ARG A 1 411 ? -34.565 13.473 10.191 1.00 96.81 411 ARG A C 1
ATOM 3100 O O . ARG A 1 411 ? -34.032 12.581 10.858 1.00 96.81 411 ARG A O 1
ATOM 3107 N N . PRO A 1 412 ? -35.153 14.525 10.788 1.00 92.88 412 PRO A N 1
ATOM 3108 C CA . PRO A 1 412 ? -35.404 14.563 12.223 1.00 92.88 412 PRO A CA 1
ATOM 3109 C C . PRO A 1 412 ? -36.418 13.492 12.645 1.00 92.88 412 PRO A C 1
ATOM 3111 O O . PRO A 1 412 ? -37.288 13.113 11.870 1.00 92.88 412 PRO A O 1
ATOM 3114 N N . ALA A 1 413 ? -36.395 13.085 13.919 1.00 85.62 413 ALA A N 1
ATOM 3115 C CA . ALA A 1 413 ? -37.363 12.117 14.460 1.00 85.62 413 ALA A CA 1
ATOM 3116 C C . ALA A 1 413 ? -38.838 12.553 14.311 1.00 85.62 413 ALA A C 1
ATOM 3118 O O . ALA A 1 413 ? -39.745 11.726 14.343 1.00 85.62 413 ALA A O 1
ATOM 3119 N N . ARG A 1 414 ? -39.086 13.863 14.191 1.00 82.38 414 ARG A N 1
ATOM 3120 C CA . ARG A 1 414 ? -40.387 14.454 13.867 1.00 82.38 414 ARG A CA 1
ATOM 3121 C C . ARG A 1 414 ? -40.163 15.586 12.871 1.00 82.38 414 ARG A C 1
ATOM 3123 O O . ARG A 1 414 ? -39.465 16.543 13.202 1.00 82.38 414 ARG A O 1
ATOM 3130 N N . GLY A 1 415 ? -40.766 15.492 11.693 1.00 80.38 415 GLY A N 1
ATOM 3131 C CA . GLY A 1 415 ? -40.699 16.528 10.664 1.00 80.38 415 GLY A CA 1
ATOM 3132 C C . GLY A 1 415 ? -40.391 15.976 9.278 1.00 80.38 415 GLY A C 1
ATOM 3133 O O . GLY A 1 415 ? -40.142 14.785 9.109 1.00 80.38 415 GLY A O 1
ATOM 3134 N N . ALA A 1 416 ? -40.435 16.867 8.291 1.00 91.31 416 ALA A N 1
ATOM 3135 C CA . ALA A 1 416 ? -40.043 16.557 6.924 1.00 91.31 416 ALA A CA 1
ATOM 3136 C C . ALA A 1 416 ? -38.519 16.413 6.797 1.00 91.31 416 ALA A C 1
ATOM 3138 O O . ALA A 1 416 ? -37.758 16.872 7.653 1.00 91.31 416 ALA A O 1
ATOM 3139 N N . GLU A 1 417 ? -38.098 15.785 5.705 1.00 94.69 417 GLU A N 1
ATOM 3140 C CA . GLU A 1 417 ? -36.702 15.729 5.287 1.00 94.69 417 GLU A CA 1
ATOM 3141 C C . GLU A 1 417 ? -36.148 17.137 5.036 1.00 94.69 417 GLU A C 1
ATOM 3143 O O . GLU A 1 417 ? -36.854 18.030 4.562 1.00 94.69 417 GLU A O 1
ATOM 3148 N N . ARG A 1 418 ? -34.890 17.346 5.420 1.00 96.38 418 ARG A N 1
ATOM 3149 C CA . ARG A 1 418 ? -34.204 18.640 5.413 1.00 96.38 418 ARG A CA 1
ATOM 3150 C C . ARG A 1 418 ? -32.810 18.495 4.829 1.00 96.38 418 ARG A C 1
ATOM 3152 O O . ARG A 1 418 ? -32.289 17.390 4.696 1.00 96.38 418 ARG A O 1
ATOM 3159 N N . GLN A 1 419 ? -32.190 19.630 4.528 1.00 96.56 419 GLN A N 1
ATOM 3160 C CA . GLN A 1 419 ? -30.821 19.693 4.042 1.00 96.56 419 GLN A CA 1
ATOM 3161 C C . GLN A 1 419 ? -30.034 20.753 4.813 1.00 96.56 419 GLN A C 1
ATOM 3163 O O . GLN A 1 419 ? -30.572 21.811 5.133 1.00 96.56 419 GLN A O 1
ATOM 3168 N N . VAL A 1 420 ? -28.765 20.475 5.107 1.00 96.06 420 VAL A N 1
ATOM 3169 C CA . VAL A 1 420 ? -27.839 21.436 5.720 1.00 96.06 420 VAL A CA 1
ATOM 3170 C C . VAL A 1 420 ? -26.520 21.456 4.953 1.00 96.06 420 VAL A C 1
ATOM 3172 O O . VAL A 1 420 ? -26.024 20.409 4.539 1.00 96.06 420 VAL A O 1
ATOM 3175 N N . GLN A 1 421 ? -25.958 22.645 4.742 1.00 94.81 421 GLN A N 1
ATOM 3176 C CA . GLN A 1 421 ? -24.634 22.822 4.148 1.00 94.81 421 GLN A CA 1
ATOM 3177 C C . GLN A 1 421 ? -23.589 22.882 5.261 1.00 94.81 421 GLN A C 1
ATOM 3179 O O . GLN A 1 421 ? -23.723 23.687 6.180 1.00 94.81 421 GLN A O 1
ATOM 3184 N N . LEU A 1 422 ? -22.550 22.055 5.178 1.00 91.50 422 LEU A N 1
ATOM 3185 C CA . LEU A 1 422 ? -21.497 21.974 6.187 1.00 91.50 422 LEU A CA 1
ATOM 3186 C C . LEU A 1 422 ? -20.122 22.172 5.534 1.00 91.50 422 LEU A C 1
ATOM 3188 O O . LEU A 1 422 ? -19.773 21.408 4.630 1.00 91.50 422 LEU A O 1
ATOM 3192 N N . PRO A 1 423 ? -19.331 23.173 5.960 1.00 85.44 423 PRO A N 1
ATOM 3193 C CA . PRO A 1 423 ? -17.992 23.390 5.427 1.00 85.44 423 PRO A CA 1
ATOM 3194 C C . PRO A 1 423 ? -16.987 22.398 6.022 1.00 85.44 423 PRO A C 1
ATOM 3196 O O . PRO A 1 423 ? -17.046 22.072 7.212 1.00 85.44 423 PRO A O 1
ATOM 3199 N N . TRP A 1 424 ? -16.018 21.970 5.213 1.00 85.69 424 TRP A N 1
ATOM 3200 C CA . TRP A 1 424 ? -14.857 21.237 5.715 1.00 85.69 424 TRP A CA 1
ATOM 3201 C C . TRP A 1 424 ? -13.926 22.160 6.506 1.00 85.69 424 TRP A C 1
ATOM 3203 O O . TRP A 1 424 ? -13.710 23.317 6.145 1.00 85.69 424 TRP A O 1
ATOM 3213 N N . ARG A 1 425 ? -13.323 21.635 7.576 1.00 85.38 425 ARG A N 1
ATOM 3214 C CA . ARG A 1 425 ? -12.289 22.326 8.363 1.00 85.38 425 ARG A CA 1
ATOM 3215 C C . ARG A 1 425 ? -11.080 21.439 8.570 1.00 85.38 425 ARG A C 1
ATOM 3217 O O . ARG A 1 425 ? -11.236 20.249 8.805 1.00 85.38 425 ARG A O 1
ATOM 3224 N N . VAL A 1 426 ? -9.887 22.020 8.575 1.00 83.06 426 VAL A N 1
ATOM 3225 C CA . VAL A 1 426 ? -8.664 21.297 8.941 1.00 83.06 426 VAL A CA 1
ATOM 3226 C C . VAL A 1 426 ? -8.336 21.556 10.406 1.00 83.06 426 VAL A C 1
ATOM 3228 O O . VAL A 1 426 ? -8.352 22.700 10.860 1.00 83.06 426 VAL A O 1
ATOM 3231 N N . VAL A 1 427 ? -8.036 20.488 11.139 1.00 81.38 427 VAL A N 1
ATOM 3232 C CA . VAL A 1 427 ? -7.533 20.534 12.513 1.00 81.38 427 VAL A CA 1
ATOM 3233 C C . VAL A 1 427 ? -6.174 19.845 12.596 1.00 81.38 427 VAL A C 1
ATOM 3235 O O . VAL A 1 427 ? -5.889 18.913 11.844 1.00 81.38 427 VAL A O 1
ATOM 3238 N N . LEU A 1 428 ? -5.343 20.305 13.529 1.00 78.25 428 LEU A N 1
ATOM 3239 C CA . LEU A 1 428 ? -4.035 19.732 13.842 1.00 78.25 428 LEU A CA 1
ATOM 3240 C C . LEU A 1 428 ? -4.069 19.213 15.288 1.00 78.25 428 LEU A C 1
ATOM 3242 O O . LEU A 1 428 ? -3.768 19.971 16.212 1.00 78.25 428 LEU A O 1
ATOM 3246 N N . PRO A 1 429 ? -4.506 17.965 15.535 1.00 69.88 429 PRO A N 1
ATOM 3247 C CA . PRO A 1 429 ? -4.376 17.361 16.853 1.00 69.88 429 PRO A CA 1
ATOM 3248 C C . PRO A 1 429 ? -2.891 17.204 17.207 1.00 69.88 429 PRO A C 1
ATOM 3250 O O . PRO A 1 429 ? -2.138 16.567 16.474 1.00 69.88 429 PRO A O 1
ATOM 3253 N N . ASN A 1 430 ? -2.461 17.741 18.352 1.00 62.06 430 ASN A N 1
ATOM 3254 C CA . ASN A 1 430 ? -1.123 17.449 18.872 1.00 62.06 430 ASN A CA 1
ATOM 3255 C C . ASN A 1 430 ? -0.959 15.933 19.088 1.00 62.06 430 ASN A C 1
ATOM 3257 O O . ASN A 1 430 ? -1.886 15.260 19.572 1.00 62.06 430 ASN A O 1
ATOM 3261 N N . ARG A 1 431 ? 0.242 15.408 18.797 1.00 54.78 431 ARG A N 1
ATOM 3262 C CA . ARG A 1 431 ? 0.647 14.083 19.288 1.00 54.78 431 ARG A CA 1
ATOM 3263 C C . ARG A 1 431 ? 0.521 14.089 20.813 1.00 54.78 431 ARG A C 1
ATOM 3265 O O . ARG A 1 431 ? 0.904 15.066 21.458 1.00 54.78 431 ARG A O 1
ATOM 3272 N N . GLY A 1 432 ? -0.092 13.045 21.369 1.00 48.00 432 GLY A N 1
ATOM 3273 C CA . GLY A 1 432 ? -0.169 12.883 22.820 1.00 48.00 432 GLY A CA 1
ATOM 3274 C C . GLY A 1 432 ? 1.230 12.825 23.422 1.00 48.00 432 GLY A C 1
ATOM 3275 O O . GLY A 1 432 ? 2.196 12.502 22.729 1.00 48.00 432 GLY A O 1
ATOM 3276 N N . ARG A 1 433 ? 1.351 13.144 24.712 1.00 39.78 433 ARG A N 1
ATOM 3277 C CA . ARG A 1 433 ? 2.615 13.048 25.454 1.00 39.78 433 ARG A CA 1
ATOM 3278 C C . ARG A 1 433 ? 2.890 11.578 25.803 1.00 39.78 433 ARG A C 1
ATOM 3280 O O . ARG A 1 433 ? 3.003 11.231 26.970 1.00 39.78 433 ARG A O 1
ATOM 3287 N N . ALA A 1 434 ? 2.928 10.703 24.800 1.00 39.00 434 ALA A N 1
ATOM 3288 C CA . ALA A 1 434 ? 3.484 9.371 24.973 1.00 39.00 434 ALA A CA 1
ATOM 3289 C C . ALA A 1 434 ? 5.013 9.532 25.040 1.00 39.00 434 ALA A C 1
ATOM 3291 O O . ALA A 1 434 ? 5.569 10.243 24.194 1.00 39.00 434 ALA A O 1
ATOM 3292 N N . PRO A 1 435 ? 5.705 8.948 26.036 1.00 34.28 435 PRO A N 1
ATOM 3293 C CA . PRO A 1 435 ? 7.151 8.780 25.956 1.00 34.28 435 PRO A CA 1
ATOM 3294 C C . PRO A 1 435 ? 7.487 8.167 24.596 1.00 34.28 435 PRO A C 1
ATOM 3296 O O . PRO A 1 435 ? 6.734 7.309 24.127 1.00 34.28 435 PRO A O 1
ATOM 3299 N N . GLU A 1 436 ? 8.578 8.595 23.951 1.00 36.44 436 GLU A N 1
ATOM 3300 C CA . GLU A 1 436 ? 9.068 7.829 22.805 1.00 36.44 436 GLU A CA 1
ATOM 3301 C C . GLU A 1 436 ? 9.214 6.377 23.268 1.00 36.44 436 GLU A C 1
ATOM 3303 O O . GLU A 1 436 ? 9.865 6.149 24.297 1.00 36.44 436 GLU A O 1
ATOM 3308 N N . PRO A 1 437 ? 8.572 5.409 22.586 1.00 37.69 437 PRO A N 1
ATOM 3309 C CA . PRO A 1 437 ? 8.720 4.018 22.963 1.00 37.69 437 PRO A CA 1
ATOM 3310 C C . PRO A 1 437 ? 10.216 3.718 23.027 1.00 37.69 437 PRO A C 1
ATOM 3312 O O . PRO A 1 437 ? 10.972 4.153 22.150 1.00 37.69 437 PRO A O 1
ATOM 3315 N N . GLY A 1 438 ? 10.660 2.987 24.052 1.00 40.75 438 GLY A N 1
ATOM 3316 C CA . GLY A 1 438 ? 12.045 2.527 24.098 1.00 40.75 438 GLY A CA 1
ATOM 3317 C C . GLY A 1 438 ? 12.424 1.877 22.760 1.00 40.75 438 GLY A C 1
ATOM 3318 O O . GLY A 1 438 ? 11.564 1.337 22.061 1.00 40.75 438 GLY A O 1
ATOM 3319 N N . VAL A 1 439 ? 13.707 1.920 22.384 1.00 45.97 439 VAL A N 1
ATOM 3320 C CA . VAL A 1 439 ? 14.195 1.477 21.057 1.00 45.97 439 VAL A CA 1
ATOM 3321 C C . VAL A 1 439 ? 13.632 0.110 20.637 1.00 45.97 439 VAL A C 1
ATOM 3323 O O . VAL A 1 439 ? 13.383 -0.100 19.452 1.00 45.97 439 VAL A O 1
ATOM 3326 N N . ARG A 1 440 ? 13.383 -0.780 21.609 1.00 42.88 440 ARG A N 1
ATOM 3327 C CA . ARG A 1 440 ? 12.744 -2.086 21.428 1.00 42.88 440 ARG A CA 1
ATOM 3328 C C . ARG A 1 440 ? 11.243 -1.978 21.119 1.00 42.88 440 ARG A C 1
ATOM 3330 O O . ARG A 1 440 ? 10.825 -2.521 20.114 1.00 42.88 440 ARG A O 1
ATOM 3337 N N . ALA A 1 441 ? 10.449 -1.242 21.902 1.00 43.94 441 ALA A N 1
ATOM 3338 C CA . ALA A 1 441 ? 8.994 -1.121 21.733 1.00 43.94 441 ALA A CA 1
ATOM 3339 C C . ALA A 1 441 ? 8.577 -0.429 20.427 1.00 43.94 441 ALA A C 1
ATOM 3341 O O . ALA A 1 441 ? 7.629 -0.869 19.786 1.00 43.94 441 ALA A O 1
ATOM 3342 N N . SER A 1 442 ? 9.332 0.579 19.968 1.00 48.22 442 SER A N 1
ATOM 3343 C CA . SER A 1 442 ? 9.022 1.306 18.718 1.00 48.22 442 SER A CA 1
ATOM 3344 C C . SER A 1 442 ? 8.966 0.415 17.467 1.00 48.22 442 SER A C 1
ATOM 3346 O O . SER A 1 442 ? 8.333 0.786 16.485 1.00 48.22 442 SER A O 1
ATOM 3348 N N . ARG A 1 443 ? 9.602 -0.765 17.510 1.00 51.97 443 ARG A N 1
ATOM 3349 C CA . ARG A 1 443 ? 9.749 -1.699 16.380 1.00 51.97 443 ARG A CA 1
ATOM 3350 C C . ARG A 1 443 ? 8.656 -2.771 16.308 1.00 51.97 443 ARG A C 1
ATOM 3352 O O . ARG A 1 443 ? 8.607 -3.516 15.336 1.00 51.97 443 ARG A O 1
ATOM 3359 N N . PHE A 1 444 ? 7.795 -2.854 17.324 1.00 54.59 444 PHE A N 1
ATOM 3360 C CA . PHE A 1 444 ? 6.700 -3.834 17.418 1.00 54.59 444 PHE A CA 1
ATOM 3361 C C . PHE A 1 444 ? 5.337 -3.155 17.612 1.00 54.59 444 PHE A C 1
ATOM 3363 O O . PHE A 1 444 ? 4.361 -3.798 18.004 1.00 54.59 444 PHE A O 1
ATOM 3370 N N . VAL A 1 445 ? 5.267 -1.849 17.332 1.00 57.88 445 VAL A N 1
ATOM 3371 C CA . VAL A 1 445 ? 4.001 -1.128 17.211 1.00 57.88 445 VAL A CA 1
ATOM 3372 C C . VAL A 1 445 ? 3.424 -1.420 15.835 1.00 57.88 445 VAL A C 1
ATOM 3374 O O . VAL A 1 445 ? 3.987 -1.055 14.805 1.00 57.88 445 VAL A O 1
ATOM 3377 N N . ALA A 1 446 ? 2.273 -2.072 15.829 1.00 58.97 446 ALA A N 1
ATOM 3378 C CA . ALA A 1 446 ? 1.516 -2.378 14.639 1.00 58.97 446 ALA A CA 1
ATOM 3379 C C . ALA A 1 446 ? 0.123 -1.764 14.779 1.00 58.97 446 ALA A C 1
ATOM 3381 O O . ALA A 1 446 ? -0.768 -2.353 15.397 1.00 58.97 446 ALA A O 1
ATOM 3382 N N . ALA A 1 447 ? -0.074 -0.576 14.213 1.00 64.81 447 ALA A N 1
ATOM 3383 C CA . ALA A 1 447 ? -1.347 0.141 14.239 1.00 64.81 447 ALA A CA 1
ATOM 3384 C C . ALA A 1 447 ? -1.696 0.698 12.852 1.00 64.81 447 ALA A C 1
ATOM 3386 O O . ALA A 1 447 ? -0.801 0.886 12.028 1.00 64.81 447 ALA A O 1
ATOM 3387 N N . ASP A 1 448 ? -2.977 0.994 12.602 1.00 75.50 448 ASP A N 1
ATOM 3388 C CA . ASP A 1 448 ? -3.367 1.870 11.485 1.00 75.50 448 ASP A CA 1
ATOM 3389 C C . ASP A 1 448 ? -3.101 3.341 11.882 1.00 75.50 448 ASP A C 1
ATOM 3391 O O . ASP A 1 448 ? -3.835 3.900 12.710 1.00 75.50 448 ASP A O 1
ATOM 3395 N N . PRO A 1 449 ? -2.073 3.999 11.308 1.00 77.31 449 PRO A N 1
ATOM 3396 C CA . PRO A 1 449 ? -1.695 5.352 11.708 1.00 77.31 449 PRO A CA 1
ATOM 3397 C C . PRO A 1 449 ? -2.746 6.404 11.321 1.00 77.31 449 PRO A C 1
ATOM 3399 O O . PRO A 1 449 ? -2.887 7.416 12.010 1.00 77.31 449 PRO A O 1
ATOM 3402 N N . ALA A 1 450 ? -3.525 6.170 10.257 1.00 80.88 450 ALA A N 1
ATOM 3403 C CA . ALA A 1 450 ? -4.588 7.079 9.842 1.00 80.88 450 ALA A CA 1
ATOM 3404 C C . ALA A 1 450 ? -5.773 7.013 10.813 1.00 80.88 450 ALA A C 1
ATOM 3406 O O . ALA A 1 450 ? -6.304 8.055 11.214 1.00 80.88 450 ALA A O 1
ATOM 3407 N N . ALA A 1 451 ? -6.153 5.802 11.233 1.00 79.69 451 ALA A N 1
ATOM 3408 C CA . ALA A 1 451 ? -7.214 5.595 12.216 1.00 79.69 451 ALA A CA 1
ATOM 3409 C C . ALA A 1 451 ? -6.852 6.217 13.576 1.00 79.69 451 ALA A C 1
ATOM 3411 O O . ALA A 1 451 ? -7.680 6.910 14.175 1.00 79.69 451 ALA A O 1
ATOM 3412 N N . GLU A 1 452 ? -5.603 6.064 14.032 1.00 78.50 452 GLU A N 1
ATOM 3413 C CA . GLU A 1 452 ? -5.129 6.693 15.272 1.00 78.50 452 GLU A CA 1
ATOM 3414 C C . GLU A 1 452 ? -5.152 8.228 15.183 1.00 78.50 452 GLU A C 1
ATOM 3416 O O . GLU A 1 452 ? -5.668 8.910 16.076 1.00 78.50 452 GLU A O 1
ATOM 3421 N N . GLN A 1 453 ? -4.689 8.802 14.069 1.00 79.69 453 GLN A N 1
ATOM 3422 C CA . GLN A 1 453 ? -4.738 10.248 13.848 1.00 79.69 453 GLN A CA 1
ATOM 3423 C C . GLN A 1 453 ? -6.183 10.787 13.871 1.00 79.69 453 GLN A C 1
ATOM 3425 O O . GLN A 1 453 ? -6.471 11.814 14.500 1.00 79.69 453 GLN A O 1
ATOM 3430 N N . VAL A 1 454 ? -7.118 10.070 13.240 1.00 83.88 454 VAL A N 1
ATOM 3431 C CA . VAL A 1 454 ? -8.554 10.385 13.271 1.00 83.88 454 VAL A CA 1
ATOM 3432 C C . VAL A 1 454 ? -9.120 10.263 14.689 1.00 83.88 454 VAL A C 1
ATOM 3434 O O . VAL A 1 454 ? -9.878 11.136 15.124 1.00 83.88 454 VAL A O 1
ATOM 3437 N N . ARG A 1 455 ? -8.736 9.235 15.456 1.00 82.38 455 ARG A N 1
ATOM 3438 C CA . ARG A 1 455 ? -9.152 9.051 16.856 1.00 82.38 455 ARG A CA 1
ATOM 3439 C C . ARG A 1 455 ? -8.738 10.241 17.727 1.00 82.38 455 ARG A C 1
ATOM 3441 O O . ARG A 1 455 ? -9.564 10.754 18.490 1.00 82.38 455 ARG A O 1
ATOM 3448 N N . ARG A 1 456 ? -7.505 10.741 17.572 1.00 78.81 456 ARG A N 1
ATOM 3449 C CA . ARG A 1 456 ? -7.004 11.947 18.265 1.00 78.81 456 ARG A CA 1
ATOM 3450 C C . ARG A 1 456 ? -7.805 13.197 17.894 1.00 78.81 456 ARG A C 1
ATOM 3452 O O . ARG A 1 456 ? -8.212 13.941 18.788 1.00 78.81 456 ARG A O 1
ATOM 3459 N N . ALA A 1 457 ? -8.109 13.398 16.610 1.00 83.38 457 ALA A N 1
ATOM 3460 C CA . ALA A 1 457 ? -8.955 14.509 16.162 1.00 83.38 457 ALA A CA 1
ATOM 3461 C C . ALA A 1 457 ? -10.377 14.434 16.753 1.00 83.38 457 ALA A C 1
ATOM 3463 O O . ALA A 1 457 ? -10.903 15.435 17.245 1.00 83.38 457 ALA A O 1
ATOM 3464 N N . LYS A 1 458 ? -10.982 13.238 16.794 1.00 84.62 458 LYS A N 1
ATOM 3465 C CA . LYS A 1 458 ? -12.284 13.011 17.446 1.00 84.62 458 LYS A CA 1
ATOM 3466 C C . LYS A 1 458 ? -12.224 13.324 18.950 1.00 84.62 458 LYS A C 1
ATOM 3468 O O . LYS A 1 458 ? -13.163 13.905 19.497 1.00 84.62 458 LYS A O 1
ATOM 3473 N N . LYS A 1 459 ? -11.128 12.990 19.641 1.00 80.62 459 LYS A N 1
ATOM 3474 C CA . LYS A 1 459 ? -10.941 13.348 21.059 1.00 80.62 459 LYS A CA 1
ATOM 3475 C C . LYS A 1 459 ? -10.909 14.868 21.250 1.00 80.62 459 LYS A C 1
ATOM 3477 O O . LYS A 1 459 ? -11.665 15.373 22.079 1.00 80.62 459 LYS A O 1
ATOM 3482 N N . LEU A 1 460 ? -10.102 15.578 20.459 1.00 80.12 460 LEU A N 1
ATOM 3483 C CA . LEU A 1 460 ? -9.994 17.040 20.503 1.00 80.12 460 LEU A CA 1
ATOM 3484 C C . LEU A 1 460 ? -11.364 17.719 20.325 1.00 80.12 460 LEU A C 1
ATOM 3486 O O . LEU A 1 460 ? -11.720 18.595 21.107 1.00 80.12 460 LEU A O 1
ATOM 3490 N N . LEU A 1 461 ? -12.154 17.285 19.336 1.00 78.56 461 LEU A N 1
ATOM 3491 C CA . LEU A 1 461 ? -13.417 17.947 18.987 1.00 78.56 461 LEU A CA 1
ATOM 3492 C C . LEU A 1 461 ? -14.615 17.555 19.862 1.00 78.56 461 LEU A C 1
ATOM 3494 O O . LEU A 1 461 ? -15.528 18.359 20.036 1.00 78.56 461 LEU A O 1
ATOM 3498 N N . PHE A 1 462 ? -14.642 16.337 20.414 1.00 78.62 462 PHE A N 1
ATOM 3499 C CA . PHE A 1 462 ? -15.819 15.823 21.133 1.00 78.62 462 PHE A CA 1
ATOM 3500 C C . PHE A 1 462 ? -15.570 15.515 22.616 1.00 78.62 462 PHE A C 1
ATOM 3502 O O . PHE A 1 462 ? -16.483 15.037 23.290 1.00 78.62 462 PHE A O 1
ATOM 3509 N N . SER A 1 463 ? -14.348 15.693 23.133 1.00 73.19 463 SER A N 1
ATOM 3510 C CA . SER A 1 463 ? -13.958 15.265 24.488 1.00 73.19 463 SER A CA 1
ATOM 3511 C C . SER A 1 463 ? -13.012 16.245 25.206 1.00 73.19 463 SER A C 1
ATOM 3513 O O . SER A 1 463 ? -12.036 15.814 25.817 1.00 73.19 463 SER A O 1
ATOM 3515 N N . GLY A 1 464 ? -13.323 17.550 25.199 1.00 66.00 464 GLY A N 1
ATOM 3516 C CA . GLY A 1 464 ? -12.460 18.616 25.749 1.00 66.00 464 GLY A CA 1
ATOM 3517 C C . GLY A 1 464 ? -11.899 18.356 27.158 1.00 66.00 464 GLY A C 1
ATOM 3518 O O . GLY A 1 464 ? -10.696 18.454 27.362 1.00 66.00 464 GLY A O 1
ATOM 3519 N N . LYS A 1 465 ? -12.721 17.876 28.105 1.00 63.62 465 LYS A N 1
ATOM 3520 C CA . LYS A 1 465 ? -12.258 17.549 29.473 1.00 63.62 465 LYS A CA 1
ATOM 3521 C C . LYS A 1 465 ? -11.206 16.430 29.529 1.00 63.62 465 LYS A C 1
ATOM 3523 O O . LYS A 1 465 ? -10.319 16.465 30.371 1.00 63.62 465 LYS A O 1
ATOM 3528 N N . LEU A 1 466 ? -11.313 15.427 28.653 1.00 61.75 466 LEU A N 1
ATOM 3529 C CA . LEU A 1 466 ? -10.340 14.325 28.562 1.00 61.75 466 LEU A CA 1
ATOM 3530 C C . LEU A 1 466 ? -9.070 14.754 27.818 1.00 61.75 466 LEU A C 1
ATOM 3532 O O . LEU A 1 466 ? -8.012 14.168 28.022 1.00 61.75 466 LEU A O 1
ATOM 3536 N N . TRP A 1 467 ? -9.182 15.743 26.929 1.00 63.38 467 TRP A N 1
ATOM 3537 C CA . TRP A 1 467 ? -8.043 16.355 26.250 1.00 63.38 467 TRP A CA 1
ATOM 3538 C C . TRP A 1 467 ? -7.205 17.195 27.223 1.00 63.38 467 TRP A C 1
ATOM 3540 O O . TRP A 1 467 ? -5.991 17.043 27.276 1.00 63.38 467 TRP A O 1
ATOM 3550 N N . GLU A 1 468 ? -7.852 18.010 28.059 1.00 62.59 468 GLU A N 1
ATOM 3551 C CA . GLU A 1 468 ? -7.187 18.827 29.085 1.00 62.59 468 GLU A CA 1
ATOM 3552 C C . GLU A 1 468 ? -6.514 17.978 30.179 1.00 62.59 468 GLU A C 1
ATOM 3554 O O . GLU A 1 468 ? -5.388 18.268 30.581 1.00 62.59 468 GLU A O 1
ATOM 3559 N N . ALA A 1 469 ? -7.163 16.894 30.624 1.00 59.09 469 ALA A N 1
ATOM 3560 C CA . ALA A 1 469 ? -6.633 15.987 31.650 1.00 59.09 469 ALA A CA 1
ATOM 3561 C C . ALA A 1 469 ? -5.361 15.227 31.223 1.00 59.09 469 ALA A C 1
ATOM 3563 O O . ALA A 1 469 ? -4.555 14.837 32.066 1.00 59.09 469 ALA A O 1
ATOM 3564 N N . GLU A 1 470 ? -5.152 15.033 29.918 1.00 59.06 470 GLU A N 1
ATOM 3565 C CA . GLU A 1 470 ? -3.946 14.391 29.377 1.00 59.06 470 GLU A CA 1
ATOM 3566 C C . GLU A 1 470 ? -2.691 15.248 29.617 1.00 59.06 470 GLU A C 1
ATOM 3568 O O . GLU A 1 470 ? -1.617 14.717 29.889 1.00 59.06 470 GLU A O 1
ATOM 3573 N N . GLY A 1 471 ? -2.825 16.580 29.593 1.00 53.34 471 GLY A N 1
ATOM 3574 C CA . GLY A 1 471 ? -1.714 17.501 29.846 1.00 53.34 471 GLY A CA 1
ATOM 3575 C C . GLY A 1 471 ? -1.217 17.495 31.297 1.00 53.34 471 GLY A C 1
ATOM 3576 O O . GLY A 1 471 ? -0.079 17.892 31.549 1.00 53.34 471 GLY A O 1
ATOM 3577 N N . THR A 1 472 ? -2.047 17.035 32.239 1.00 56.81 472 THR A N 1
ATOM 3578 C CA . THR A 1 472 ? -1.771 17.057 33.686 1.00 56.81 472 THR A CA 1
ATOM 3579 C C . THR A 1 472 ? -1.487 15.678 34.284 1.00 56.81 472 THR A C 1
ATOM 3581 O O . THR A 1 472 ? -1.053 15.606 35.431 1.00 56.81 472 THR A O 1
ATOM 3584 N N . GLY A 1 473 ? -1.726 14.587 33.541 1.00 55.66 473 GLY A N 1
ATOM 3585 C CA . GLY A 1 473 ? -1.585 13.210 34.039 1.00 55.66 473 GLY A CA 1
ATOM 3586 C C . GLY A 1 473 ? -2.643 12.808 35.077 1.00 55.66 473 GLY A C 1
ATOM 3587 O O . GLY A 1 473 ? -2.521 11.764 35.714 1.00 55.66 473 GLY A O 1
ATOM 3588 N N . ALA A 1 474 ? -3.680 13.628 35.272 1.00 58.19 474 ALA A N 1
ATOM 3589 C CA . ALA A 1 474 ? -4.731 13.360 36.242 1.00 58.19 474 ALA A CA 1
ATOM 3590 C C . ALA A 1 474 ? -5.680 12.258 35.742 1.00 58.19 474 ALA A C 1
ATOM 3592 O O . ALA A 1 474 ? -6.146 12.289 34.599 1.00 58.19 474 ALA A O 1
ATOM 3593 N N . ALA A 1 475 ? -6.018 11.313 36.624 1.00 61.81 475 ALA A N 1
ATOM 3594 C CA . ALA A 1 475 ? -7.038 10.304 36.358 1.00 61.81 475 ALA A CA 1
ATOM 3595 C C . ALA A 1 475 ? -8.430 10.953 36.388 1.00 61.81 475 ALA A C 1
ATOM 3597 O O . ALA A 1 475 ? -8.935 11.323 37.452 1.00 61.81 475 ALA A O 1
ATOM 3598 N N . VAL A 1 476 ? -9.068 11.089 35.224 1.00 60.66 476 VAL A N 1
ATOM 3599 C CA . VAL A 1 476 ? -10.381 11.728 35.087 1.00 60.66 476 VAL A CA 1
ATOM 3600 C C . VAL A 1 476 ? -11.378 10.743 34.470 1.00 60.66 476 VAL A C 1
ATOM 3602 O O . VAL A 1 476 ? -11.202 10.290 33.338 1.00 60.66 476 VAL A O 1
ATOM 3605 N N . PRO A 1 477 ? -12.478 10.405 35.168 1.00 57.78 477 PRO A N 1
ATOM 3606 C CA . PRO A 1 477 ? -13.462 9.475 34.630 1.00 57.78 477 PRO A CA 1
ATOM 3607 C C . PRO A 1 477 ? -14.229 10.101 33.451 1.00 57.78 477 PRO A C 1
ATOM 3609 O O . PRO A 1 477 ? -14.710 11.233 33.536 1.00 57.78 477 PRO A O 1
ATOM 3612 N N . ARG A 1 478 ? -14.436 9.338 32.360 1.00 59.69 478 ARG A N 1
ATOM 3613 C CA . ARG A 1 478 ? -15.213 9.787 31.176 1.00 59.69 478 ARG A CA 1
ATOM 3614 C C . ARG A 1 478 ? -16.641 10.237 31.523 1.00 59.69 478 ARG A C 1
ATOM 3616 O O . ARG A 1 478 ? -17.236 11.047 30.819 1.00 59.69 478 ARG A O 1
ATOM 3623 N N . SER A 1 479 ? -17.219 9.662 32.577 1.00 65.75 479 SER A N 1
ATOM 3624 C CA . SER A 1 479 ? -18.476 10.079 33.212 1.00 65.75 479 SER A CA 1
ATOM 3625 C C . SER A 1 479 ? -18.551 9.491 34.625 1.00 65.75 479 SER A C 1
ATOM 3627 O O . SER A 1 479 ? -17.792 8.577 34.933 1.00 65.75 479 SER A O 1
ATOM 3629 N N . ARG A 1 480 ? -19.517 9.923 35.453 1.00 67.75 480 ARG A N 1
ATOM 3630 C CA . ARG A 1 480 ? -19.717 9.413 36.831 1.00 67.75 480 ARG A CA 1
ATOM 3631 C C . ARG A 1 480 ? -19.823 7.884 36.955 1.00 67.75 480 ARG A C 1
ATOM 3633 O O . ARG A 1 480 ? -19.655 7.367 38.048 1.00 67.75 480 ARG A O 1
ATOM 3640 N N . LYS A 1 481 ? -20.154 7.172 35.873 1.00 81.06 481 LYS A N 1
ATOM 3641 C CA . LYS A 1 481 ? -20.325 5.708 35.871 1.00 81.06 481 LYS A CA 1
ATOM 3642 C C . LYS A 1 481 ? -19.043 4.929 35.551 1.00 81.06 481 LYS A C 1
ATOM 3644 O O . LYS A 1 481 ? -19.087 3.706 35.589 1.00 81.06 481 LYS A O 1
ATOM 3649 N N . TRP A 1 482 ? -17.958 5.603 35.172 1.00 88.19 482 TRP A N 1
ATOM 3650 C CA . TRP A 1 482 ? -16.688 4.957 34.832 1.00 88.19 482 TRP A CA 1
ATOM 3651 C C . TRP A 1 482 ? -15.719 5.024 36.002 1.00 88.19 482 TRP A C 1
ATOM 3653 O O . TRP A 1 482 ? -15.651 6.038 36.696 1.00 88.19 482 TRP A O 1
ATOM 3663 N N . VAL A 1 483 ? -14.952 3.953 36.170 1.00 90.75 483 VAL A N 1
ATOM 3664 C CA . VAL A 1 483 ? -13.832 3.900 37.104 1.00 90.75 483 VAL A CA 1
ATOM 3665 C C . VAL A 1 483 ? -12.744 4.872 36.618 1.00 90.75 483 VAL A C 1
ATOM 3667 O O . VAL A 1 483 ? -12.409 4.845 35.429 1.00 90.75 483 VAL A O 1
ATOM 3670 N N . PRO A 1 484 ? -12.212 5.760 37.480 1.00 89.31 484 PRO A N 1
ATOM 3671 C CA . PRO A 1 484 ? -11.081 6.617 37.129 1.00 89.31 484 PRO A CA 1
ATOM 3672 C C . PRO A 1 484 ? -9.848 5.789 36.758 1.00 89.31 484 PRO A C 1
ATOM 3674 O O . PRO A 1 484 ? -9.559 4.791 37.417 1.00 89.31 484 PRO A O 1
ATOM 3677 N N . THR A 1 485 ? -9.110 6.221 35.737 1.00 87.00 485 THR A N 1
ATOM 3678 C CA . THR A 1 485 ? -7.879 5.571 35.263 1.00 87.00 485 THR A CA 1
ATOM 3679 C C . THR A 1 485 ? -6.893 6.631 34.761 1.00 87.00 485 THR A C 1
ATOM 3681 O O . THR A 1 485 ? -7.339 7.584 34.121 1.00 87.00 485 THR A O 1
ATOM 3684 N N . PRO A 1 486 ? -5.577 6.507 35.019 1.00 83.94 486 PRO A N 1
ATOM 3685 C CA . PRO A 1 486 ? -4.567 7.352 34.379 1.00 83.94 486 PRO A CA 1
ATOM 3686 C C . PRO A 1 486 ? -4.429 7.062 32.872 1.00 83.94 486 PRO A C 1
ATOM 3688 O O . PRO A 1 486 ? -3.908 7.891 32.135 1.00 83.94 486 PRO A O 1
ATOM 3691 N N . MET A 1 487 ? -4.944 5.923 32.390 1.00 86.38 487 MET A N 1
ATOM 3692 C CA . MET A 1 487 ? -4.865 5.474 30.995 1.00 86.38 487 MET A CA 1
ATOM 3693 C C . MET A 1 487 ? -6.178 5.673 30.225 1.00 86.38 487 MET A C 1
ATOM 3695 O O . MET A 1 487 ? -6.540 4.886 29.353 1.00 86.38 487 MET A O 1
ATOM 3699 N N . GLN A 1 488 ? -6.901 6.756 30.515 1.00 83.19 488 GLN A N 1
ATOM 3700 C CA . GLN A 1 488 ? -8.216 7.084 29.933 1.00 83.19 488 GLN A CA 1
ATOM 3701 C C . GLN A 1 488 ? -8.275 7.164 28.393 1.00 83.19 488 GLN A C 1
ATOM 3703 O O . GLN A 1 488 ? -9.367 7.149 27.809 1.00 83.19 488 GLN A O 1
ATOM 3708 N N . ASP A 1 489 ? -7.114 7.236 27.739 1.00 75.38 489 ASP A N 1
ATOM 3709 C CA . ASP A 1 489 ? -6.977 7.256 26.283 1.00 75.38 489 ASP A CA 1
ATOM 3710 C C . ASP A 1 489 ? -7.062 5.881 25.636 1.00 75.38 489 ASP A C 1
ATOM 3712 O O . ASP A 1 489 ? -7.514 5.794 24.491 1.00 75.38 489 ASP A O 1
ATOM 3716 N N . VAL A 1 490 ? -6.685 4.837 26.373 1.00 86.44 490 VAL A N 1
ATOM 3717 C CA . VAL A 1 490 ? -6.614 3.454 25.888 1.00 86.44 490 VAL A CA 1
ATOM 3718 C C . VAL A 1 490 ? -7.550 2.520 26.658 1.00 86.44 490 VAL A C 1
ATOM 3720 O O . VAL A 1 490 ? -8.061 1.572 26.074 1.00 86.44 490 VAL A O 1
ATOM 3723 N N . LEU A 1 491 ? -7.894 2.832 27.912 1.00 93.50 491 LEU A N 1
ATOM 3724 C CA . LEU A 1 491 ? -8.729 1.999 28.781 1.00 93.50 491 LEU A CA 1
ATOM 3725 C C . LEU A 1 491 ? -9.955 2.745 29.314 1.00 93.50 491 LEU A C 1
ATOM 3727 O O . LEU A 1 491 ? -9.954 3.961 29.523 1.00 93.50 491 LEU A O 1
ATOM 3731 N N . ALA A 1 492 ? -11.032 2.000 29.560 1.00 93.38 492 ALA A N 1
ATOM 3732 C CA . ALA A 1 492 ? -12.145 2.454 30.384 1.00 93.38 492 ALA A CA 1
ATOM 3733 C C . ALA A 1 492 ? -12.883 1.257 31.000 1.00 93.38 492 ALA A C 1
ATOM 3735 O O . ALA A 1 492 ? -13.196 0.303 30.294 1.00 93.38 492 ALA A O 1
ATOM 3736 N N . ALA A 1 493 ? -13.235 1.330 32.285 1.00 96.44 493 ALA A N 1
ATOM 3737 C CA . ALA A 1 493 ? -13.973 0.265 32.967 1.00 96.44 493 ALA A CA 1
ATOM 3738 C C . ALA A 1 493 ? -15.223 0.777 33.694 1.00 96.44 493 ALA A C 1
ATOM 3740 O O . ALA A 1 493 ? -15.249 1.902 34.203 1.00 96.44 493 ALA A O 1
ATOM 3741 N N . ARG A 1 494 ? -16.279 -0.040 33.744 1.00 96.06 494 ARG A N 1
ATOM 3742 C CA . ARG A 1 494 ? -17.506 0.239 34.509 1.00 96.06 494 ARG A CA 1
ATOM 3743 C C . ARG A 1 494 ? -18.263 -1.041 34.853 1.00 96.06 494 ARG A C 1
ATOM 3745 O O . ARG A 1 494 ? -18.062 -2.074 34.227 1.00 96.06 494 ARG A O 1
ATOM 3752 N N . LYS A 1 495 ? -19.216 -0.929 35.778 1.00 96.06 495 LYS A N 1
ATOM 3753 C CA . LYS A 1 495 ? -20.208 -1.977 36.054 1.00 96.06 495 LYS A CA 1
ATOM 3754 C C . LYS A 1 495 ? -21.435 -1.800 35.157 1.00 96.06 495 LYS A C 1
ATOM 3756 O O . LYS A 1 495 ? -21.874 -0.670 34.915 1.00 96.06 495 LYS A O 1
ATOM 3761 N N . VAL A 1 496 ? -21.997 -2.904 34.675 1.00 94.44 496 VAL A N 1
ATOM 3762 C CA . VAL A 1 496 ? -23.229 -2.930 33.876 1.00 94.44 496 VAL A CA 1
ATOM 3763 C C . VAL A 1 496 ? -24.219 -3.881 34.529 1.00 94.44 496 VAL A C 1
ATOM 3765 O O . VAL A 1 496 ? -23.927 -5.054 34.713 1.00 94.44 496 VAL A O 1
ATOM 3768 N N . ARG A 1 497 ? -25.409 -3.386 34.866 1.00 93.38 497 ARG A N 1
ATOM 3769 C CA . ARG A 1 497 ? -26.436 -4.199 35.519 1.00 93.38 497 ARG A CA 1
ATOM 3770 C C . ARG A 1 497 ? -27.164 -5.067 34.496 1.00 93.38 497 ARG A C 1
ATOM 3772 O O . ARG A 1 497 ? -27.837 -4.535 33.612 1.00 93.38 497 ARG A O 1
ATOM 3779 N N . HIS A 1 498 ? -27.065 -6.382 34.642 1.00 92.25 498 HIS A N 1
ATOM 3780 C CA . HIS A 1 498 ? -27.855 -7.354 33.899 1.00 92.25 498 HIS A CA 1
ATOM 3781 C C . HIS A 1 498 ? -29.116 -7.729 34.687 1.00 92.25 498 HIS A C 1
ATOM 3783 O O . HIS A 1 498 ? -29.099 -7.807 35.915 1.00 92.25 498 HIS A O 1
ATOM 3789 N N . ARG A 1 499 ? -30.234 -7.964 33.987 1.00 89.00 499 ARG A N 1
ATOM 3790 C CA . ARG A 1 499 ? -31.531 -8.227 34.640 1.00 89.00 499 ARG A CA 1
ATOM 3791 C C . ARG A 1 499 ? -31.536 -9.525 35.447 1.00 89.00 499 ARG A C 1
ATOM 3793 O O . ARG A 1 499 ? -32.188 -9.570 36.482 1.00 89.00 499 ARG A O 1
ATOM 3800 N N . THR A 1 500 ? -30.826 -10.550 34.975 1.00 90.00 500 THR A N 1
ATOM 3801 C CA . THR A 1 500 ? -30.833 -11.896 35.575 1.00 90.00 500 THR A CA 1
ATOM 3802 C C . THR A 1 500 ? -29.509 -12.299 36.219 1.00 90.00 500 THR A C 1
ATOM 3804 O O . THR A 1 500 ? -29.519 -13.081 37.158 1.00 90.00 500 THR A O 1
ATOM 3807 N N . LEU A 1 501 ? -28.378 -11.762 35.749 1.00 88.12 501 LEU A N 1
ATOM 3808 C CA . LEU A 1 501 ? -27.031 -12.181 36.181 1.00 88.12 501 LEU A CA 1
ATOM 3809 C C . LEU A 1 501 ? -26.432 -11.249 37.249 1.00 88.12 501 LEU A C 1
ATOM 3811 O O . LEU A 1 501 ? -25.339 -11.498 37.745 1.00 88.12 501 LEU A O 1
ATOM 3815 N N . GLY A 1 502 ? -27.134 -10.167 37.601 1.00 91.75 502 GLY A N 1
ATOM 3816 C CA . GLY A 1 502 ? -26.610 -9.132 38.488 1.00 91.75 502 GLY A CA 1
ATOM 3817 C C . GLY A 1 502 ? -25.660 -8.172 37.774 1.00 91.75 502 GLY A C 1
ATOM 3818 O O . GLY A 1 502 ? -25.772 -7.943 36.569 1.00 91.75 502 GLY A O 1
ATOM 3819 N N . ASP A 1 503 ? -24.762 -7.548 38.529 1.00 95.38 503 ASP A N 1
ATOM 3820 C CA . ASP A 1 503 ? -23.777 -6.625 37.967 1.00 95.38 503 ASP A CA 1
ATOM 3821 C C . ASP A 1 503 ? -22.696 -7.407 37.226 1.00 95.38 503 ASP A C 1
ATOM 3823 O O . ASP A 1 503 ? -22.147 -8.344 37.786 1.00 95.38 503 ASP A O 1
ATOM 3827 N N . LEU A 1 504 ? -22.377 -6.997 36.000 1.00 96.62 504 LEU A N 1
ATOM 3828 C CA . LEU A 1 504 ? -21.287 -7.512 35.174 1.00 96.62 504 LEU A CA 1
ATOM 3829 C C . LEU A 1 504 ? -20.175 -6.465 35.058 1.00 96.62 504 LEU A C 1
ATOM 3831 O O . LEU A 1 504 ? -20.426 -5.253 35.114 1.00 96.62 504 LEU A O 1
ATOM 3835 N N . GLY A 1 505 ? -18.946 -6.929 34.863 1.00 97.56 505 GLY A N 1
ATOM 3836 C CA . GLY A 1 505 ? -17.820 -6.090 34.488 1.00 97.56 505 GLY A CA 1
ATOM 3837 C C . GLY A 1 505 ? -17.910 -5.686 33.019 1.00 97.56 505 GLY A C 1
ATOM 3838 O O . GLY A 1 505 ? -18.321 -6.468 32.165 1.00 97.56 505 GLY A O 1
ATOM 3839 N N . TYR A 1 506 ? -17.512 -4.459 32.705 1.00 97.81 506 TYR A N 1
ATOM 3840 C CA . TYR A 1 506 ? -17.316 -4.003 31.334 1.00 97.81 506 TYR A CA 1
ATOM 3841 C C . TYR A 1 506 ? -15.974 -3.281 31.258 1.00 97.81 506 TYR A C 1
ATOM 3843 O O . TYR A 1 506 ? -15.811 -2.225 31.879 1.00 97.81 506 TYR A O 1
ATOM 3851 N N . LEU A 1 507 ? -15.038 -3.845 30.499 1.00 97.88 507 LEU A N 1
ATOM 3852 C CA . LEU A 1 507 ? -13.714 -3.292 30.248 1.00 97.88 507 LEU A CA 1
ATOM 3853 C C . LEU A 1 507 ? -13.566 -3.022 28.749 1.00 97.88 507 LEU A C 1
ATOM 3855 O O . LEU A 1 507 ? -13.762 -3.890 27.905 1.00 97.88 507 LEU A O 1
ATOM 3859 N N . ARG A 1 508 ? -13.232 -1.780 28.424 1.00 97.19 508 ARG A N 1
ATOM 3860 C CA . ARG A 1 508 ? -13.082 -1.281 27.063 1.00 97.19 508 ARG A CA 1
ATOM 3861 C C . ARG A 1 508 ? -11.617 -0.991 26.791 1.00 97.19 508 ARG A C 1
ATOM 3863 O O . ARG A 1 508 ? -11.044 -0.144 27.477 1.00 97.19 508 ARG A O 1
ATOM 3870 N N . ILE A 1 509 ? -11.074 -1.624 25.756 1.00 96.25 509 ILE A N 1
ATOM 3871 C CA . ILE A 1 509 ? -9.708 -1.407 25.277 1.00 96.25 509 ILE A CA 1
ATOM 3872 C C . ILE A 1 509 ? -9.795 -0.704 23.920 1.00 96.25 509 ILE A C 1
ATOM 3874 O O . ILE A 1 509 ? -10.171 -1.302 22.914 1.00 96.25 509 ILE A O 1
ATOM 3878 N N . TRP A 1 510 ? -9.500 0.594 23.907 1.00 89.12 510 TRP A N 1
ATOM 3879 C CA . TRP A 1 510 ? -9.584 1.445 22.718 1.00 89.12 510 TRP A CA 1
ATOM 3880 C C . TRP A 1 510 ? -8.385 1.308 21.789 1.00 89.12 510 TRP A C 1
ATOM 3882 O O . TRP A 1 510 ? -8.533 1.564 20.601 1.00 89.12 510 TRP A O 1
ATOM 3892 N N . SER A 1 511 ? -7.210 0.995 22.327 1.00 89.62 511 SER A N 1
ATOM 3893 C CA . SER A 1 511 ? -5.966 0.871 21.572 1.00 89.62 511 SER A CA 1
ATOM 3894 C C . SER A 1 511 ? -4.941 0.112 22.415 1.00 89.62 511 SER A C 1
ATOM 3896 O O . SER A 1 511 ? -4.992 0.177 23.644 1.00 89.62 511 SER A O 1
ATOM 3898 N N . PHE A 1 512 ? -4.023 -0.583 21.751 1.00 91.12 512 PHE A N 1
ATOM 3899 C CA . PHE A 1 512 ? -2.802 -1.133 22.343 1.00 91.12 512 PHE A CA 1
ATOM 3900 C C . PHE A 1 512 ? -1.591 -0.222 22.093 1.00 91.12 512 PHE A C 1
ATOM 3902 O O . PHE A 1 512 ? -0.460 -0.626 22.340 1.00 91.12 512 PHE A O 1
ATOM 3909 N N . ASP A 1 513 ? -1.788 0.984 21.551 1.00 85.56 513 ASP A N 1
ATOM 3910 C CA . ASP A 1 513 ? -0.725 1.972 21.339 1.00 85.56 513 ASP A CA 1
ATOM 3911 C C . ASP A 1 513 ? -0.293 2.572 22.685 1.00 85.56 513 ASP A C 1
ATOM 3913 O O . ASP A 1 513 ? -0.781 3.613 23.133 1.00 85.56 513 ASP A O 1
ATOM 3917 N N . VAL A 1 514 ? 0.564 1.827 23.381 1.00 84.44 514 VAL A N 1
ATOM 3918 C CA . VAL A 1 514 ? 1.093 2.140 24.707 1.00 84.44 514 VAL A CA 1
ATOM 3919 C C . VAL A 1 514 ? 2.616 2.085 24.677 1.00 84.44 514 VAL A C 1
ATOM 3921 O O . VAL A 1 514 ? 3.208 1.302 23.939 1.00 84.44 514 VAL A O 1
ATOM 3924 N N . ALA A 1 515 ? 3.258 2.931 25.481 1.00 79.00 515 ALA A N 1
ATOM 3925 C CA . ALA A 1 515 ? 4.719 2.994 25.552 1.00 79.00 515 ALA A CA 1
ATOM 3926 C C . ALA A 1 515 ? 5.327 1.956 26.514 1.00 79.00 515 ALA A C 1
ATOM 3928 O O . ALA A 1 515 ? 6.499 1.615 26.370 1.00 79.00 515 ALA A O 1
ATOM 3929 N N . ASP A 1 516 ? 4.540 1.496 27.489 1.00 86.12 516 ASP A N 1
ATOM 3930 C CA . ASP A 1 516 ? 4.950 0.613 28.582 1.00 86.12 516 ASP A CA 1
ATOM 3931 C C . ASP A 1 516 ? 3.834 -0.410 28.828 1.00 86.12 516 ASP A C 1
ATOM 3933 O O . ASP A 1 516 ? 2.726 -0.058 29.250 1.00 86.12 516 ASP A O 1
ATOM 3937 N N . ASP A 1 517 ? 4.107 -1.666 28.489 1.00 90.06 517 ASP A N 1
ATOM 3938 C CA . ASP A 1 517 ? 3.155 -2.759 28.614 1.00 90.06 517 ASP A CA 1
ATOM 3939 C C . ASP A 1 517 ? 2.990 -3.256 30.055 1.00 90.06 517 ASP A C 1
ATOM 3941 O O . ASP A 1 517 ? 1.877 -3.630 30.425 1.00 90.06 517 ASP A O 1
ATOM 3945 N N . ASP A 1 518 ? 4.021 -3.173 30.901 1.00 92.19 518 ASP A N 1
ATOM 3946 C CA . ASP A 1 518 ? 3.908 -3.538 32.319 1.00 92.19 518 ASP A CA 1
ATOM 3947 C C . ASP A 1 518 ? 2.978 -2.565 33.055 1.00 92.19 518 ASP A C 1
ATOM 3949 O O . ASP A 1 518 ? 2.065 -2.983 33.773 1.00 92.19 518 ASP A O 1
ATOM 3953 N N . ALA A 1 519 ? 3.139 -1.258 32.819 1.00 92.38 519 ALA A N 1
ATOM 3954 C CA . ALA A 1 519 ? 2.243 -0.244 33.372 1.00 92.38 519 ALA A CA 1
ATOM 3955 C C . ALA A 1 519 ? 0.800 -0.417 32.866 1.00 92.38 519 ALA A C 1
ATOM 3957 O O . ALA A 1 519 ? -0.158 -0.206 33.617 1.00 92.38 519 ALA A O 1
ATOM 3958 N N . PHE A 1 520 ? 0.636 -0.800 31.596 1.00 95.06 520 PHE A N 1
ATOM 3959 C CA . PHE A 1 520 ? -0.673 -1.044 30.995 1.00 95.06 520 PHE A CA 1
ATOM 3960 C C . PHE A 1 520 ? -1.372 -2.251 31.622 1.00 95.06 520 PHE A C 1
ATOM 3962 O O . PHE A 1 520 ? -2.525 -2.138 32.043 1.00 95.06 520 PHE A O 1
ATOM 3969 N N . ILE A 1 521 ? -0.675 -3.382 31.745 1.00 96.50 521 ILE A N 1
ATOM 3970 C CA . ILE A 1 521 ? -1.219 -4.596 32.357 1.00 96.50 521 ILE A CA 1
ATOM 3971 C C . ILE A 1 521 ? -1.547 -4.345 33.833 1.00 96.50 521 ILE A C 1
ATOM 3973 O O . ILE A 1 521 ? -2.649 -4.677 34.268 1.00 96.50 521 ILE A O 1
ATOM 3977 N N . ALA A 1 522 ? -0.664 -3.682 34.588 1.00 96.62 522 ALA A N 1
ATOM 3978 C CA . ALA A 1 522 ? -0.910 -3.337 35.990 1.00 96.62 522 ALA A CA 1
ATOM 3979 C C . ALA A 1 522 ? -2.174 -2.478 36.172 1.00 96.62 522 ALA A C 1
ATOM 3981 O O . ALA A 1 522 ? -2.960 -2.695 37.100 1.00 96.62 522 ALA A O 1
ATOM 3982 N N . GLU A 1 523 ? -2.414 -1.525 35.268 1.00 96.75 523 GLU A N 1
ATOM 3983 C CA . GLU A 1 523 ? -3.633 -0.722 35.299 1.00 96.75 523 GLU A CA 1
ATOM 3984 C C . GLU A 1 523 ? -4.877 -1.550 34.952 1.00 96.75 523 GLU A C 1
ATOM 3986 O O . GLU A 1 523 ? -5.916 -1.371 35.591 1.00 96.75 523 GLU A O 1
ATOM 3991 N N . VAL A 1 524 ? -4.796 -2.492 34.004 1.00 97.88 524 VAL A N 1
ATOM 3992 C CA . VAL A 1 524 ? -5.910 -3.418 33.741 1.00 97.88 524 VAL A CA 1
ATOM 3993 C C . VAL A 1 524 ? -6.221 -4.260 34.978 1.00 97.88 524 VAL A C 1
ATOM 3995 O O . VAL A 1 524 ? -7.390 -4.350 35.349 1.00 97.88 524 VAL A O 1
ATOM 3998 N N . VAL A 1 525 ? -5.210 -4.803 35.661 1.00 98.00 525 VAL A N 1
ATOM 3999 C CA . VAL A 1 525 ? -5.390 -5.566 36.910 1.00 98.00 525 VAL A CA 1
ATOM 4000 C C . VAL A 1 525 ? -6.120 -4.731 37.964 1.00 98.00 525 VAL A C 1
ATOM 4002 O O . VAL A 1 525 ? -7.164 -5.145 38.467 1.00 98.00 525 VAL A O 1
ATOM 4005 N N . ARG A 1 526 ? -5.671 -3.493 38.207 1.00 97.50 526 ARG A N 1
ATOM 4006 C CA . ARG A 1 526 ? -6.327 -2.577 39.157 1.00 97.50 526 ARG A CA 1
ATOM 4007 C C . ARG A 1 526 ? -7.784 -2.273 38.785 1.00 97.50 526 ARG A C 1
ATOM 4009 O O . ARG A 1 526 ? -8.624 -2.037 39.660 1.00 97.50 526 ARG A O 1
ATOM 4016 N N . LEU A 1 527 ? -8.101 -2.202 37.490 1.00 97.25 527 LEU A N 1
ATOM 4017 C CA . LEU A 1 527 ? -9.476 -2.020 37.024 1.00 97.25 527 LEU A CA 1
ATOM 4018 C C . LEU A 1 527 ? -10.309 -3.286 37.242 1.00 97.25 527 LEU A C 1
ATOM 4020 O O . LEU A 1 527 ? -11.448 -3.164 37.691 1.00 97.25 527 LEU A O 1
ATOM 4024 N N . LEU A 1 528 ? -9.756 -4.471 36.967 1.00 97.31 528 LEU A N 1
ATOM 4025 C CA . LEU A 1 528 ? -10.421 -5.760 37.179 1.00 97.31 528 LEU A CA 1
ATOM 4026 C C . LEU A 1 528 ? -10.779 -5.980 38.655 1.00 97.31 528 LEU A C 1
ATOM 4028 O O . LEU A 1 528 ? -11.911 -6.375 38.925 1.00 97.31 528 LEU A O 1
ATOM 4032 N N . ASP A 1 529 ? -9.908 -5.594 39.593 1.00 96.31 529 ASP A N 1
ATOM 4033 C CA . ASP A 1 529 ? -10.167 -5.669 41.044 1.00 96.31 529 ASP A CA 1
ATOM 4034 C C . ASP A 1 529 ? -11.403 -4.865 41.496 1.00 96.31 529 ASP A C 1
ATOM 4036 O O . ASP A 1 529 ? -11.994 -5.121 42.546 1.00 96.31 529 ASP A O 1
ATOM 4040 N N . GLN A 1 530 ? -11.825 -3.871 40.708 1.00 95.62 530 GLN A N 1
ATOM 4041 C CA . GLN A 1 530 ? -13.003 -3.044 40.995 1.00 95.62 530 GLN A CA 1
ATOM 4042 C C . GLN A 1 530 ? -14.274 -3.532 40.286 1.00 95.62 530 GLN A C 1
ATOM 4044 O O . GLN A 1 530 ? -15.372 -3.005 40.537 1.00 95.62 530 GLN A O 1
ATOM 4049 N N . LEU A 1 531 ? -14.151 -4.511 39.389 1.00 95.88 531 LEU A N 1
ATOM 4050 C CA . LEU A 1 531 ? -15.251 -5.098 38.632 1.00 95.88 531 LEU A CA 1
ATOM 4051 C C . LEU A 1 531 ? -15.753 -6.389 39.301 1.00 95.88 531 LEU A C 1
ATOM 4053 O O . LEU A 1 531 ? -15.014 -7.064 40.009 1.00 95.88 531 LEU A O 1
ATOM 4057 N N . PRO A 1 532 ? -17.037 -6.744 39.126 1.00 94.44 532 PRO A N 1
ATOM 4058 C CA . PRO A 1 532 ? -17.567 -7.983 39.681 1.00 94.44 532 PRO A CA 1
ATOM 4059 C C . PRO A 1 532 ? -17.005 -9.214 38.946 1.00 94.44 532 PRO A C 1
ATOM 4061 O O . PRO A 1 532 ? -16.829 -9.203 37.726 1.00 94.44 532 PRO A O 1
ATOM 4064 N N . GLY A 1 533 ? -16.786 -10.302 39.688 1.00 92.94 533 GLY A N 1
ATOM 4065 C CA . GLY A 1 533 ? -16.337 -11.599 39.156 1.00 92.94 533 GLY A CA 1
ATOM 4066 C C . GLY A 1 533 ? -17.441 -12.472 38.539 1.00 92.94 533 GLY A C 1
ATOM 4067 O O . GLY A 1 533 ? -17.179 -13.598 38.138 1.00 92.94 533 GLY A O 1
ATOM 4068 N N . THR A 1 534 ? -18.681 -11.983 38.476 1.00 95.31 534 THR A N 1
ATOM 4069 C CA . THR A 1 534 ? -19.850 -12.671 37.884 1.00 95.31 534 THR A CA 1
ATOM 4070 C C . THR A 1 534 ? -19.729 -12.880 36.375 1.00 95.31 534 THR A C 1
ATOM 4072 O O . THR A 1 534 ? -20.321 -13.810 35.833 1.00 95.31 534 THR A O 1
ATOM 4075 N N . GLY A 1 535 ? -18.990 -12.005 35.699 1.00 96.44 535 GLY A N 1
ATOM 4076 C CA . GLY A 1 535 ? -18.709 -12.073 34.275 1.00 96.44 535 GLY A CA 1
ATOM 4077 C C . GLY A 1 535 ? -18.225 -10.734 33.725 1.00 96.44 535 GLY A C 1
ATOM 4078 O O . GLY A 1 535 ? -18.578 -9.669 34.245 1.00 96.44 535 GLY A O 1
ATOM 4079 N N . LEU A 1 536 ? -17.422 -10.788 32.664 1.00 98.00 536 LEU A N 1
ATOM 4080 C CA . LEU A 1 536 ? -16.759 -9.634 32.061 1.00 98.00 536 LEU A CA 1
ATOM 4081 C C . LEU A 1 536 ? -17.082 -9.520 30.572 1.00 98.00 536 LEU A C 1
ATOM 4083 O O . LEU A 1 536 ? -16.938 -10.473 29.811 1.00 98.00 536 LEU A O 1
ATOM 4087 N N . ILE A 1 537 ? -17.462 -8.316 30.151 1.00 98.19 537 ILE A N 1
ATOM 4088 C CA . ILE A 1 537 ? -17.518 -7.924 28.743 1.00 98.19 537 ILE A CA 1
ATOM 4089 C C . ILE A 1 537 ? -16.223 -7.174 28.416 1.00 98.19 537 ILE A C 1
ATOM 4091 O O . ILE A 1 537 ? -16.024 -6.054 28.896 1.00 98.19 537 ILE A O 1
ATOM 4095 N N . LEU A 1 538 ? -15.369 -7.782 27.594 1.00 98.25 538 LEU A N 1
ATOM 4096 C CA . LEU A 1 538 ? -14.217 -7.146 26.959 1.00 98.25 538 LEU A CA 1
ATOM 4097 C C . LEU A 1 538 ? -14.656 -6.545 25.623 1.00 98.25 538 LEU A C 1
ATOM 4099 O O . LEU A 1 538 ? -15.157 -7.253 24.759 1.00 98.25 538 LEU A O 1
ATOM 4103 N N . ASP A 1 539 ? -14.491 -5.240 25.433 1.00 98.19 539 ASP A N 1
ATOM 4104 C CA . ASP A 1 539 ? -14.896 -4.555 24.199 1.00 98.19 539 ASP A CA 1
ATOM 4105 C C . ASP A 1 539 ? -13.664 -4.004 23.466 1.00 98.19 539 ASP A C 1
ATOM 4107 O O . ASP A 1 539 ? -12.999 -3.083 23.949 1.00 98.19 539 ASP A O 1
ATOM 4111 N N . LEU A 1 540 ? -13.383 -4.555 22.284 1.00 96.62 540 LEU A N 1
ATOM 4112 C CA . LEU A 1 540 ? -12.269 -4.233 21.383 1.00 96.62 540 LEU A CA 1
ATOM 4113 C C . LEU A 1 540 ? -12.722 -3.652 20.032 1.00 96.62 540 LEU A C 1
ATOM 4115 O O . LEU A 1 540 ? -11.893 -3.437 19.149 1.00 96.62 540 LEU A O 1
ATOM 4119 N N . ARG A 1 541 ? -14.010 -3.337 19.855 1.00 94.44 541 ARG A N 1
ATOM 4120 C CA . ARG A 1 541 ? -14.526 -2.669 18.640 1.00 94.44 541 ARG A CA 1
ATOM 4121 C C . ARG A 1 541 ? -13.708 -1.423 18.282 1.00 94.44 541 ARG A C 1
ATOM 4123 O O . ARG A 1 541 ? -13.278 -0.730 19.195 1.00 94.44 541 ARG A O 1
ATOM 4130 N N . GLY A 1 542 ? -13.448 -1.101 17.022 1.00 89.31 542 GLY A N 1
ATOM 4131 C CA . GLY A 1 542 ? -12.702 0.105 16.627 1.00 89.31 542 GLY A CA 1
ATOM 4132 C C . GLY A 1 542 ? -11.309 0.263 17.255 1.00 89.31 542 GLY A C 1
ATOM 4133 O O . GLY A 1 542 ? -10.859 1.393 17.443 1.00 89.31 542 GLY A O 1
ATOM 4134 N N . ASN A 1 543 ? -10.667 -0.835 17.669 1.00 91.75 543 ASN A N 1
ATOM 4135 C CA . ASN A 1 543 ? -9.307 -0.824 18.207 1.00 91.75 543 ASN A CA 1
ATOM 4136 C C . ASN A 1 543 ? -8.298 -0.911 17.043 1.00 91.75 543 ASN A C 1
ATOM 4138 O O . ASN A 1 543 ? -8.261 -1.944 16.375 1.00 91.75 543 ASN A O 1
ATOM 4142 N N . PRO A 1 544 ? -7.467 0.122 16.798 1.00 87.31 544 PRO A N 1
ATOM 4143 C CA . PRO A 1 544 ? -6.589 0.181 15.628 1.00 87.31 544 PRO A CA 1
ATOM 4144 C C . PRO A 1 544 ? -5.325 -0.689 15.748 1.00 87.31 544 PRO A C 1
ATOM 4146 O O . PRO A 1 544 ? -4.522 -0.709 14.813 1.00 87.31 544 PRO A O 1
ATOM 4149 N N . GLY A 1 545 ? -5.122 -1.370 16.880 1.00 89.12 545 GLY A N 1
ATOM 4150 C CA . GLY A 1 545 ? -3.908 -2.113 17.202 1.00 89.12 545 GLY A CA 1
ATOM 4151 C C . GLY A 1 545 ? -2.966 -1.335 18.116 1.00 89.12 545 GLY A C 1
ATOM 4152 O O . GLY A 1 545 ? -3.411 -0.582 18.981 1.00 89.12 545 GLY A O 1
ATOM 4153 N N . GLY A 1 546 ? -1.663 -1.556 17.953 1.00 87.75 546 GLY A N 1
ATOM 4154 C CA . GLY A 1 546 ? -0.604 -0.993 18.784 1.00 87.75 546 GLY A CA 1
ATOM 4155 C C . GLY A 1 546 ? 0.481 -2.017 19.099 1.00 87.75 546 GLY A C 1
ATOM 4156 O O . GLY A 1 546 ? 0.913 -2.755 18.216 1.00 87.75 546 GLY A O 1
ATOM 4157 N N . LEU A 1 547 ? 0.941 -2.047 20.343 1.00 88.31 547 LEU A N 1
ATOM 4158 C CA . LEU A 1 547 ? 2.040 -2.889 20.797 1.00 88.31 547 LEU A CA 1
ATOM 4159 C C . LEU A 1 547 ? 1.627 -4.370 20.855 1.00 88.31 547 LEU A C 1
ATOM 4161 O O . LEU A 1 547 ? 0.757 -4.746 21.641 1.00 88.31 547 LEU A O 1
ATOM 4165 N N . ILE A 1 548 ? 2.264 -5.208 20.027 1.00 90.69 548 ILE A N 1
ATOM 4166 C CA . ILE A 1 548 ? 1.905 -6.631 19.855 1.00 90.69 548 ILE A CA 1
ATOM 4167 C C . ILE A 1 548 ? 1.963 -7.399 21.180 1.00 90.69 548 ILE A C 1
ATOM 4169 O O . ILE A 1 548 ? 0.990 -8.045 21.561 1.00 90.69 548 ILE A O 1
ATOM 4173 N N . TRP A 1 549 ? 3.063 -7.285 21.925 1.00 89.81 549 TRP A N 1
ATOM 4174 C CA . TRP A 1 549 ? 3.199 -8.024 23.180 1.00 89.81 549 TRP A CA 1
ATOM 4175 C C . TRP A 1 549 ? 2.267 -7.514 24.280 1.00 89.81 549 TRP A C 1
ATOM 4177 O O . TRP A 1 549 ? 1.849 -8.313 25.107 1.00 89.81 549 TRP A O 1
ATOM 4187 N N . ALA A 1 550 ? 1.864 -6.236 24.282 1.00 93.44 550 ALA A N 1
ATOM 4188 C CA . ALA A 1 550 ? 0.864 -5.752 25.239 1.00 93.44 550 ALA A CA 1
ATOM 4189 C C . ALA A 1 550 ? -0.487 -6.451 25.029 1.00 93.44 550 ALA A C 1
ATOM 4191 O O . ALA A 1 550 ? -1.173 -6.777 25.994 1.00 93.44 550 ALA A O 1
ATOM 4192 N N . ALA A 1 551 ? -0.856 -6.705 23.769 1.00 95.19 551 ALA A N 1
ATOM 4193 C CA . ALA A 1 551 ? -2.039 -7.482 23.428 1.00 95.19 551 ALA A CA 1
ATOM 4194 C C . ALA A 1 551 ? -1.884 -8.953 23.841 1.00 95.19 551 ALA A C 1
ATOM 4196 O O . ALA A 1 551 ? -2.717 -9.474 24.578 1.00 95.19 551 ALA A O 1
ATOM 4197 N N . GLU A 1 552 ? -0.805 -9.620 23.430 1.00 95.12 552 GLU A N 1
ATOM 4198 C CA . GLU A 1 552 ? -0.638 -11.056 23.688 1.00 95.12 552 GLU A CA 1
ATOM 4199 C C . GLU A 1 552 ? -0.434 -11.379 25.175 1.00 95.12 552 GLU A C 1
ATOM 4201 O O . GLU A 1 552 ? -1.057 -12.308 25.686 1.00 95.12 552 GLU A O 1
ATOM 4206 N N . ARG A 1 553 ? 0.367 -10.588 25.905 1.00 96.06 553 ARG A N 1
ATOM 4207 C CA . ARG A 1 553 ? 0.566 -10.761 27.355 1.00 96.06 553 ARG A CA 1
ATOM 4208 C C . ARG A 1 553 ? -0.713 -10.531 28.146 1.00 96.06 553 ARG A C 1
ATOM 4210 O O . ARG A 1 553 ? -0.863 -11.124 29.204 1.00 96.06 553 ARG A O 1
ATOM 4217 N N . LEU A 1 554 ? -1.639 -9.691 27.680 1.00 97.75 554 LEU A N 1
ATOM 4218 C CA . LEU A 1 554 ? -2.870 -9.402 28.420 1.00 97.75 554 LEU A CA 1
ATOM 4219 C C . LEU A 1 554 ? -3.820 -10.613 28.489 1.00 97.75 554 LEU A C 1
ATOM 4221 O O . LEU A 1 554 ? -4.601 -10.723 29.434 1.00 97.75 554 LEU A O 1
ATOM 4225 N N . LEU A 1 555 ? -3.747 -11.528 27.517 1.00 98.06 555 LEU A N 1
ATOM 4226 C CA . LEU A 1 555 ? -4.605 -12.718 27.442 1.00 98.06 555 LEU A CA 1
ATOM 4227 C C . LEU A 1 555 ? -4.510 -13.592 28.698 1.00 98.06 555 LEU A C 1
ATOM 4229 O O . LEU A 1 555 ? -5.526 -14.114 29.159 1.00 98.06 555 LEU A O 1
ATOM 4233 N N . GLN A 1 556 ? -3.316 -13.685 29.292 1.00 97.62 556 GLN A N 1
ATOM 4234 C CA . GLN A 1 556 ? -3.054 -14.535 30.455 1.00 97.62 556 GLN A CA 1
ATOM 4235 C C . GLN A 1 556 ? -3.932 -14.189 31.660 1.00 97.62 556 GLN A C 1
ATOM 4237 O O . GLN A 1 556 ? -4.264 -15.064 32.450 1.00 97.62 556 GLN A O 1
ATOM 4242 N N . LEU A 1 557 ? -4.382 -12.932 31.776 1.00 98.25 557 LEU A N 1
ATOM 4243 C CA . LEU A 1 557 ? -5.203 -12.497 32.903 1.00 98.25 557 LEU A CA 1
ATOM 4244 C C . LEU A 1 557 ? -6.560 -13.208 32.961 1.00 98.25 557 LEU A C 1
ATOM 4246 O O . LEU A 1 557 ? -7.185 -13.219 34.022 1.00 98.25 557 LEU A O 1
ATOM 4250 N N . PHE A 1 558 ? -7.024 -13.772 31.845 1.00 98.06 558 PHE A N 1
ATOM 4251 C CA . PHE A 1 558 ? -8.391 -14.263 31.679 1.00 98.06 558 PHE A CA 1
ATOM 4252 C C . PHE A 1 558 ? -8.501 -15.787 31.584 1.00 98.06 558 PHE A C 1
ATOM 4254 O O . PHE A 1 558 ? -9.617 -16.299 31.546 1.00 98.06 558 PHE A O 1
ATOM 4261 N N . THR A 1 559 ? -7.390 -16.526 31.564 1.00 96.44 559 THR A N 1
ATOM 4262 C CA . THR A 1 559 ? -7.406 -17.987 31.404 1.00 96.44 559 THR A CA 1
ATOM 4263 C C . THR A 1 559 ? -6.332 -18.664 32.254 1.00 96.44 559 THR A C 1
ATOM 4265 O O . THR A 1 559 ? -5.240 -18.116 32.390 1.00 96.44 559 THR A O 1
ATOM 4268 N N . PRO A 1 560 ? -6.605 -19.850 32.833 1.00 94.62 560 PRO A N 1
ATOM 4269 C CA . PRO A 1 560 ? -5.574 -20.651 33.487 1.00 94.62 560 PRO A CA 1
ATOM 4270 C C . PRO A 1 560 ? -4.677 -21.392 32.478 1.00 94.62 560 PRO A C 1
ATOM 4272 O O . PRO A 1 560 ? -3.681 -21.993 32.879 1.00 94.62 560 PRO A O 1
ATOM 4275 N N . ASN A 1 561 ? -5.036 -21.393 31.189 1.00 93.62 561 ASN A N 1
ATOM 4276 C CA . ASN A 1 561 ? -4.272 -22.063 30.142 1.00 93.62 561 ASN A CA 1
ATOM 4277 C C . ASN A 1 561 ? -3.021 -21.250 29.769 1.00 93.62 561 ASN A C 1
ATOM 4279 O O . ASN A 1 561 ? -3.095 -20.021 29.701 1.00 93.62 561 ASN A O 1
ATOM 4283 N N . PRO A 1 562 ? -1.893 -21.909 29.448 1.00 94.38 562 PRO A N 1
ATOM 4284 C CA . PRO A 1 562 ? -0.744 -21.228 28.868 1.00 94.38 562 PRO A CA 1
ATOM 4285 C C . PRO A 1 562 ? -1.104 -20.557 27.538 1.00 94.38 562 PRO A C 1
ATOM 4287 O O . PRO A 1 562 ? -1.620 -21.204 26.627 1.00 94.38 562 PRO A O 1
ATOM 4290 N N . ILE A 1 563 ? -0.774 -19.276 27.412 1.00 96.50 563 ILE A N 1
ATOM 4291 C CA . ILE A 1 563 ? -0.931 -18.499 26.189 1.00 96.50 563 ILE A CA 1
ATOM 4292 C C . ILE A 1 563 ? 0.128 -18.915 25.175 1.00 96.50 563 ILE A C 1
ATOM 4294 O O . ILE A 1 563 ? 1.332 -18.818 25.433 1.00 96.50 563 ILE A O 1
ATOM 4298 N N . THR A 1 564 ? -0.326 -19.325 23.994 1.00 95.00 564 THR A N 1
ATOM 4299 C CA . THR A 1 564 ? 0.530 -19.505 22.820 1.00 95.00 564 THR A CA 1
ATOM 4300 C C . THR A 1 564 ? 0.507 -18.224 21.980 1.00 95.00 564 THR A C 1
ATOM 4302 O O . THR A 1 564 ? -0.549 -17.895 21.437 1.00 95.00 564 THR A O 1
ATOM 4305 N N . PRO A 1 565 ? 1.631 -17.490 21.851 1.00 92.75 565 PRO A N 1
ATOM 4306 C CA . PRO A 1 565 ? 1.680 -16.287 21.027 1.00 92.75 565 PRO A CA 1
ATOM 4307 C C . PRO A 1 565 ? 1.625 -16.611 19.532 1.00 92.75 565 PRO A C 1
ATOM 4309 O O . PRO A 1 565 ? 2.027 -17.689 19.073 1.00 92.75 565 PRO A O 1
ATOM 4312 N N . THR A 1 566 ? 1.178 -15.625 18.762 1.00 91.88 566 THR A N 1
ATOM 4313 C CA . THR A 1 566 ? 1.089 -15.687 17.305 1.00 91.88 566 THR A CA 1
ATOM 4314 C C . THR A 1 566 ? 2.482 -15.765 16.692 1.00 91.88 566 THR A C 1
ATOM 4316 O O . THR A 1 566 ? 3.443 -15.169 17.184 1.00 91.88 566 THR A O 1
ATOM 4319 N N . ARG A 1 567 ? 2.607 -16.487 15.576 1.00 91.56 567 ARG A N 1
ATOM 4320 C CA . ARG A 1 567 ? 3.873 -16.647 14.855 1.00 91.56 567 ARG A CA 1
ATOM 4321 C C . ARG A 1 567 ? 3.875 -15.874 13.542 1.00 91.56 567 ARG A C 1
ATOM 4323 O O . ARG A 1 567 ? 2.872 -15.814 12.841 1.00 91.56 567 ARG A O 1
ATOM 4330 N N . PHE A 1 568 ? 5.040 -15.345 13.188 1.00 90.44 568 PHE A N 1
ATOM 4331 C CA . PHE A 1 568 ? 5.264 -14.474 12.044 1.00 90.44 568 PHE A CA 1
ATOM 4332 C C . PHE A 1 568 ? 6.327 -15.067 11.127 1.00 90.44 568 PHE A C 1
ATOM 4334 O O . PHE A 1 568 ? 7.340 -15.607 11.581 1.00 90.44 568 PHE A O 1
ATOM 4341 N N . SER A 1 569 ? 6.095 -14.934 9.825 1.00 90.88 569 SER A N 1
ATOM 4342 C CA . SER A 1 569 ? 7.041 -15.328 8.781 1.00 90.88 569 SER A CA 1
ATOM 4343 C C . SER A 1 569 ? 7.547 -14.084 8.062 1.00 90.88 569 SER A C 1
ATOM 4345 O O . SER A 1 569 ? 6.800 -13.131 7.844 1.00 90.88 569 SER A O 1
ATOM 4347 N N . LEU A 1 570 ? 8.816 -14.095 7.676 1.00 90.12 570 LEU A N 1
ATOM 4348 C CA . LEU A 1 570 ? 9.432 -13.037 6.884 1.00 90.12 570 LEU A CA 1
ATOM 4349 C C . LEU A 1 570 ? 9.483 -13.479 5.428 1.00 90.12 570 LEU A C 1
ATOM 4351 O O . LEU A 1 570 ? 9.744 -14.645 5.145 1.00 90.12 570 LEU A O 1
ATOM 4355 N N . VAL A 1 571 ? 9.302 -12.544 4.494 1.00 90.19 571 VAL A N 1
ATOM 4356 C CA . VAL A 1 571 ? 9.576 -12.817 3.077 1.00 90.19 571 VAL A CA 1
ATOM 4357 C C . VAL A 1 571 ? 11.056 -13.171 2.930 1.00 90.19 571 VAL A C 1
ATOM 4359 O O . VAL A 1 571 ? 11.930 -12.405 3.355 1.00 90.19 571 VAL A O 1
ATOM 4362 N N . ALA A 1 572 ? 11.349 -14.322 2.334 1.00 89.94 572 ALA A N 1
ATOM 4363 C CA . ALA A 1 572 ? 12.707 -14.801 2.135 1.00 89.94 572 ALA A CA 1
ATOM 4364 C C . ALA A 1 572 ? 13.346 -14.069 0.948 1.00 89.94 572 ALA A C 1
ATOM 4366 O O . ALA A 1 572 ? 13.065 -14.332 -0.217 1.00 89.94 572 ALA A O 1
ATOM 4367 N N . THR A 1 573 ? 14.212 -13.101 1.243 1.00 87.19 573 THR A N 1
ATOM 4368 C CA . THR A 1 573 ? 14.935 -12.327 0.231 1.00 87.19 573 THR A CA 1
ATOM 4369 C C . THR A 1 573 ? 16.403 -12.200 0.626 1.00 87.19 573 THR A C 1
ATOM 4371 O O . THR A 1 573 ? 16.727 -12.208 1.819 1.00 87.19 573 THR A O 1
ATOM 4374 N N . PRO A 1 574 ? 17.323 -11.990 -0.333 1.00 84.81 574 PRO A N 1
ATOM 4375 C CA . PRO A 1 574 ? 18.712 -11.685 -0.002 1.00 84.81 574 PRO A CA 1
ATOM 4376 C C . PRO A 1 574 ? 18.857 -10.517 0.985 1.00 84.81 574 PRO A C 1
ATOM 4378 O O . PRO A 1 574 ? 19.767 -10.538 1.814 1.00 84.81 574 PRO A O 1
ATOM 4381 N N . LEU A 1 575 ? 17.949 -9.533 0.925 1.00 82.75 575 LEU A N 1
ATOM 4382 C CA . LEU A 1 575 ? 17.912 -8.391 1.835 1.00 82.75 575 LEU A CA 1
ATOM 4383 C C . LEU A 1 575 ? 17.514 -8.802 3.258 1.00 82.75 575 LEU A C 1
ATOM 4385 O O . LEU A 1 575 ? 18.258 -8.508 4.188 1.00 82.75 575 LEU A O 1
ATOM 4389 N N . THR A 1 576 ? 16.398 -9.511 3.439 1.00 86.00 576 THR A N 1
ATOM 4390 C CA . THR A 1 576 ? 15.940 -9.944 4.773 1.00 86.00 576 THR A CA 1
ATOM 4391 C C . THR A 1 576 ? 16.933 -10.904 5.426 1.00 86.00 576 THR A C 1
ATOM 4393 O O . THR A 1 576 ? 17.214 -10.763 6.615 1.00 86.00 576 THR A O 1
ATOM 4396 N N . ARG A 1 577 ? 17.589 -11.784 4.653 1.00 87.38 577 ARG A N 1
ATOM 4397 C CA . ARG A 1 577 ? 18.730 -12.580 5.146 1.00 87.38 577 ARG A CA 1
ATOM 4398 C C . ARG A 1 577 ? 19.902 -11.701 5.579 1.00 87.38 577 ARG A C 1
ATOM 4400 O O . ARG A 1 577 ? 20.480 -11.931 6.636 1.00 87.38 577 ARG A O 1
ATOM 4407 N N . ALA A 1 578 ? 20.285 -10.705 4.780 1.00 84.31 578 ALA A N 1
ATOM 4408 C CA . ALA A 1 578 ? 21.389 -9.813 5.135 1.00 84.31 578 ALA A CA 1
ATOM 4409 C C . ALA A 1 578 ? 21.077 -8.986 6.395 1.00 84.31 578 ALA A C 1
ATOM 4411 O O . ALA A 1 578 ? 21.958 -8.787 7.230 1.00 84.31 578 ALA A O 1
ATOM 4412 N N . MET A 1 579 ? 19.822 -8.561 6.560 1.00 83.56 579 MET A N 1
ATOM 4413 C CA . MET A 1 579 ? 19.340 -7.914 7.777 1.00 83.56 579 MET A CA 1
ATOM 4414 C C . MET A 1 579 ? 19.408 -8.870 8.972 1.00 83.56 579 MET A C 1
ATOM 4416 O O . MET A 1 579 ? 19.910 -8.459 10.011 1.00 83.56 579 MET A O 1
ATOM 4420 N N . ALA A 1 580 ? 18.996 -10.133 8.825 1.00 87.38 580 ALA A N 1
ATOM 4421 C CA . ALA A 1 580 ? 19.081 -11.139 9.887 1.00 87.38 580 ALA A CA 1
ATOM 4422 C C . ALA A 1 580 ? 20.523 -11.502 10.285 1.00 87.38 580 ALA A C 1
ATOM 4424 O O . ALA A 1 580 ? 20.790 -11.767 11.453 1.00 87.38 580 ALA A O 1
ATOM 4425 N N . ARG A 1 581 ? 21.477 -11.454 9.343 1.00 86.19 581 ARG A N 1
ATOM 4426 C CA . ARG A 1 581 ? 22.916 -11.645 9.620 1.00 86.19 581 ARG A CA 1
ATOM 4427 C C . ARG A 1 581 ? 23.571 -10.453 10.317 1.00 86.19 581 ARG A C 1
ATOM 4429 O O . ARG A 1 581 ? 24.660 -10.592 10.870 1.00 86.19 581 ARG A O 1
ATOM 4436 N N . SER A 1 582 ? 22.973 -9.267 10.226 1.00 80.75 582 SER A N 1
ATOM 4437 C CA . SER A 1 582 ? 23.565 -8.042 10.757 1.00 80.75 582 SER A CA 1
ATOM 4438 C C . SER A 1 582 ? 23.631 -8.096 12.289 1.00 80.75 582 SER A C 1
ATOM 4440 O O . SER A 1 582 ? 22.586 -8.231 12.928 1.00 80.75 582 SER A O 1
ATOM 4442 N N . PRO A 1 583 ? 24.809 -7.891 12.912 1.00 76.38 583 PRO A N 1
ATOM 4443 C CA . PRO A 1 583 ? 24.926 -7.837 14.371 1.00 76.38 583 PRO A CA 1
ATOM 4444 C C . PRO A 1 583 ? 24.035 -6.766 15.015 1.00 76.38 583 PRO A C 1
ATOM 4446 O O . PRO A 1 583 ? 23.627 -6.913 16.163 1.00 76.38 583 PRO A O 1
ATOM 4449 N N . PHE A 1 584 ? 23.705 -5.705 14.268 1.00 72.88 584 PHE A N 1
ATOM 4450 C CA . PHE A 1 584 ? 22.828 -4.623 14.725 1.00 72.88 584 PHE A CA 1
ATOM 4451 C C . PHE A 1 584 ? 21.368 -5.055 14.910 1.00 72.88 584 PHE A C 1
ATOM 4453 O O . PHE A 1 584 ? 20.646 -4.408 15.661 1.00 72.88 584 PHE A O 1
ATOM 4460 N N . ASN A 1 585 ? 20.951 -6.148 14.265 1.00 74.75 585 ASN A N 1
ATOM 4461 C CA . ASN A 1 585 ? 19.564 -6.618 14.252 1.00 74.75 585 ASN A CA 1
ATOM 4462 C C . ASN A 1 585 ? 19.402 -7.944 15.010 1.00 74.75 585 ASN A C 1
ATOM 4464 O O . ASN A 1 585 ? 18.364 -8.598 14.910 1.00 74.75 585 ASN A O 1
ATOM 4468 N N . ARG A 1 586 ? 20.442 -8.369 15.741 1.00 74.31 586 ARG A N 1
ATOM 4469 C CA . ARG A 1 586 ? 20.525 -9.700 16.346 1.00 74.31 586 ARG A CA 1
ATOM 4470 C C . ARG A 1 586 ? 19.322 -10.013 17.239 1.00 74.31 586 ARG A C 1
ATOM 4472 O O . ARG A 1 586 ? 18.712 -11.062 17.103 1.00 74.31 586 ARG A O 1
ATOM 4479 N N . LEU A 1 587 ? 18.936 -9.062 18.087 1.00 71.38 587 LEU A N 1
ATOM 4480 C CA . LEU A 1 587 ? 17.820 -9.224 19.024 1.00 71.38 587 LEU A CA 1
ATOM 4481 C C . LEU A 1 587 ? 16.450 -9.391 18.346 1.00 71.38 587 LEU A C 1
ATOM 4483 O O . LEU A 1 587 ? 15.502 -9.792 19.010 1.00 71.38 587 LEU A O 1
ATOM 4487 N N . GLU A 1 588 ? 16.333 -9.060 17.060 1.00 74.88 588 GLU A N 1
ATOM 4488 C CA . GLU A 1 588 ? 15.050 -8.976 16.353 1.00 74.88 588 GLU A CA 1
ATOM 4489 C C . GLU A 1 588 ? 14.921 -9.988 15.221 1.00 74.88 588 GLU A C 1
ATOM 4491 O O . GLU A 1 588 ? 13.833 -10.495 14.993 1.00 74.88 588 GLU A O 1
ATOM 4496 N N . LEU A 1 589 ? 16.004 -10.276 14.495 1.00 84.88 589 LEU A N 1
ATOM 4497 C CA . LEU A 1 589 ? 15.944 -11.068 13.264 1.00 84.88 589 LEU A CA 1
ATOM 4498 C C . LEU A 1 589 ? 16.808 -12.331 13.289 1.00 84.88 589 LEU A C 1
ATOM 4500 O O . LEU A 1 589 ? 16.597 -13.207 12.450 1.00 84.88 589 LEU A O 1
ATOM 4504 N N . GLU A 1 590 ? 17.757 -12.452 14.226 1.00 87.25 590 GLU A N 1
ATOM 4505 C CA . GLU A 1 590 ? 18.609 -13.646 14.341 1.00 87.25 590 GLU A CA 1
ATOM 4506 C C . GLU A 1 590 ? 17.803 -14.948 14.465 1.00 87.25 590 GLU A C 1
ATOM 4508 O O . GLU A 1 590 ? 18.183 -15.907 13.789 1.00 87.25 590 GLU A O 1
ATOM 4513 N N . PRO A 1 591 ? 16.669 -15.007 15.202 1.00 90.69 591 PRO A N 1
ATOM 4514 C CA . PRO A 1 591 ? 15.875 -16.234 15.281 1.00 90.69 591 PRO A CA 1
ATOM 4515 C C . PRO A 1 591 ? 15.438 -16.772 13.911 1.00 90.69 591 PRO A C 1
ATOM 4517 O O . PRO A 1 591 ? 15.400 -17.982 13.704 1.00 90.69 591 PRO A O 1
ATOM 4520 N N . TRP A 1 592 ? 15.174 -15.889 12.941 1.00 93.06 592 TRP A N 1
ATOM 4521 C CA . TRP A 1 592 ? 14.781 -16.283 11.587 1.00 93.06 592 TRP A CA 1
ATOM 4522 C C . TRP A 1 592 ? 15.963 -16.602 10.666 1.00 93.06 592 TRP A C 1
ATOM 4524 O O . TRP A 1 592 ? 15.731 -17.102 9.566 1.00 93.06 592 TRP A O 1
ATOM 4534 N N . LEU A 1 593 ? 17.214 -16.328 11.059 1.00 93.38 593 LEU A N 1
ATOM 4535 C CA . LEU A 1 593 ? 18.372 -16.396 10.162 1.00 93.38 593 LEU A CA 1
ATOM 4536 C C . LEU A 1 593 ? 18.541 -17.776 9.518 1.00 93.38 593 LEU A C 1
ATOM 4538 O O . LEU A 1 593 ? 18.605 -17.866 8.294 1.00 93.38 593 LEU A O 1
ATOM 4542 N N . SER A 1 594 ? 18.561 -18.841 10.323 1.00 93.69 594 SER A N 1
ATOM 4543 C CA . SER A 1 594 ? 18.739 -20.209 9.813 1.00 93.69 594 SER A CA 1
ATOM 4544 C C . SER A 1 594 ? 17.636 -20.588 8.819 1.00 93.69 594 SER A C 1
ATOM 4546 O O . SER A 1 594 ? 17.898 -21.166 7.759 1.00 93.69 594 SER A O 1
ATOM 4548 N N . SER A 1 595 ? 16.397 -20.187 9.112 1.00 94.31 595 SER A N 1
ATOM 4549 C CA . SER A 1 595 ? 15.286 -20.438 8.207 1.00 94.31 595 SER A CA 1
ATOM 4550 C C . SER A 1 595 ? 15.349 -19.585 6.942 1.00 94.31 595 SER A C 1
ATOM 4552 O O . SER A 1 595 ? 14.992 -20.089 5.886 1.00 94.31 595 SER A O 1
ATOM 4554 N N . LEU A 1 596 ? 15.797 -18.331 7.017 1.00 92.88 596 LEU A N 1
ATOM 4555 C CA . LEU A 1 596 ? 15.981 -17.467 5.848 1.00 92.88 596 LEU A CA 1
ATOM 4556 C C . LEU A 1 596 ? 17.096 -17.980 4.933 1.00 92.88 596 LEU A C 1
ATOM 4558 O O . LEU A 1 596 ? 16.983 -17.879 3.715 1.00 92.88 596 LEU A O 1
ATOM 4562 N N . GLU A 1 597 ? 18.173 -18.522 5.503 1.00 92.56 597 GLU A N 1
ATOM 4563 C CA . GLU A 1 597 ? 19.248 -19.166 4.744 1.00 92.56 597 GLU A CA 1
ATOM 4564 C C . GLU A 1 597 ? 18.720 -20.380 3.986 1.00 92.56 597 GLU A C 1
ATOM 4566 O O . GLU A 1 597 ? 18.839 -20.425 2.762 1.00 92.56 597 GLU A O 1
ATOM 4571 N N . THR A 1 598 ? 18.023 -21.270 4.694 1.00 90.94 598 THR A N 1
ATOM 4572 C CA . THR A 1 598 ? 17.397 -22.456 4.098 1.00 90.94 598 THR A CA 1
ATOM 4573 C C . THR A 1 598 ? 16.364 -22.071 3.040 1.00 90.94 598 THR A C 1
ATOM 4575 O O . THR A 1 598 ? 16.366 -22.633 1.949 1.00 90.94 598 THR A O 1
ATOM 4578 N N . ALA A 1 599 ? 15.500 -21.090 3.318 1.00 88.50 599 ALA A N 1
ATOM 4579 C CA . ALA A 1 599 ? 14.446 -20.667 2.400 1.00 88.50 599 ALA A CA 1
ATOM 4580 C C . ALA A 1 599 ? 15.019 -20.107 1.091 1.00 88.50 599 ALA A C 1
ATOM 4582 O O . ALA A 1 599 ? 14.560 -20.455 0.011 1.00 88.50 599 ALA A O 1
ATOM 4583 N N . ILE A 1 600 ? 16.091 -19.313 1.163 1.00 83.06 600 ILE A N 1
ATOM 4584 C CA . ILE A 1 600 ? 16.760 -18.790 -0.037 1.00 83.06 600 ILE A CA 1
ATOM 4585 C C . ILE A 1 600 ? 17.466 -19.898 -0.823 1.00 83.06 600 ILE A C 1
ATOM 4587 O O . ILE A 1 600 ? 17.484 -19.847 -2.050 1.00 83.06 600 ILE A O 1
ATOM 4591 N N . GLU A 1 601 ? 18.055 -20.880 -0.141 1.00 84.69 601 GLU A N 1
ATOM 4592 C CA . GLU A 1 601 ? 18.722 -22.014 -0.792 1.00 84.69 601 GLU A CA 1
ATOM 4593 C C . GLU A 1 601 ? 17.731 -22.978 -1.457 1.00 84.69 601 GLU A C 1
ATOM 4595 O O . GLU A 1 601 ? 18.034 -23.546 -2.504 1.00 84.69 601 GLU A O 1
ATOM 4600 N N . THR A 1 602 ? 16.541 -23.134 -0.878 1.00 87.12 602 THR A N 1
ATOM 4601 C CA . THR A 1 602 ? 15.486 -24.043 -1.360 1.00 87.12 602 THR A CA 1
ATOM 4602 C C . THR A 1 602 ? 14.472 -23.374 -2.290 1.00 87.12 602 THR A C 1
ATOM 4604 O O . THR A 1 602 ? 13.743 -24.068 -2.994 1.00 87.12 602 THR A O 1
ATOM 4607 N N . GLY A 1 603 ? 14.439 -22.039 -2.336 1.00 84.56 603 GLY A N 1
ATOM 4608 C CA . GLY A 1 603 ? 13.467 -21.265 -3.110 1.00 84.56 603 GLY A CA 1
ATOM 4609 C C . GLY A 1 603 ? 12.119 -21.054 -2.410 1.00 84.56 603 GLY A C 1
ATOM 4610 O O . GLY A 1 603 ? 11.179 -20.591 -3.055 1.00 84.56 603 GLY A O 1
ATOM 4611 N N . GLU A 1 604 ? 12.011 -21.365 -1.116 1.00 88.88 604 GLU A N 1
ATOM 4612 C CA . GLU A 1 604 ? 10.812 -21.085 -0.323 1.00 88.88 604 GLU A CA 1
ATOM 4613 C C . GLU A 1 604 ? 10.579 -19.566 -0.200 1.00 88.88 604 GLU A C 1
ATOM 4615 O O . GLU A 1 604 ? 11.513 -18.815 0.098 1.00 88.88 604 GLU A O 1
ATOM 4620 N N . PRO A 1 605 ? 9.341 -19.076 -0.395 1.00 90.19 605 PRO A N 1
ATOM 4621 C CA . PRO A 1 605 ? 9.054 -17.641 -0.406 1.00 90.19 605 PRO A CA 1
ATOM 4622 C C . PRO A 1 605 ? 9.087 -16.990 0.984 1.00 90.19 605 PRO A C 1
ATOM 4624 O O . PRO A 1 605 ? 9.187 -15.762 1.083 1.00 90.19 605 PRO A O 1
ATOM 4627 N N . TYR A 1 606 ? 9.014 -17.781 2.058 1.00 93.44 606 TYR A N 1
ATOM 4628 C CA . TYR A 1 606 ? 8.941 -17.295 3.434 1.00 93.44 606 TYR A CA 1
ATOM 4629 C C . TYR A 1 606 ? 9.856 -18.088 4.370 1.00 93.44 606 TYR A C 1
ATOM 4631 O O . TYR A 1 606 ? 10.141 -19.262 4.140 1.00 93.44 606 TYR A O 1
ATOM 4639 N N . SER A 1 607 ? 10.303 -17.448 5.450 1.00 93.56 607 SER A N 1
ATOM 4640 C CA . SER A 1 607 ? 10.903 -18.152 6.582 1.00 93.56 607 SER A CA 1
ATOM 4641 C C . SER A 1 607 ? 9.853 -18.951 7.363 1.00 93.56 607 SER A C 1
ATOM 4643 O O . SER A 1 607 ? 8.650 -18.733 7.237 1.00 93.56 607 SER A O 1
ATOM 4645 N N . GLN A 1 608 ? 10.316 -19.863 8.213 1.00 92.88 608 GLN A N 1
ATOM 4646 C CA . GLN A 1 608 ? 9.497 -20.552 9.193 1.00 92.88 608 GLN A CA 1
ATOM 4647 C C . GLN A 1 608 ? 8.847 -19.542 10.147 1.00 92.88 608 GLN A C 1
ATOM 4649 O O . GLN A 1 608 ? 9.477 -18.543 10.521 1.00 92.88 608 GLN A O 1
ATOM 4654 N N . PRO A 1 609 ? 7.606 -19.816 10.575 1.00 92.38 609 PRO A N 1
ATOM 4655 C CA . PRO A 1 609 ? 6.884 -18.933 11.467 1.00 92.38 609 PRO A CA 1
ATOM 4656 C C . PRO A 1 609 ? 7.454 -19.027 12.888 1.00 92.38 609 PRO A C 1
ATOM 4658 O O . PRO A 1 609 ? 7.439 -20.099 13.497 1.00 92.38 609 PRO A O 1
ATOM 4661 N N . LEU A 1 610 ? 7.897 -17.897 13.442 1.00 91.19 610 LEU A N 1
ATOM 4662 C CA . LEU A 1 610 ? 8.390 -17.779 14.822 1.00 91.19 610 LEU A CA 1
ATOM 4663 C C . LEU A 1 610 ? 7.615 -16.689 15.575 1.00 91.19 610 LEU A C 1
ATOM 4665 O O . LEU A 1 610 ? 7.155 -15.736 14.945 1.00 91.19 610 LEU A O 1
ATOM 4669 N N . PRO A 1 611 ? 7.427 -16.805 16.898 1.00 90.38 611 PRO A N 1
ATOM 4670 C CA . PRO A 1 611 ? 6.740 -15.771 17.659 1.00 90.38 611 PRO A CA 1
ATOM 4671 C C . PRO A 1 611 ? 7.605 -14.512 17.802 1.00 90.38 611 PRO A C 1
ATOM 4673 O O . PRO A 1 611 ? 8.824 -14.600 17.941 1.00 90.38 611 PRO A O 1
ATOM 4676 N N . LEU A 1 612 ? 6.969 -13.335 17.769 1.00 86.50 612 LEU A N 1
ATOM 4677 C CA . LEU A 1 612 ? 7.641 -12.068 18.096 1.00 86.50 612 LEU A CA 1
ATOM 4678 C C . LEU A 1 612 ? 7.726 -11.858 19.614 1.00 86.50 612 LEU A C 1
ATOM 4680 O O . LEU A 1 612 ? 8.736 -11.359 20.108 1.00 86.50 612 LEU A O 1
ATOM 4684 N N . THR A 1 613 ? 6.676 -12.242 20.342 1.00 88.56 613 THR A N 1
ATOM 4685 C CA . THR A 1 613 ? 6.635 -12.192 21.805 1.00 88.56 613 THR A CA 1
ATOM 4686 C C . THR A 1 613 ? 7.175 -13.500 22.376 1.00 88.56 613 THR A C 1
ATOM 4688 O O . THR A 1 613 ? 6.796 -14.583 21.931 1.00 88.56 613 THR A O 1
ATOM 4691 N N . ASP A 1 614 ? 8.065 -13.411 23.364 1.00 89.31 614 ASP A N 1
ATOM 4692 C CA . ASP A 1 614 ? 8.593 -14.585 24.061 1.00 89.31 614 ASP A CA 1
ATOM 4693 C C . ASP A 1 614 ? 7.447 -15.349 24.761 1.00 89.31 614 ASP A C 1
ATOM 4695 O O . ASP A 1 614 ? 6.749 -14.757 25.591 1.00 89.31 614 ASP A O 1
ATOM 4699 N N . PRO A 1 615 ? 7.241 -16.652 24.476 1.00 92.44 615 PRO A N 1
ATOM 4700 C CA . PRO A 1 615 ? 6.200 -17.446 25.123 1.00 92.44 615 PRO A CA 1
ATOM 4701 C C . PRO A 1 615 ? 6.264 -17.447 26.654 1.00 92.44 615 PRO A C 1
ATOM 4703 O O . PRO A 1 615 ? 5.217 -17.488 27.297 1.00 92.44 615 PRO A O 1
ATOM 4706 N N . ALA A 1 616 ? 7.456 -17.383 27.257 1.00 93.75 616 ALA A N 1
ATOM 4707 C CA . ALA A 1 616 ? 7.581 -17.298 28.712 1.00 93.75 616 ALA A CA 1
ATOM 4708 C C . ALA A 1 616 ? 7.047 -15.959 29.238 1.00 93.75 616 ALA A C 1
ATOM 4710 O O . ALA A 1 616 ? 6.403 -15.907 30.282 1.00 93.75 616 ALA A O 1
ATOM 4711 N N . TRP A 1 617 ? 7.259 -14.885 28.477 1.00 91.56 617 TRP A N 1
ATOM 4712 C CA . TRP A 1 617 ? 6.811 -13.543 28.830 1.00 91.56 617 TRP A CA 1
ATOM 4713 C C . TRP A 1 617 ? 5.304 -13.341 28.627 1.00 91.56 617 TRP A C 1
ATOM 4715 O O . TRP A 1 617 ? 4.691 -12.555 29.340 1.00 91.56 617 TRP A O 1
ATOM 4725 N N . CYS A 1 618 ? 4.675 -14.091 27.716 1.00 93.25 618 CYS A N 1
ATOM 4726 C CA . CYS A 1 618 ? 3.212 -14.171 27.605 1.00 93.25 618 CYS A CA 1
ATOM 4727 C C . CYS A 1 618 ? 2.522 -14.818 28.818 1.00 93.25 618 CYS A C 1
ATOM 4729 O O . CYS A 1 618 ? 1.298 -14.768 28.888 1.00 93.25 618 CYS A O 1
ATOM 4731 N N . ASN A 1 619 ? 3.274 -15.446 29.727 1.00 95.81 619 ASN A N 1
ATOM 4732 C CA . ASN A 1 619 ? 2.756 -16.312 30.791 1.00 95.81 619 ASN A CA 1
ATOM 4733 C C . ASN A 1 619 ? 3.390 -16.027 32.167 1.00 95.81 619 ASN A C 1
ATOM 4735 O O . ASN A 1 619 ? 3.434 -16.901 33.031 1.00 95.81 619 ASN A O 1
ATOM 4739 N N . ASP A 1 620 ? 3.930 -14.828 32.365 1.00 95.75 620 ASP A N 1
ATOM 4740 C CA . ASP A 1 620 ? 4.718 -14.445 33.540 1.00 95.75 620 ASP A CA 1
ATOM 4741 C C . ASP A 1 620 ? 3.890 -14.004 34.764 1.00 95.75 620 ASP A C 1
ATOM 4743 O O . ASP A 1 620 ? 4.418 -13.951 35.875 1.00 95.75 620 ASP A O 1
ATOM 4747 N N . ILE A 1 621 ? 2.601 -13.712 34.579 1.00 95.88 621 ILE A N 1
ATOM 4748 C CA . ILE A 1 621 ? 1.652 -13.236 35.601 1.00 95.88 621 ILE A CA 1
ATOM 4749 C C . ILE A 1 621 ? 0.598 -14.307 35.926 1.00 95.88 621 ILE A C 1
ATOM 4751 O O . ILE A 1 621 ? 0.287 -14.533 37.096 1.00 95.88 621 ILE A O 1
ATOM 4755 N N . GLY A 1 622 ? 0.056 -14.974 34.903 1.00 95.62 622 GLY A N 1
ATOM 4756 C CA . GLY A 1 622 ? -1.036 -15.944 35.020 1.00 95.62 622 GLY A CA 1
ATOM 4757 C C . GLY A 1 622 ? -2.435 -15.325 35.172 1.00 95.62 622 GLY A C 1
ATOM 4758 O O . GLY A 1 622 ? -2.639 -14.121 34.989 1.00 95.62 622 GLY A O 1
ATOM 4759 N N . GLN A 1 623 ? -3.418 -16.171 35.498 1.00 97.31 623 GLN A N 1
ATOM 4760 C CA . GLN A 1 623 ? -4.827 -15.777 35.585 1.00 97.31 623 GLN A CA 1
ATOM 4761 C C . GLN A 1 623 ? -5.118 -14.915 36.816 1.00 97.31 623 GLN A C 1
ATOM 4763 O O . GLN A 1 623 ? -4.835 -15.317 37.943 1.00 97.31 623 GLN A O 1
ATOM 4768 N N . LEU A 1 624 ? -5.791 -13.779 36.605 1.00 96.31 624 LEU A N 1
ATOM 4769 C CA . LEU A 1 624 ? -6.257 -12.890 37.679 1.00 96.31 624 LEU A CA 1
ATOM 4770 C C . LEU A 1 624 ? -7.777 -12.668 37.667 1.00 96.31 624 LEU A C 1
ATOM 4772 O O . LEU A 1 624 ? -8.362 -12.359 38.703 1.00 96.31 624 LEU A O 1
ATOM 4776 N N . TYR A 1 625 ? -8.449 -12.880 36.532 1.00 97.12 625 TYR A N 1
ATOM 4777 C CA . TYR A 1 625 ? -9.906 -12.868 36.430 1.00 97.12 625 TYR A CA 1
ATOM 4778 C C . TYR A 1 625 ? -10.435 -14.280 36.155 1.00 97.12 625 TYR A C 1
ATOM 4780 O O . TYR A 1 625 ? -10.296 -14.803 35.052 1.00 97.12 625 TYR A O 1
ATOM 4788 N N . GLY A 1 626 ? -11.057 -14.890 37.167 1.00 95.19 626 GLY A N 1
ATOM 4789 C CA . GLY A 1 626 ? -11.610 -16.251 37.085 1.00 95.19 626 GLY A CA 1
ATOM 4790 C C . GLY A 1 626 ? -13.076 -16.340 36.640 1.00 95.19 626 GLY A C 1
ATOM 4791 O O . GLY A 1 626 ? -13.612 -17.440 36.530 1.00 95.19 626 GLY A O 1
ATOM 4792 N N . GLY A 1 627 ? -13.754 -15.205 36.436 1.00 95.31 627 GLY A N 1
ATOM 4793 C CA . GLY A 1 627 ? -15.138 -15.174 35.954 1.00 95.31 627 GLY A CA 1
ATOM 4794 C C . GLY A 1 627 ? -15.238 -15.423 34.442 1.00 95.31 627 GLY A C 1
ATOM 4795 O O . GLY A 1 627 ? -14.249 -15.260 33.731 1.00 95.31 627 GLY A O 1
ATOM 4796 N N . PRO A 1 628 ? -16.428 -15.760 33.910 1.00 96.31 628 PRO A N 1
ATOM 4797 C CA . PRO A 1 628 ? -16.615 -15.944 32.473 1.00 96.31 628 PRO A CA 1
ATOM 4798 C C . PRO A 1 628 ? -16.402 -14.631 31.709 1.00 96.31 628 PRO A C 1
ATOM 4800 O O . PRO A 1 628 ? -16.880 -13.572 32.127 1.00 96.31 628 PRO A O 1
ATOM 4803 N N . VAL A 1 629 ? -15.728 -14.701 30.562 1.00 97.81 629 VAL A N 1
ATOM 4804 C CA . VAL A 1 629 ? -15.391 -13.528 29.747 1.00 97.81 629 VAL A CA 1
ATOM 4805 C C . VAL A 1 629 ? -15.989 -13.661 28.351 1.00 97.81 629 VAL A C 1
ATOM 4807 O O . VAL A 1 629 ? -15.876 -14.706 27.720 1.00 97.81 629 VAL A O 1
ATOM 4810 N N . VAL A 1 630 ? -16.610 -12.593 27.850 1.00 97.75 630 VAL A N 1
ATOM 4811 C CA . VAL A 1 630 ? -17.005 -12.457 26.441 1.00 97.75 630 VAL A CA 1
ATOM 4812 C C . VAL A 1 630 ? -16.241 -11.297 25.820 1.00 97.75 630 VAL A C 1
ATOM 4814 O O . VAL A 1 630 ? -16.179 -10.212 26.402 1.00 97.75 630 VAL A O 1
ATOM 4817 N N . CYS A 1 631 ? -15.673 -11.512 24.638 1.00 98.38 631 CYS A N 1
ATOM 4818 C CA . CYS A 1 631 ? -14.964 -10.483 23.885 1.00 98.38 631 CYS A CA 1
ATOM 4819 C C . CYS A 1 631 ? -15.832 -9.975 22.726 1.00 98.38 631 CYS A C 1
ATOM 4821 O O . CYS A 1 631 ? -16.493 -10.763 22.055 1.00 98.38 631 CYS A O 1
ATOM 4823 N N . VAL A 1 632 ? -15.862 -8.661 22.494 1.00 98.25 632 VAL A N 1
ATOM 4824 C CA . VAL A 1 632 ? -16.650 -8.017 21.436 1.00 98.25 632 VAL A CA 1
ATOM 4825 C C . VAL A 1 632 ? -15.734 -7.244 20.497 1.00 98.25 632 VAL A C 1
ATOM 4827 O O . VAL A 1 632 ? -14.996 -6.365 20.940 1.00 98.25 632 VAL A O 1
ATOM 4830 N N . VAL A 1 633 ? -15.827 -7.521 19.201 1.00 97.31 633 VAL A N 1
ATOM 4831 C CA . VAL A 1 633 ? -14.998 -6.928 18.139 1.00 97.31 633 VAL A CA 1
ATOM 4832 C C . VAL A 1 633 ? -15.858 -6.412 16.990 1.00 97.31 633 VAL A C 1
ATOM 4834 O O . VAL A 1 633 ? -17.071 -6.622 16.969 1.00 97.31 633 VAL A O 1
ATOM 4837 N N . ASP A 1 634 ? -15.256 -5.690 16.055 1.00 94.44 634 ASP A N 1
ATOM 4838 C CA . ASP A 1 634 ? -15.896 -5.257 14.810 1.00 94.44 634 ASP A CA 1
ATOM 4839 C C . ASP A 1 634 ? -14.862 -5.206 13.663 1.00 94.44 634 ASP A C 1
ATOM 4841 O O . ASP A 1 634 ? -13.672 -5.430 13.900 1.00 94.44 634 ASP A O 1
ATOM 4845 N N . PRO A 1 635 ? -15.267 -4.882 12.421 1.00 93.19 635 PRO A N 1
ATOM 4846 C CA . PRO A 1 635 ? -14.340 -4.792 11.291 1.00 93.19 635 PRO A CA 1
ATOM 4847 C C . PRO A 1 635 ? -13.246 -3.716 11.404 1.00 93.19 635 PRO A C 1
ATOM 4849 O O . PRO A 1 635 ? -12.340 -3.685 10.569 1.00 93.19 635 PRO A O 1
ATOM 4852 N N . ASN A 1 636 ? -13.298 -2.854 12.426 1.00 91.38 636 ASN A N 1
ATOM 4853 C CA . ASN A 1 636 ? -12.264 -1.866 12.728 1.00 91.38 636 ASN A CA 1
ATOM 4854 C C . ASN A 1 636 ? -11.329 -2.316 13.868 1.00 91.38 636 ASN A C 1
ATOM 4856 O O . ASN A 1 636 ? -10.339 -1.637 14.129 1.00 91.38 636 ASN A O 1
ATOM 4860 N N . THR A 1 637 ? -11.580 -3.461 14.516 1.00 93.38 637 THR A N 1
ATOM 4861 C CA . THR A 1 637 ? -10.584 -4.161 15.340 1.00 93.38 637 THR A CA 1
ATOM 4862 C C . THR A 1 637 ? -9.469 -4.683 14.428 1.00 93.38 637 THR A C 1
ATOM 4864 O O . THR A 1 637 ? -9.704 -5.584 13.627 1.00 93.38 637 THR A O 1
ATOM 4867 N N . TYR A 1 638 ? -8.271 -4.106 14.509 1.00 90.50 638 TYR A N 1
ATOM 4868 C CA . TYR A 1 638 ? -7.180 -4.318 13.551 1.00 90.50 638 TYR A CA 1
ATOM 4869 C C . TYR A 1 638 ? -5.857 -4.653 14.248 1.00 90.50 638 TYR A C 1
ATOM 4871 O O . TYR A 1 638 ? -5.631 -4.277 15.401 1.00 90.50 638 TYR A O 1
ATOM 4879 N N . SER A 1 639 ? -4.947 -5.307 13.525 1.00 91.31 639 SER A N 1
ATOM 4880 C CA . SER A 1 639 ? -3.548 -5.481 13.932 1.00 91.31 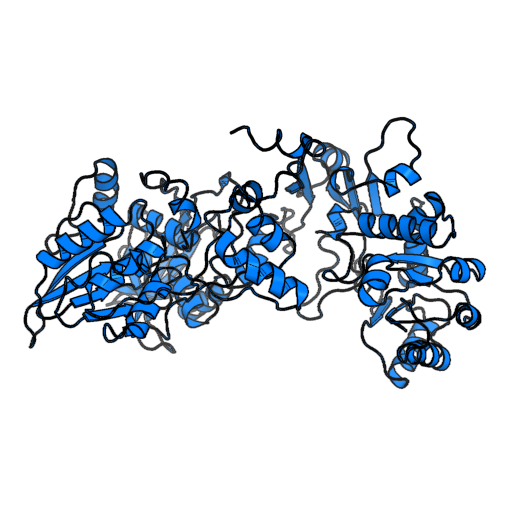639 SER A CA 1
ATOM 4881 C C . SER A 1 639 ? -3.387 -6.123 15.318 1.00 91.31 639 SER A C 1
ATOM 4883 O O . SER A 1 639 ? -3.908 -7.210 15.526 1.00 91.31 639 SER A O 1
ATOM 4885 N N . ALA A 1 640 ? -2.725 -5.498 16.302 1.00 92.50 640 ALA A N 1
ATOM 4886 C CA . ALA A 1 640 ? -2.612 -6.071 17.651 1.00 92.50 640 ALA A CA 1
ATOM 4887 C C . ALA A 1 640 ? -3.979 -6.350 18.317 1.00 92.50 640 ALA A C 1
ATOM 4889 O O . ALA A 1 640 ? -4.095 -7.272 19.119 1.00 92.50 640 ALA A O 1
ATOM 4890 N N . GLY A 1 641 ? -5.034 -5.608 17.956 1.00 93.69 641 GLY A N 1
ATOM 4891 C CA . GLY A 1 641 ? -6.398 -5.906 18.399 1.00 93.69 641 GLY A CA 1
ATOM 4892 C C . GLY A 1 641 ? -6.970 -7.178 17.775 1.00 93.69 641 GLY A C 1
ATOM 4893 O O . GLY A 1 641 ? -7.697 -7.910 18.442 1.00 93.69 641 GLY A O 1
ATOM 4894 N N . ASP A 1 642 ? -6.606 -7.459 16.526 1.00 94.00 642 ASP A N 1
ATOM 4895 C CA . ASP A 1 642 ? -6.914 -8.720 15.851 1.00 94.00 642 ASP A CA 1
ATOM 4896 C C . ASP A 1 642 ? -6.115 -9.883 16.454 1.00 94.00 642 ASP A C 1
ATOM 4898 O O . ASP A 1 642 ? -6.697 -10.918 16.755 1.00 94.00 642 ASP A O 1
ATOM 4902 N N . LEU A 1 643 ? -4.823 -9.679 16.752 1.00 94.50 643 LEU A N 1
ATOM 4903 C CA . LEU A 1 643 ? -3.990 -10.661 17.461 1.00 94.50 643 LEU A CA 1
ATOM 4904 C C . LEU A 1 643 ? -4.566 -11.010 18.841 1.00 94.50 643 LEU A C 1
ATOM 4906 O O . LEU A 1 643 ? -4.624 -12.183 19.198 1.00 94.50 643 LEU A O 1
ATOM 4910 N N . PHE A 1 644 ? -5.050 -10.016 19.597 1.00 96.50 644 PHE A N 1
ATOM 4911 C CA . PHE A 1 644 ? -5.763 -10.266 20.853 1.00 96.50 644 PHE A CA 1
ATOM 4912 C C . PHE A 1 644 ? -7.029 -11.094 20.620 1.00 96.50 644 PHE A C 1
ATOM 4914 O O . PHE A 1 644 ? -7.278 -12.050 21.343 1.00 96.50 644 PHE A O 1
ATOM 4921 N N . ALA A 1 645 ? -7.850 -10.730 19.631 1.00 96.62 645 ALA A N 1
ATOM 4922 C CA . ALA A 1 645 ? -9.109 -11.417 19.356 1.00 96.62 645 ALA A CA 1
ATOM 4923 C C . ALA A 1 645 ? -8.896 -12.872 18.906 1.00 96.62 645 ALA A C 1
ATOM 4925 O O . ALA A 1 645 ? -9.589 -13.761 19.397 1.00 96.62 645 ALA A O 1
ATOM 4926 N N . ALA A 1 646 ? -7.922 -13.110 18.024 1.00 94.94 646 ALA A N 1
ATOM 4927 C CA . ALA A 1 646 ? -7.510 -14.442 17.598 1.00 94.94 646 ALA A CA 1
ATOM 4928 C C . ALA A 1 646 ? -6.963 -15.240 18.785 1.00 94.94 646 ALA A C 1
ATOM 4930 O O . ALA A 1 646 ? -7.489 -16.302 19.095 1.00 94.94 646 ALA A O 1
ATOM 4931 N N . GLY A 1 647 ? -6.015 -14.677 19.541 1.00 95.00 647 GLY A N 1
ATOM 4932 C CA . GLY A 1 647 ? -5.466 -15.316 20.735 1.00 95.00 647 GLY A CA 1
ATOM 4933 C C . GLY A 1 647 ? -6.518 -15.610 21.811 1.00 95.00 647 GLY A C 1
ATOM 4934 O O . GLY A 1 647 ? -6.419 -16.622 22.498 1.00 95.00 647 GLY A O 1
ATOM 4935 N N . PHE A 1 648 ? -7.558 -14.784 21.942 1.00 97.31 648 PHE A N 1
ATOM 4936 C CA . PHE A 1 648 ? -8.672 -15.026 22.862 1.00 97.31 648 PHE A CA 1
ATOM 4937 C C . PHE A 1 648 ? -9.467 -16.287 22.492 1.00 97.31 648 PHE A C 1
ATOM 4939 O O . PHE A 1 648 ? -9.892 -17.029 23.378 1.00 97.31 648 PHE A O 1
ATOM 4946 N N . VAL A 1 649 ? -9.648 -16.536 21.193 1.00 95.31 649 VAL A N 1
ATOM 4947 C CA . VAL A 1 649 ? -10.311 -17.739 20.674 1.00 95.31 649 VAL A CA 1
ATOM 4948 C C . VAL A 1 649 ? -9.368 -18.941 20.725 1.00 95.31 649 VAL A C 1
ATOM 4950 O O . VAL A 1 649 ? -9.738 -19.972 21.280 1.00 95.31 649 VAL A O 1
ATOM 4953 N N . ASP A 1 650 ? -8.148 -18.794 20.209 1.00 94.56 650 ASP A N 1
ATOM 4954 C CA . ASP A 1 650 ? -7.164 -19.874 20.068 1.00 94.56 650 ASP A CA 1
ATOM 4955 C C . ASP A 1 650 ? -6.694 -20.436 21.418 1.00 94.56 650 ASP A C 1
ATOM 4957 O O . ASP A 1 650 ? -6.331 -21.606 21.505 1.00 94.56 650 ASP A O 1
ATOM 4961 N N . ASN A 1 651 ? -6.722 -19.622 22.480 1.00 94.62 651 ASN A N 1
ATOM 4962 C CA . ASN A 1 651 ? -6.395 -20.046 23.847 1.00 94.62 651 ASN A CA 1
ATOM 4963 C C . ASN A 1 651 ? -7.645 -20.366 24.696 1.00 94.62 651 ASN A C 1
ATOM 4965 O O . ASN A 1 651 ? -7.557 -20.456 25.924 1.00 94.62 651 ASN A O 1
ATOM 4969 N N . GLU A 1 652 ? -8.804 -20.532 24.046 1.00 95.25 652 GLU A N 1
ATOM 4970 C CA . GLU A 1 652 ? -10.067 -20.991 24.643 1.00 95.25 652 GLU A CA 1
ATOM 4971 C C . GLU A 1 652 ? -10.539 -20.148 25.844 1.00 95.25 652 GLU A C 1
ATOM 4973 O O . GLU A 1 652 ? -11.091 -20.667 26.815 1.00 95.25 652 GLU A O 1
ATOM 4978 N N . ILE A 1 653 ? -10.333 -18.826 25.801 1.00 97.06 653 ILE A N 1
ATOM 4979 C CA . ILE A 1 653 ? -10.652 -17.937 26.932 1.00 97.06 653 ILE A CA 1
ATOM 4980 C C . ILE A 1 653 ? -12.167 -17.761 27.094 1.00 97.06 653 ILE A C 1
ATOM 4982 O O . ILE A 1 653 ? -12.694 -17.708 28.208 1.00 97.06 653 ILE A O 1
ATOM 4986 N N . GLY A 1 654 ? -12.889 -17.658 25.980 1.00 96.38 654 GLY A N 1
ATOM 4987 C CA . GLY A 1 654 ? -14.336 -17.501 25.990 1.00 96.38 654 GLY A CA 1
ATOM 4988 C C . GLY A 1 654 ? -14.921 -17.207 24.610 1.00 96.38 654 GLY A C 1
ATOM 4989 O O . GLY A 1 654 ? -14.208 -17.199 23.605 1.00 96.38 654 GLY A O 1
ATOM 4990 N N . PRO A 1 655 ? -16.234 -16.939 24.529 1.00 97.38 655 PRO A N 1
ATOM 4991 C CA . PRO A 1 655 ? -16.880 -16.570 23.278 1.00 97.38 655 PRO A CA 1
ATOM 4992 C C . PRO A 1 655 ? -16.421 -15.198 22.759 1.00 97.38 655 PRO A C 1
ATOM 4994 O O . PRO A 1 655 ? -16.358 -14.214 23.503 1.00 97.38 655 PRO A O 1
ATOM 4997 N N . LEU A 1 656 ? -16.188 -15.125 21.447 1.00 97.31 656 LEU A N 1
ATOM 4998 C CA . LEU A 1 656 ? -15.956 -13.892 20.696 1.00 97.31 656 LEU A CA 1
ATOM 4999 C C . LEU A 1 656 ? -17.225 -13.513 19.916 1.00 97.31 656 LEU A C 1
ATOM 5001 O O . LEU A 1 656 ? -17.798 -14.336 19.204 1.00 97.31 656 LEU A O 1
ATOM 5005 N N . VAL A 1 657 ? -17.658 -12.260 20.028 1.00 97.12 657 VAL A N 1
ATOM 5006 C CA . VAL A 1 657 ? -18.822 -11.706 19.327 1.00 97.12 657 VAL A CA 1
ATOM 5007 C C . VAL A 1 657 ? -18.363 -10.602 18.385 1.00 97.12 657 VAL A C 1
ATOM 5009 O O . VAL A 1 657 ? -17.840 -9.580 18.823 1.00 97.12 657 VAL A O 1
ATOM 5012 N N . SER A 1 658 ? -18.605 -10.773 17.088 1.00 94.62 658 SER A N 1
ATOM 5013 C CA . SER A 1 658 ? -18.325 -9.743 16.085 1.00 94.62 658 SER A CA 1
ATOM 5014 C C . SER A 1 658 ? -19.573 -8.915 15.774 1.00 94.62 658 SER A C 1
ATOM 5016 O O . SER A 1 658 ? -20.645 -9.457 15.502 1.00 94.62 658 SER A O 1
ATOM 5018 N N . VAL A 1 659 ? -19.443 -7.586 15.799 1.00 91.06 659 VAL A N 1
ATOM 5019 C CA . VAL A 1 659 ? -20.440 -6.641 15.277 1.00 91.06 659 VAL A CA 1
ATOM 5020 C C . VAL A 1 659 ? -20.068 -6.315 13.833 1.00 91.06 659 VAL A C 1
ATOM 5022 O O . VAL A 1 659 ? -19.421 -5.312 13.548 1.00 91.06 659 VAL A O 1
ATOM 5025 N N . GLY A 1 660 ? -20.457 -7.205 12.928 1.00 86.94 660 GLY A N 1
ATOM 5026 C CA . GLY A 1 660 ? -19.972 -7.268 11.549 1.00 86.94 660 GLY A CA 1
ATOM 5027 C C . GLY A 1 660 ? -19.570 -8.703 11.222 1.00 86.94 660 GLY A C 1
ATOM 5028 O O . GLY A 1 660 ? -19.827 -9.604 12.020 1.00 86.94 660 GLY A O 1
ATOM 5029 N N . GLU A 1 661 ? -18.933 -8.943 10.077 1.00 89.62 661 GLU A N 1
ATOM 5030 C C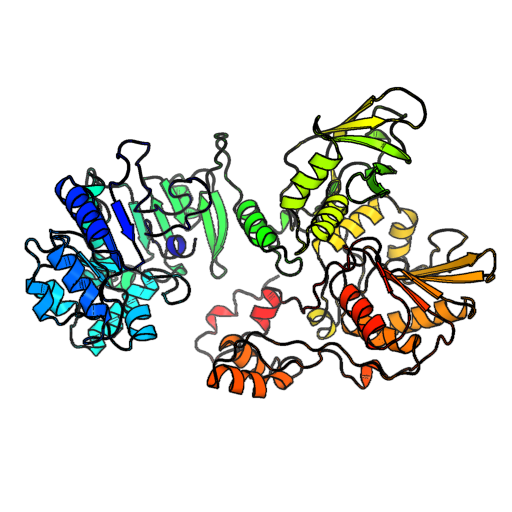A . GLU A 1 661 ? -18.584 -10.319 9.700 1.00 89.62 661 GLU A CA 1
ATOM 5031 C C . GLU A 1 661 ? -17.376 -10.840 10.490 1.00 89.62 661 GLU A C 1
ATOM 5033 O O . GLU A 1 661 ? -17.409 -11.960 10.988 1.00 89.62 661 GLU A O 1
ATOM 5038 N N . ALA A 1 662 ? -16.334 -10.020 10.662 1.00 92.19 662 ALA A N 1
ATOM 5039 C CA . ALA A 1 662 ? -15.137 -10.342 11.447 1.00 92.19 662 ALA A CA 1
ATOM 5040 C C . ALA A 1 662 ? -14.326 -9.072 11.765 1.00 92.19 662 ALA A C 1
ATOM 5042 O O . ALA A 1 662 ? -14.694 -7.975 11.341 1.00 92.19 662 ALA A O 1
ATOM 5043 N N . THR A 1 663 ? -13.198 -9.235 12.453 1.00 93.56 663 THR A N 1
ATOM 5044 C CA . THR A 1 663 ? -12.154 -8.219 12.658 1.00 93.56 663 THR A CA 1
ATOM 5045 C C . THR A 1 663 ? -11.537 -7.730 11.341 1.00 93.56 663 THR A C 1
ATOM 5047 O O . THR A 1 663 ? -11.584 -8.396 10.306 1.00 93.56 663 THR A O 1
ATOM 5050 N N . GLY A 1 664 ? -10.906 -6.559 11.348 1.00 86.88 664 GLY A N 1
ATOM 5051 C CA . GLY A 1 664 ? -10.217 -5.990 10.186 1.00 86.88 664 GLY A CA 1
ATOM 5052 C C . GLY A 1 664 ? -8.950 -6.737 9.735 1.00 86.88 664 GLY A C 1
ATOM 5053 O O . GLY A 1 664 ? -8.397 -6.359 8.701 1.00 86.88 664 GLY A O 1
ATOM 5054 N N . ALA A 1 665 ? -8.515 -7.770 10.471 1.00 79.19 665 ALA A N 1
ATOM 5055 C CA . ALA A 1 665 ? -7.282 -8.546 10.285 1.00 79.19 665 ALA A CA 1
ATOM 5056 C C . ALA A 1 665 ? -5.984 -7.725 10.464 1.00 79.19 665 ALA A C 1
ATOM 5058 O O . ALA A 1 665 ? -6.001 -6.650 11.059 1.00 79.19 665 ALA A O 1
ATOM 5059 N N . GLY A 1 666 ? -4.843 -8.219 9.972 1.00 71.94 666 GLY A N 1
ATOM 5060 C CA . GLY A 1 666 ? -3.595 -7.450 9.888 1.00 71.94 666 GLY A CA 1
ATOM 5061 C C . GLY A 1 666 ? -2.575 -7.697 11.006 1.00 71.94 666 GLY A C 1
ATOM 5062 O O . GLY A 1 666 ? -1.838 -6.795 11.374 1.00 71.94 666 GLY A O 1
ATOM 5063 N N . GLY A 1 667 ? -2.479 -8.889 11.586 1.00 63.47 667 GLY A N 1
ATOM 5064 C CA . GLY A 1 667 ? -1.347 -9.202 12.467 1.00 63.47 667 GLY A CA 1
ATOM 5065 C C . GLY A 1 667 ? 0.002 -9.124 11.732 1.00 63.47 667 GLY A C 1
ATOM 5066 O O . GLY A 1 667 ? 0.451 -10.123 11.179 1.00 63.47 667 GLY A O 1
ATOM 5067 N N . ALA A 1 668 ? 0.659 -7.961 11.704 1.00 69.06 668 ALA A N 1
ATOM 5068 C CA . ALA A 1 668 ? 1.955 -7.766 11.054 1.00 69.06 668 ALA A CA 1
ATOM 5069 C C . ALA A 1 668 ? 2.779 -6.674 11.744 1.00 69.06 668 ALA A C 1
ATOM 5071 O O . ALA A 1 668 ? 2.252 -5.658 12.179 1.00 69.06 668 ALA A O 1
ATOM 5072 N N . ASN A 1 669 ? 4.096 -6.858 11.789 1.00 73.62 669 ASN A N 1
ATOM 5073 C CA . ASN A 1 669 ? 5.038 -5.792 12.121 1.00 73.62 669 ASN A CA 1
ATOM 5074 C C . ASN A 1 669 ? 5.073 -4.759 10.971 1.00 73.62 669 ASN A C 1
ATOM 5076 O O . ASN A 1 669 ? 5.189 -5.137 9.802 1.00 73.62 669 ASN A O 1
ATOM 5080 N N . VAL A 1 670 ? 5.028 -3.464 11.306 1.00 73.94 670 VAL A N 1
ATOM 5081 C CA . VAL A 1 670 ? 5.211 -2.366 10.345 1.00 73.94 670 VAL A CA 1
ATOM 5082 C C . VAL A 1 670 ? 6.666 -1.916 10.300 1.00 73.94 670 VAL A C 1
ATOM 5084 O O . VAL A 1 670 ? 7.214 -1.448 11.293 1.00 73.94 670 VAL A O 1
ATOM 5087 N N . TRP A 1 671 ? 7.252 -1.943 9.104 1.00 73.94 671 TRP A N 1
ATOM 5088 C CA . TRP A 1 671 ? 8.588 -1.412 8.848 1.00 73.94 671 TRP A CA 1
ATOM 5089 C C . TRP A 1 671 ? 8.477 -0.062 8.151 1.00 73.94 671 TRP A C 1
ATOM 5091 O O . TRP A 1 671 ? 8.011 0.019 7.012 1.00 73.94 671 TRP A O 1
ATOM 5101 N N . THR A 1 672 ? 8.937 1.011 8.792 1.00 72.44 672 THR A N 1
ATOM 5102 C CA . THR A 1 672 ? 9.027 2.305 8.110 1.00 72.44 672 THR A CA 1
ATOM 5103 C C . THR A 1 672 ? 10.273 2.365 7.222 1.00 72.44 672 THR A C 1
ATOM 5105 O O . THR A 1 672 ? 11.242 1.625 7.408 1.00 72.44 672 THR A O 1
ATOM 5108 N N . HIS A 1 673 ? 10.303 3.305 6.271 1.00 67.94 673 HIS A N 1
ATOM 5109 C CA . HIS A 1 673 ? 11.512 3.575 5.480 1.00 67.94 673 HIS A CA 1
ATOM 5110 C C . HIS A 1 673 ? 12.736 3.872 6.370 1.00 67.94 673 HIS A C 1
ATOM 5112 O O . HIS A 1 673 ? 13.857 3.478 6.050 1.00 67.94 673 HIS A O 1
ATOM 5118 N N . HIS A 1 674 ? 12.520 4.550 7.501 1.00 66.62 674 HIS A N 1
ATOM 5119 C CA . HIS A 1 674 ? 13.567 4.836 8.481 1.00 66.62 674 HIS A CA 1
ATOM 5120 C C . HIS A 1 674 ? 14.107 3.563 9.133 1.00 66.62 674 HIS A C 1
ATOM 5122 O O . HIS A 1 674 ? 15.321 3.408 9.270 1.00 66.62 674 HIS A O 1
ATOM 5128 N N . ASP A 1 675 ? 13.222 2.629 9.478 1.00 66.06 675 ASP A N 1
ATOM 5129 C CA . ASP A 1 675 ? 13.618 1.352 10.068 1.00 66.06 675 ASP A CA 1
ATOM 5130 C C . ASP A 1 675 ? 14.436 0.541 9.068 1.00 66.06 675 ASP A C 1
ATOM 5132 O O . ASP A 1 675 ? 15.545 0.123 9.390 1.00 66.06 675 ASP A O 1
ATOM 5136 N N . VAL A 1 676 ? 13.986 0.417 7.817 1.00 68.19 676 VAL A N 1
ATOM 5137 C CA . VAL A 1 676 ? 14.759 -0.282 6.775 1.00 68.19 676 VAL A CA 1
ATOM 5138 C C . VAL A 1 676 ? 16.153 0.338 6.594 1.00 68.19 676 VAL A C 1
ATOM 5140 O O . VAL A 1 676 ? 17.141 -0.391 6.509 1.00 68.19 676 VAL A O 1
ATOM 5143 N N . GLY A 1 677 ? 16.261 1.672 6.607 1.00 66.31 677 GLY A N 1
ATOM 5144 C CA . GLY A 1 677 ? 17.546 2.376 6.522 1.00 66.31 677 GLY A CA 1
ATOM 5145 C C . GLY A 1 677 ? 18.495 2.076 7.691 1.00 66.31 677 GLY A C 1
ATOM 5146 O O . GLY A 1 677 ? 19.696 1.910 7.477 1.00 66.31 677 GLY A O 1
ATOM 5147 N N . LYS A 1 678 ? 17.972 1.951 8.918 1.00 65.06 678 LYS A N 1
ATOM 5148 C CA . LYS A 1 678 ? 18.758 1.573 10.109 1.00 65.06 678 LYS A CA 1
ATOM 5149 C C . LYS A 1 678 ? 19.243 0.126 10.070 1.00 65.06 678 LYS A C 1
ATOM 5151 O O . LYS A 1 678 ? 20.373 -0.140 10.473 1.00 65.06 678 LYS A O 1
ATOM 5156 N N . HIS A 1 679 ? 18.393 -0.788 9.604 1.00 63.00 679 HIS A N 1
ATOM 5157 C CA . HIS A 1 679 ? 18.670 -2.227 9.591 1.00 63.00 679 HIS A CA 1
ATOM 5158 C C . HIS A 1 679 ? 19.526 -2.651 8.387 1.00 63.00 679 HIS A C 1
ATOM 5160 O O . HIS A 1 679 ? 19.941 -3.813 8.309 1.00 63.00 679 HIS A O 1
ATOM 5166 N N . TRP A 1 680 ? 19.812 -1.724 7.464 1.00 66.19 680 TRP A N 1
ATOM 5167 C CA . TRP A 1 680 ? 20.671 -1.963 6.312 1.00 66.19 680 TRP A CA 1
ATOM 5168 C C . TRP A 1 680 ? 22.091 -2.359 6.755 1.00 66.19 680 TRP A C 1
ATOM 5170 O O . TRP A 1 680 ? 22.697 -1.656 7.572 1.00 66.19 680 TRP A O 1
ATOM 5180 N N . PRO A 1 681 ? 22.675 -3.443 6.209 1.00 55.53 681 PRO A N 1
ATOM 5181 C CA . PRO A 1 681 ? 24.042 -3.832 6.530 1.00 55.53 681 PRO A CA 1
ATOM 5182 C C . PRO A 1 681 ? 25.008 -2.696 6.178 1.00 55.53 681 PRO A C 1
ATOM 5184 O O . PRO A 1 681 ? 25.180 -2.349 5.007 1.00 55.53 681 PRO A O 1
ATOM 5187 N N . LYS A 1 682 ? 25.657 -2.105 7.186 1.00 51.19 682 LYS A N 1
ATOM 5188 C CA . LYS A 1 682 ? 26.735 -1.136 6.964 1.00 51.19 682 LYS A CA 1
ATOM 5189 C C . LYS A 1 682 ? 27.934 -1.881 6.369 1.00 51.19 682 LYS A C 1
ATOM 5191 O O . LYS A 1 682 ? 28.725 -2.459 7.107 1.00 51.19 682 LYS A O 1
ATOM 5196 N N . GLN A 1 683 ? 28.057 -1.924 5.043 1.00 41.16 683 GLN A N 1
ATOM 5197 C CA . GLN A 1 683 ? 29.263 -2.455 4.406 1.00 41.16 683 GLN A CA 1
ATOM 5198 C C . GLN A 1 683 ? 30.444 -1.495 4.613 1.00 41.16 683 GLN A C 1
ATOM 5200 O O . GLN A 1 683 ? 30.300 -0.272 4.571 1.00 41.16 683 GLN A O 1
ATOM 5205 N N . SER A 1 684 ? 31.616 -2.078 4.855 1.00 35.12 684 SER A N 1
ATOM 5206 C CA . SER A 1 684 ? 32.894 -1.420 5.124 1.00 35.12 684 SER A CA 1
ATOM 5207 C C . SER A 1 684 ? 33.279 -0.361 4.077 1.00 35.12 684 SER A C 1
ATOM 5209 O O . SER A 1 684 ? 33.389 -0.660 2.888 1.00 35.12 684 SER A O 1
ATOM 5211 N N . SER A 1 685 ? 33.488 0.868 4.566 1.00 33.41 685 SER A N 1
ATOM 5212 C CA . SER A 1 685 ? 34.426 1.932 4.132 1.00 33.41 685 SER A CA 1
ATOM 5213 C C . SER A 1 685 ? 34.585 2.337 2.652 1.00 33.41 685 SER A C 1
ATOM 5215 O O . SER A 1 685 ? 35.359 3.247 2.381 1.00 33.41 685 SER A O 1
ATOM 5217 N N . SER A 1 686 ? 33.815 1.808 1.699 1.00 31.56 686 SER A N 1
ATOM 5218 C CA . SER A 1 686 ? 33.720 2.375 0.332 1.00 31.56 686 SER A CA 1
ATOM 5219 C C . SER A 1 686 ? 32.364 3.030 0.025 1.00 31.56 686 SER A C 1
ATOM 5221 O O . SER A 1 686 ? 32.237 3.757 -0.956 1.00 31.56 686 SER A O 1
ATOM 5223 N N . CYS A 1 687 ? 31.378 2.867 0.916 1.00 31.12 687 CYS A N 1
ATOM 5224 C CA . CYS A 1 687 ? 30.051 3.496 0.854 1.00 31.12 687 CYS A CA 1
ATOM 5225 C C . CYS A 1 687 ? 29.822 4.563 1.946 1.00 31.12 687 CYS A C 1
ATOM 5227 O O . CYS A 1 687 ? 28.677 4.883 2.265 1.00 31.12 687 CYS A O 1
ATOM 5229 N N . GLN A 1 688 ? 30.883 5.130 2.536 1.00 27.44 688 GLN A N 1
ATOM 5230 C CA . GLN A 1 688 ? 30.753 6.173 3.570 1.00 27.44 688 GLN A CA 1
ATOM 5231 C C . GLN A 1 688 ? 30.068 7.458 3.069 1.00 27.44 688 GLN A C 1
ATOM 5233 O O . GLN A 1 688 ? 29.455 8.161 3.866 1.00 27.44 688 GLN A O 1
ATOM 5238 N N . SER A 1 689 ? 30.042 7.713 1.756 1.00 31.84 689 SER A N 1
ATOM 5239 C CA . SER A 1 689 ? 29.314 8.852 1.177 1.00 31.84 689 SER A CA 1
ATOM 5240 C C . SER A 1 689 ? 27.785 8.746 1.281 1.00 31.84 689 SER A C 1
ATOM 5242 O O . SER A 1 689 ? 27.098 9.746 1.087 1.00 31.84 689 SER A O 1
ATOM 5244 N N . TYR A 1 690 ? 27.233 7.570 1.610 1.00 34.41 690 TYR A N 1
ATOM 5245 C CA . TYR A 1 690 ? 25.785 7.388 1.732 1.00 34.41 690 TYR A CA 1
ATOM 5246 C C . TYR A 1 690 ? 25.234 7.638 3.137 1.00 34.41 690 TYR A C 1
ATOM 5248 O O . TYR A 1 690 ? 24.027 7.805 3.239 1.00 34.41 690 TYR A O 1
ATOM 5256 N N . GLN A 1 691 ? 26.045 7.682 4.205 1.00 33.16 691 GLN A N 1
ATOM 5257 C CA . GLN A 1 691 ? 25.533 7.853 5.581 1.00 33.16 691 GLN A CA 1
ATOM 5258 C C . GLN A 1 691 ? 25.606 9.286 6.119 1.00 33.16 691 GLN A C 1
ATOM 5260 O O . GLN A 1 691 ? 24.757 9.653 6.928 1.00 33.16 691 GLN A O 1
ATOM 5265 N N . GLU A 1 692 ? 26.523 10.129 5.640 1.00 28.33 692 GLU A N 1
ATOM 5266 C CA . GLU A 1 692 ? 26.615 11.520 6.120 1.00 28.33 692 GLU A CA 1
ATOM 5267 C C . GLU A 1 692 ? 25.459 12.418 5.633 1.00 28.33 692 GLU A C 1
ATOM 5269 O O . GLU A 1 692 ? 25.212 13.466 6.216 1.00 28.33 692 GLU A O 1
ATOM 5274 N N . MET A 1 693 ? 24.669 11.983 4.641 1.00 36.62 693 MET A N 1
ATOM 5275 C CA . MET A 1 693 ? 23.484 12.717 4.161 1.00 36.62 693 MET A CA 1
ATOM 5276 C C . MET A 1 693 ? 22.192 12.480 4.967 1.00 36.62 693 MET A C 1
ATOM 5278 O O . MET A 1 693 ? 21.209 13.173 4.724 1.00 36.62 693 MET A O 1
ATOM 5282 N N . TRP A 1 694 ? 22.160 11.529 5.912 1.00 31.42 694 TRP A N 1
ATOM 5283 C CA . TRP A 1 694 ? 20.925 11.146 6.632 1.00 31.42 694 TRP A CA 1
ATOM 5284 C C . TRP A 1 694 ? 20.931 11.489 8.124 1.00 31.42 694 TRP A C 1
ATOM 5286 O O . TRP A 1 694 ? 19.998 11.137 8.843 1.00 31.42 694 TRP A O 1
ATOM 5296 N N . ALA A 1 695 ? 21.968 12.180 8.595 1.00 24.67 695 ALA A N 1
ATOM 5297 C CA . ALA A 1 695 ? 22.090 12.630 9.973 1.00 24.67 695 ALA A CA 1
ATOM 5298 C C . ALA A 1 695 ? 22.228 14.157 10.021 1.00 24.67 695 ALA A C 1
ATOM 5300 O O . ALA A 1 695 ? 23.295 14.698 10.294 1.00 24.67 695 ALA A O 1
ATOM 5301 N N . THR A 1 696 ? 21.144 14.877 9.746 1.00 25.59 696 THR A N 1
ATOM 5302 C CA . THR A 1 696 ? 20.954 16.235 10.281 1.00 25.59 696 THR A CA 1
ATOM 5303 C C . THR A 1 696 ? 19.441 16.494 10.415 1.00 25.59 696 THR A C 1
ATOM 5305 O O . THR A 1 696 ? 18.706 16.054 9.530 1.00 25.59 696 THR A O 1
ATOM 5308 N N . PRO A 1 697 ? 18.969 17.072 11.541 1.00 33.62 697 PRO A N 1
ATOM 5309 C CA . PRO A 1 697 ? 17.551 17.087 11.928 1.00 33.62 697 PRO A CA 1
ATOM 5310 C C . PRO A 1 697 ? 16.608 17.866 11.000 1.00 33.62 697 PRO A C 1
ATOM 5312 O O . PRO A 1 697 ? 17.071 18.822 10.338 1.00 33.62 697 PRO A O 1
#